Protein 8OQ1 (pdb70)

Solvent-accessible surface area: 27654 Å² total; per-residue (Å²): 194,89,63,32,56,67,75,116,54,125,83,60,33,42,64,75,40,69,70,81,157,46,105,98,119,27,56,7,15,89,68,6,57,103,153,31,61,101,42,21,46,10,103,0,60,0,19,100,146,29,122,77,124,97,78,102,147,33,76,70,10,24,9,54,1,41,11,48,37,167,75,104,121,85,75,50,7,0,25,1,2,79,0,2,29,19,86,36,175,103,22,63,8,37,4,24,41,1,0,3,71,14,75,13,106,50,58,1,0,108,35,1,6,86,0,1,53,5,0,18,139,76,136,42,64,18,60,0,36,0,96,62,63,0,26,0,44,33,41,0,34,78,76,32,73,12,69,22,37,25,137,25,67,10,14,8,1,0,1,4,7,21,54,4,32,2,35,0,46,13,40,0,28,0,0,79,72,0,18,2,30,89,130,41,27,69,0,1,1,0,3,0,9,40,10,76,50,94,124,9,124,52,0,121,67,84,6,90,82,3,54,1,25,11,118,6,29,0,28,0,74,97,1,67,14,71,100,0,33,54,30,47,43,1,2,0,0,10,0,0,0,107,10,1,42,0,55,34,1,38,0,83,5,0,0,1,8,7,0,1,6,2,2,64,65,0,60,86,0,47,1,57,40,2,38,0,11,36,1,0,12,19,114,0,69,0,69,64,6,11,0,2,30,1,2,14,70,28,1,18,0,32,70,2,37,0,33,5,89,25,12,0,0,70,0,30,3,1,0,0,23,0,2,3,4,61,0,65,0,36,96,2,45,0,98,8,1,0,6,0,1,16,0,3,2,14,40,47,84,45,8,7,74,122,108,59,43,0,79,35,0,44,0,21,64,2,42,1,78,0,7,22,1,0,0,0,0,48,1,36,6,94,123,33,2,63,0,95,22,1,27,0,6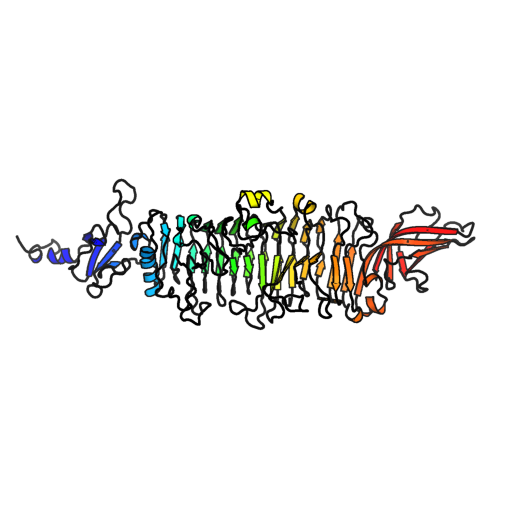6,70,1,73,1,42,0,58,81,20,7,69,102,72,85,34,95,103,24,32,12,95,37,20,136,43,26,110,72,34,5,0,0,0,0,0,0,33,37,67,56,130,108,46,113,105,27,25,42,3,14,59,1,56,67,45,0,39,0,103,32,2,52,1,39,0,33,97,26,2,3,60,99,42,36,0,0,0,2,17,0,36,44,3,0,0,29,10,29,0,42,0,42,32,0,68,3,84,1,0,0,0,7,15,77,105,22,76,10,60,28,90,74,0,34,1,112,15,2,32,0,41,49,5,89,10,42,0,20,69,8,71,68,112,68,34,0,2,106,0,84,0,15,35,0,11,32,0,51,0,39,0,53,0,145,21,176,31,46,133,15,47,93,102,64,14,0,0,17,0,39,9,101,36,105,64,98,0,44,73,0,51,0,32,0,46,1,55,73,18,40,30,29,4,48,15,0,1,4,24,39,0,27,89,4,63,64,93,6,0,46,60,58,78,0,74,1,52,0,3,0,69,3,60,0,20,0,53,13,72,41,127,26,45,113,0,109,0,1,0,76,18,70,22,0,0,58,7,0,74,70,0,46,20,71,69,43,62,55,148,32,64,86,78,17,86,42,24,110,35,4,74,59,16,175,87,84,64,58,47,0,23,16,58,0,94,9,105,53,81,22,176,74,102,84,86,16,92,23,83,0,16,0,33,2,81,16

Structure (mmCIF, N/CA/C/O backbone):
data_8OQ1
#
_entry.id   8OQ1
#
_cell.length_a   77.394
_cell.length_b   77.394
_cell.length_c   228.536
_cell.angle_alpha   90.00
_cell.angle_beta   90.00
_cell.angle_gamma   120.00
#
_symmetry.space_group_name_H-M   'P 63'
#
loop_
_entity.id
_entity.type
_entity.pdbx_description
1 polymer 'Tail spike protein, structural depolymerase'
2 non-polymer DI(HYDROXYETHYL)ETHER
3 non-polymer GLYCEROL
4 non-polymer 'CHLORIDE ION'
5 water water
#
loop_
_atom_site.group_PDB
_atom_site.id
_atom_site.type_symbol
_atom_site.label_atom_id
_atom_site.label_alt_id
_atom_site.label_comp_id
_atom_site.label_asym_id
_atom_site.label_entity_id
_atom_site.label_seq_id
_atom_site.pdbx_PDB_ins_code
_atom_site.Cartn_x
_atom_site.Cartn_y
_atom_site.Cartn_z
_atom_site.occupancy
_atom_site.B_iso_or_equiv
_atom_site.auth_seq_id
_atom_site.auth_comp_id
_atom_site.auth_asym_id
_atom_site.auth_atom_id
_atom_site.pdbx_PDB_model_num
ATOM 1 N N . THR A 1 12 ? 1.697 38.613 -63.130 1.00 78.51 153 THR A N 1
ATOM 2 C CA . THR A 1 12 ? 2.351 38.231 -61.835 1.00 78.23 153 THR A CA 1
ATOM 3 C C . THR A 1 12 ? 3.516 39.187 -61.521 1.00 66.01 153 THR A C 1
ATOM 4 O O . THR A 1 12 ? 4.659 38.767 -61.675 1.00 70.81 153 THR A O 1
ATOM 8 N N . ARG A 1 13 ? 3.227 40.410 -61.062 1.00 68.58 154 ARG A N 1
ATOM 9 C CA . ARG A 1 13 ? 4.226 41.497 -60.829 1.00 64.73 154 ARG A CA 1
ATOM 10 C C . ARG A 1 13 ? 4.783 41.410 -59.394 1.00 67.41 154 ARG A C 1
ATOM 11 O O . ARG A 1 13 ? 4.050 40.971 -58.478 1.00 68.18 154 ARG A O 1
ATOM 13 N N . SER A 1 14 ? 6.068 41.766 -59.254 1.00 69.78 155 SER A N 1
ATOM 14 C CA . SER A 1 14 ? 6.849 42.030 -58.014 1.00 59.49 155 SER A CA 1
ATOM 15 C C . SER A 1 14 ? 6.097 42.991 -57.077 1.00 65.03 155 SER A C 1
ATOM 16 O O . SER A 1 14 ? 5.500 43.985 -57.573 1.00 56.95 155 SER A O 1
ATOM 19 N N . ALA A 1 15 ? 6.155 42.741 -55.758 1.00 67.09 156 ALA A N 1
ATOM 20 C CA . ALA A 1 15 ? 5.609 43.638 -54.707 1.00 56.24 156 ALA A CA 1
ATOM 21 C C . ALA A 1 15 ? 6.387 44.959 -54.704 1.00 47.80 156 ALA A C 1
ATOM 22 O O . ALA A 1 15 ? 5.720 46.014 -54.489 1.00 48.29 156 ALA A O 1
ATOM 24 N N . ASP A 1 16 ? 7.709 44.888 -54.977 1.00 49.63 157 ASP A N 1
ATOM 25 C CA . ASP A 1 16 ? 8.644 45.997 -55.360 1.00 54.19 157 ASP A CA 1
ATOM 26 C C . ASP A 1 16 ? 8.041 46.937 -56.440 1.00 59.58 157 ASP A C 1
ATOM 27 O O . ASP A 1 16 ? 8.355 48.172 -56.396 1.00 50.66 157 ASP A O 1
ATOM 29 N N . LYS A 1 17 ? 7.191 46.425 -57.355 1.00 64.58 158 LYS A N 1
ATOM 30 C CA . LYS A 1 17 ? 6.576 47.177 -58.496 1.00 67.13 158 LYS A CA 1
ATOM 31 C C . LYS A 1 17 ? 5.219 47.808 -58.109 1.00 73.83 158 LYS A C 1
ATOM 32 O O . LYS A 1 17 ? 4.726 48.647 -58.902 1.00 65.90 158 LYS A O 1
ATOM 34 N N . VAL A 1 18 ? 4.619 47.480 -56.953 1.00 69.66 159 VAL A N 1
ATOM 35 C CA . VAL A 1 18 ? 3.321 48.079 -56.503 1.00 61.30 159 VAL A CA 1
ATOM 36 C C . VAL A 1 18 ? 3.647 49.267 -55.593 1.00 61.97 159 VAL A C 1
ATOM 37 O O . VAL A 1 18 ? 4.504 49.061 -54.712 1.00 56.48 159 VAL A O 1
ATOM 41 N N . ILE A 1 19 ? 2.953 50.412 -55.751 1.00 60.84 160 ILE A N 1
ATOM 42 C CA . ILE A 1 19 ? 3.298 51.744 -55.139 1.00 58.12 160 ILE A CA 1
ATOM 43 C C . ILE A 1 19 ? 2.086 52.304 -54.374 1.00 67.89 160 ILE A C 1
ATOM 44 O O . ILE A 1 19 ? 0.960 52.283 -54.923 1.00 62.88 160 ILE A O 1
ATOM 49 N N . ASP A 1 20 ? 2.355 52.868 -53.189 1.00 69.90 161 ASP A N 1
ATOM 50 C CA . ASP A 1 20 ? 1.372 53.330 -52.170 1.00 63.70 161 ASP A CA 1
ATOM 51 C C . ASP A 1 20 ? 1.152 54.841 -52.329 1.00 59.06 161 ASP A C 1
ATOM 52 O O . ASP A 1 20 ? 2.122 55.523 -52.639 1.00 56.12 161 ASP A O 1
ATOM 57 N N . GLU A 1 21 ? -0.049 55.347 -52.000 1.00 68.14 162 GLU A N 1
ATOM 58 C CA . GLU A 1 21 ? -0.413 56.791 -51.852 1.00 65.72 162 GLU A CA 1
ATOM 59 C C . GLU A 1 21 ? 0.597 57.579 -50.983 1.00 77.50 162 GLU A C 1
ATOM 60 O O . GLU A 1 21 ? 0.420 58.817 -50.906 1.00 76.73 162 GLU A O 1
ATOM 62 N N . SER A 1 22 ? 1.568 56.912 -50.319 1.00 78.46 163 SER A N 1
ATOM 63 C CA . SER A 1 22 ? 2.750 57.490 -49.612 1.00 62.89 163 SER A CA 1
ATOM 64 C C . SER A 1 22 ? 3.996 57.553 -50.495 1.00 62.62 163 SER A C 1
ATOM 65 O O . SER A 1 22 ? 4.988 58.079 -50.002 1.00 61.03 163 SER A O 1
ATOM 68 N N . GLY A 1 23 ? 3.963 56.970 -51.695 1.00 63.88 164 GLY A N 1
ATOM 69 C CA . GLY A 1 23 ? 5.142 56.580 -52.493 1.00 66.23 164 GLY A CA 1
ATOM 70 C C . GLY A 1 23 ? 6.087 55.628 -51.766 1.00 63.46 164 GLY A C 1
ATOM 71 O O . GLY A 1 23 ? 7.214 56.050 -51.449 1.00 67.93 164 GLY A O 1
ATOM 72 N N . ALA A 1 24 ? 5.673 54.384 -51.512 1.00 57.19 165 ALA A N 1
ATOM 73 C CA . ALA A 1 24 ? 6.541 53.299 -50.991 1.00 38.51 165 ALA A CA 1
ATOM 74 C C . ALA A 1 24 ? 6.102 52.005 -51.646 1.00 44.79 165 ALA A C 1
ATOM 75 O O . ALA A 1 24 ? 4.892 51.877 -51.924 1.00 49.52 165 ALA A O 1
ATOM 77 N N . THR A 1 25 ? 7.033 51.078 -51.845 1.00 44.86 166 THR A N 1
ATOM 78 C CA . THR A 1 25 ? 6.732 49.782 -52.491 1.00 49.20 166 THR A CA 1
ATOM 79 C C . THR A 1 25 ? 5.813 49.016 -51.541 1.00 41.13 166 THR A C 1
ATOM 80 O O . THR A 1 25 ? 6.022 49.116 -50.336 1.00 39.58 166 THR A O 1
ATOM 84 N N . GLN A 1 26 ? 4.851 48.274 -52.074 1.00 44.13 167 GLN A N 1
ATOM 85 C CA . GLN A 1 26 ? 4.223 47.181 -51.300 1.00 47.59 167 GLN A CA 1
ATOM 86 C C . GLN A 1 26 ? 5.299 46.365 -50.596 1.00 48.92 167 GLN A C 1
ATOM 87 O O . GLN A 1 26 ? 5.056 46.045 -49.434 1.00 49.06 167 GLN A O 1
ATOM 93 N N . GLN A 1 27 ? 6.461 46.121 -51.212 1.00 43.58 168 GLN A N 1
ATOM 94 C CA . GLN A 1 27 ? 7.562 45.364 -50.585 1.00 44.81 168 GLN A CA 1
ATOM 95 C C . GLN A 1 27 ? 8.066 46.110 -49.340 1.00 46.29 168 GLN A C 1
ATOM 96 O O . GLN A 1 27 ? 8.204 45.420 -48.291 1.00 46.21 168 GLN A O 1
ATOM 102 N N . GLU A 1 28 ? 8.292 47.437 -49.416 1.00 46.48 169 GLU A N 1
ATOM 103 C CA . GLU A 1 28 ? 8.790 48.227 -48.255 1.00 41.93 169 GLU A CA 1
ATOM 104 C C . GLU A 1 28 ? 7.727 48.154 -47.145 1.00 44.29 169 GLU A C 1
ATOM 105 O O . GLU A 1 28 ? 8.118 47.962 -45.9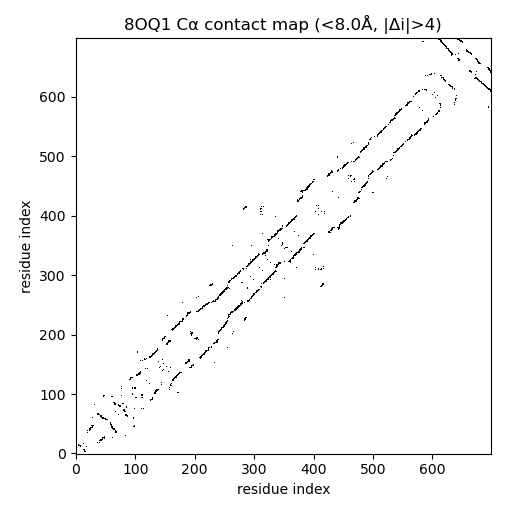97 1.00 44.29 169 GLU A O 1
ATOM 107 N N . LEU A 1 29 ? 6.433 48.290 -47.487 1.00 42.88 170 LEU A N 1
ATOM 108 C CA . LEU A 1 29 ? 5.299 48.192 -46.527 1.00 45.10 170 LEU A CA 1
ATOM 109 C C . LEU A 1 29 ? 5.240 46.801 -45.897 1.00 43.93 170 LEU A C 1
ATOM 110 O O . LEU A 1 29 ? 5.125 46.716 -44.630 1.00 40.62 170 LEU A O 1
ATOM 115 N N . ASN A 1 30 ? 5.338 45.740 -46.703 1.00 42.34 171 ASN A N 1
ATOM 116 C CA . ASN A 1 30 ? 5.278 44.336 -46.203 1.00 41.86 171 ASN A CA 1
ATOM 117 C C . ASN A 1 30 ? 6.399 44.073 -45.199 1.00 43.90 171 ASN A C 1
ATOM 118 O O . ASN A 1 30 ? 6.133 43.405 -44.210 1.00 40.78 171 ASN A O 1
ATOM 123 N N . ASN A 1 31 ? 7.584 44.633 -45.401 1.00 43.23 172 ASN A N 1
ATOM 124 C CA . ASN A 1 31 ? 8.704 44.473 -44.439 1.00 44.85 172 ASN A CA 1
ATOM 125 C C . ASN A 1 31 ? 8.369 45.153 -43.102 1.00 39.65 172 ASN A C 1
ATOM 126 O O . ASN A 1 31 ? 9.040 44.808 -42.100 1.00 48.65 172 ASN A O 1
ATOM 131 N N . HIS A 1 32 ? 7.470 46.141 -43.087 1.00 41.16 173 HIS A N 1
ATOM 132 C CA . HIS A 1 32 ? 7.120 46.940 -41.884 1.00 36.92 173 HIS A CA 1
ATOM 133 C C . HIS A 1 32 ? 5.734 46.580 -41.339 1.00 32.06 173 HIS A C 1
ATOM 134 O O . HIS A 1 32 ? 5.257 47.295 -40.501 1.00 35.39 173 HIS A O 1
ATOM 141 N N . SER A 1 33 ? 5.114 45.494 -41.769 1.00 35.09 174 SER A N 1
ATOM 142 C CA . SER A 1 33 ? 3.755 45.135 -41.322 1.00 30.23 174 SER A CA 1
ATOM 143 C C . SER A 1 33 ? 3.892 44.252 -40.074 1.00 36.76 174 SER A C 1
ATOM 144 O O . SER A 1 33 ? 4.726 43.301 -40.058 1.00 32.41 174 SER A O 1
ATOM 147 N N . VAL A 1 34 ? 3.172 44.606 -39.003 1.00 31.41 175 VAL A N 1
ATOM 148 C CA . VAL A 1 34 ? 2.975 43.586 -37.938 1.00 32.02 175 VAL A CA 1
ATOM 149 C C . VAL A 1 34 ? 2.106 42.441 -38.508 1.00 27.52 175 VAL A C 1
ATOM 150 O O . VAL A 1 34 ? 0.940 42.694 -38.898 1.00 30.53 175 VAL A O 1
ATOM 154 N N . GLN A 1 35 ? 2.672 41.228 -38.581 1.00 29.64 176 GLN A N 1
ATOM 155 C CA . GLN A 1 35 ? 2.015 39.987 -39.068 1.00 32.59 176 GLN A CA 1
ATOM 156 C C . GLN A 1 35 ? 1.697 39.048 -37.892 1.00 30.66 176 GLN A C 1
ATOM 157 O O . GLN A 1 35 ? 2.091 39.326 -36.736 1.00 32.02 176 GLN A O 1
ATOM 163 N N . HIS A 1 36 ? 0.898 38.032 -38.138 1.00 29.98 177 HIS A N 1
ATOM 164 C CA . HIS A 1 36 ? 0.468 37.029 -37.132 1.00 30.58 177 HIS A CA 1
ATOM 165 C C . HIS A 1 36 ? 0.622 35.610 -37.643 1.00 37.16 177 HIS A C 1
ATOM 166 O O . HIS A 1 36 ? 0.636 35.364 -38.852 1.00 35.79 177 HIS A O 1
ATOM 173 N N . VAL A 1 37 ? 0.787 34.723 -36.683 1.00 30.84 178 VAL A N 1
ATOM 174 C CA . VAL A 1 37 ? 0.811 33.269 -36.845 1.00 29.32 178 VAL A CA 1
ATOM 175 C C . VAL A 1 37 ? -0.001 32.732 -35.679 1.00 31.22 178 VAL A C 1
ATOM 176 O O . VAL A 1 37 ? -0.214 33.482 -34.661 1.00 34.01 178 VAL A O 1
ATOM 180 N N . GLU A 1 38 ? -0.364 31.477 -35.776 1.00 32.97 179 GLU A N 1
ATOM 181 C CA . GLU A 1 38 ? -1.301 30.888 -34.794 1.00 33.94 179 GLU A CA 1
ATOM 182 C C . GLU A 1 38 ? -0.536 30.531 -33.508 1.00 31.21 179 GLU A C 1
ATOM 183 O O . GLU A 1 38 ? -1.085 30.807 -32.407 1.00 33.27 179 GLU A O 1
ATOM 189 N N . THR A 1 39 ? 0.615 29.898 -33.623 1.00 29.96 180 THR A N 1
ATOM 190 C CA . THR A 1 39 ? 1.285 29.196 -32.514 1.00 28.34 180 THR A CA 1
ATOM 191 C C . THR A 1 39 ? 2.792 29.318 -32.605 1.00 29.39 180 THR A C 1
ATOM 192 O O . THR A 1 39 ? 3.306 29.659 -33.672 1.00 29.91 180 THR A O 1
ATOM 196 N N . VAL A 1 40 ? 3.499 29.055 -31.523 1.00 25.75 181 VAL A N 1
ATOM 197 C CA . VAL A 1 40 ? 4.979 29.184 -31.578 1.00 26.64 181 VAL A CA 1
ATOM 198 C C . VAL A 1 40 ? 5.531 28.203 -32.617 1.00 27.52 181 VAL A C 1
ATOM 199 O O . VAL A 1 40 ? 6.449 28.570 -33.211 1.00 31.25 181 VAL A O 1
ATOM 203 N N . ALA A 1 41 ? 4.896 27.050 -32.831 1.00 27.99 182 ALA A N 1
ATOM 204 C CA . ALA A 1 41 ? 5.323 26.041 -33.836 1.00 34.32 182 ALA A CA 1
ATOM 205 C C . ALA A 1 41 ? 5.355 26.692 -35.229 1.00 32.12 182 ALA A C 1
ATOM 206 O O . ALA A 1 41 ? 6.113 26.215 -36.112 1.00 36.97 182 ALA A O 1
ATOM 208 N N . ASP A 1 42 ? 4.528 27.698 -35.446 1.00 34.64 183 ASP A N 1
ATOM 209 C CA . ASP A 1 42 ? 4.299 28.355 -36.751 1.00 30.81 183 ASP A CA 1
ATOM 210 C C . ASP A 1 42 ? 5.312 29.462 -36.962 1.00 31.54 183 ASP A C 1
ATOM 211 O O . ASP A 1 42 ? 5.276 30.019 -38.047 1.00 32.15 183 ASP A O 1
ATOM 216 N N . LEU A 1 43 ? 6.196 29.741 -36.003 1.00 32.85 184 LEU A N 1
ATOM 217 C CA . LEU A 1 43 ? 7.250 30.793 -36.142 1.00 34.07 184 LEU A CA 1
ATOM 218 C C . LEU A 1 43 ? 8.074 30.408 -37.377 1.00 34.42 184 LEU A C 1
ATOM 219 O O . LEU A 1 43 ? 8.665 29.353 -37.393 1.00 35.91 184 LEU A O 1
ATOM 224 N N . PRO A 1 44 ? 8.099 31.216 -38.445 1.00 40.58 185 PRO A N 1
ATOM 225 C CA . PRO A 1 44 ? 8.752 30.785 -39.685 1.00 42.82 185 PRO A CA 1
ATOM 226 C C . PRO A 1 44 ? 10.288 30.922 -39.553 1.00 45.74 185 PRO A C 1
ATOM 227 O O . PRO A 1 44 ? 10.764 31.741 -38.737 1.00 33.79 185 PRO A O 1
ATOM 231 N N . THR A 1 45 ? 11.047 30.145 -40.341 1.00 47.49 186 THR A N 1
ATOM 232 C CA . THR A 1 45 ? 12.519 29.949 -40.200 1.00 51.76 186 THR A CA 1
ATOM 233 C C . THR A 1 45 ? 13.335 30.807 -41.190 1.00 54.20 186 THR A C 1
ATOM 234 O O . THR A 1 45 ? 14.578 30.679 -41.176 1.00 62.78 186 THR A O 1
ATOM 238 N N . ASN A 1 46 ? 12.715 31.662 -41.995 1.00 48.27 187 ASN A N 1
ATOM 239 C CA . ASN A 1 46 ? 13.449 32.496 -42.982 1.00 61.25 187 ASN A CA 1
ATOM 240 C C . ASN A 1 46 ? 12.728 33.835 -43.118 1.00 55.79 187 ASN A C 1
ATOM 241 O O . ASN A 1 46 ? 12.323 34.206 -44.249 1.00 56.18 187 ASN A O 1
ATOM 246 N N . ALA A 1 47 ? 12.616 34.557 -42.003 1.00 42.25 188 ALA A N 1
ATOM 247 C CA . ALA A 1 47 ? 12.004 35.905 -41.996 1.00 47.21 188 ALA A CA 1
ATOM 248 C C . ALA A 1 47 ? 13.124 36.945 -42.046 1.00 40.96 188 ALA A C 1
ATOM 249 O O . ALA A 1 47 ? 14.261 36.552 -41.823 1.00 32.92 188 ALA A O 1
ATOM 251 N N . LYS A 1 48 ? 12.796 38.190 -42.426 1.00 42.14 189 LYS A N 1
ATOM 252 C CA . LYS A 1 48 ? 13.756 39.326 -42.482 1.00 40.75 189 LYS A CA 1
ATOM 253 C C . LYS A 1 48 ? 14.241 39.549 -41.049 1.00 45.91 189 LYS A C 1
ATOM 254 O O . LYS A 1 48 ? 13.353 39.503 -40.134 1.00 33.87 189 LYS A O 1
ATOM 256 N N . ASP A 1 49 ? 15.548 39.755 -40.805 1.00 40.70 190 ASP A N 1
ATOM 257 C CA . ASP A 1 49 ? 16.004 40.294 -39.489 1.00 44.74 190 ASP A CA 1
ATOM 258 C C . ASP A 1 49 ? 15.128 41.518 -39.155 1.00 45.39 190 ASP A C 1
ATOM 259 O O . ASP A 1 49 ? 14.761 42.254 -40.099 1.00 42.91 190 ASP A O 1
ATOM 264 N N . GLY A 1 50 ? 14.660 41.641 -37.899 1.00 38.83 191 GLY A N 1
ATOM 265 C CA . GLY A 1 50 ? 13.776 42.746 -37.474 1.00 35.71 191 GLY A CA 1
ATOM 266 C C . GLY A 1 50 ? 12.282 42.495 -37.747 1.00 31.86 191 GLY A C 1
ATOM 267 O O . GLY A 1 50 ? 11.478 43.305 -37.330 1.00 35.40 191 GLY A O 1
ATOM 268 N N . ALA A 1 51 ? 11.857 41.391 -38.330 1.00 29.56 192 ALA A N 1
ATOM 269 C CA . ALA A 1 51 ? 10.416 41.091 -38.547 1.00 32.05 192 ALA A CA 1
ATOM 270 C C . ALA A 1 51 ? 9.674 41.056 -37.199 1.00 34.65 192 ALA A C 1
ATOM 271 O O . ALA A 1 51 ? 10.299 40.637 -36.178 1.00 31.80 192 ALA A O 1
ATOM 273 N N . VAL A 1 52 ? 8.419 41.514 -37.192 1.00 35.80 193 VAL A N 1
ATOM 274 C CA . VAL A 1 52 ? 7.480 41.404 -36.025 1.00 36.55 193 VAL A CA 1
ATOM 275 C C . VAL A 1 52 ? 6.302 40.440 -36.306 1.00 34.72 193 VAL A C 1
ATOM 276 O O . VAL A 1 52 ? 5.638 40.525 -37.410 1.00 35.90 193 VAL A O 1
ATOM 280 N N . LEU A 1 53 ? 6.063 39.496 -35.379 1.00 31.17 194 LEU A N 1
ATOM 281 C CA . LEU A 1 53 ? 4.869 38.599 -35.365 1.00 29.53 194 LEU A CA 1
ATOM 282 C C . LEU A 1 53 ? 4.102 38.737 -34.038 1.00 28.33 194 LEU A C 1
ATOM 283 O O . LEU A 1 53 ? 4.739 38.737 -32.951 1.00 30.44 194 LEU A O 1
ATOM 288 N N . TYR A 1 54 ? 2.788 38.906 -34.127 1.00 27.98 195 TYR A N 1
ATOM 289 C CA . TYR A 1 54 ? 1.841 38.533 -33.043 1.00 28.47 195 TYR A CA 1
ATOM 290 C C . TYR A 1 54 ? 1.613 37.029 -33.137 1.00 28.77 195 TYR A C 1
ATOM 291 O O . TYR A 1 54 ? 1.207 36.596 -34.179 1.00 30.48 195 TYR A O 1
ATOM 300 N N . VAL A 1 55 ? 1.984 36.259 -32.115 1.00 26.72 196 VAL A N 1
ATOM 301 C CA . VAL A 1 55 ? 1.684 34.805 -32.046 1.00 29.24 196 VAL A CA 1
ATOM 302 C C . VAL A 1 55 ? 0.405 34.688 -31.216 1.00 27.74 196 VAL A C 1
ATOM 303 O O . VAL A 1 55 ? 0.432 35.037 -29.998 1.00 28.74 196 VAL A O 1
ATOM 307 N N . LYS A 1 56 ? -0.694 34.205 -31.772 1.00 30.25 197 LYS A N 1
ATOM 308 C CA . LYS A 1 56 ? -2.011 34.256 -31.075 1.00 29.66 197 LYS A CA 1
ATOM 309 C C . LYS A 1 56 ? -2.012 33.423 -29.780 1.00 28.59 197 LYS A C 1
ATOM 310 O O . LYS A 1 56 ? -2.590 33.876 -28.799 1.00 28.83 197 LYS A O 1
ATOM 316 N N . GLY A 1 57 ? -1.405 32.231 -29.809 1.00 30.06 198 GLY A N 1
ATOM 317 C CA . GLY A 1 57 ? -1.354 31.327 -28.638 1.00 29.07 198 GLY A CA 1
ATOM 318 C C . GLY A 1 57 ? -0.086 30.505 -28.627 1.00 27.62 198 GLY A C 1
ATOM 319 O O . GLY A 1 57 ? 0.466 30.320 -29.677 1.00 32.07 198 GLY A O 1
ATOM 320 N N . TYR A 1 58 ? 0.312 29.939 -27.496 1.00 24.31 199 TYR A N 1
ATOM 321 C CA . TYR A 1 58 ? 1.524 29.088 -27.473 1.00 27.08 199 TYR A CA 1
ATOM 322 C C . TYR A 1 58 ? 1.284 27.825 -28.315 1.00 27.41 199 TYR A C 1
ATOM 323 O O . TYR A 1 58 ? 1.988 27.540 -29.300 1.00 29.41 199 TYR A O 1
ATOM 332 N N . TYR A 1 59 ? 0.234 27.114 -27.967 1.00 27.96 200 TYR A N 1
ATOM 333 C CA . TYR A 1 59 ? -0.286 25.937 -28.677 1.00 28.99 200 TYR A CA 1
ATOM 334 C C . TYR A 1 59 ? -1.562 26.331 -29.395 1.00 29.34 200 TYR A C 1
ATOM 335 O O . TYR A 1 59 ? -2.052 27.462 -29.182 1.00 31.96 200 TYR A O 1
ATOM 344 N N . LYS A 1 60 ? -2.064 25.442 -30.256 1.00 33.00 201 LYS A N 1
ATOM 345 C CA . LYS A 1 60 ? -3.406 25.626 -30.885 1.00 33.44 201 LYS A CA 1
ATOM 346 C C . LYS A 1 60 ? -4.424 25.755 -29.769 1.00 32.69 201 LYS A C 1
ATOM 347 O O . LYS A 1 60 ? -4.225 25.185 -28.703 1.00 36.73 201 LYS A O 1
ATOM 353 N N . PRO A 1 61 ? -5.575 26.442 -29.966 1.00 33.37 202 PRO A N 1
ATOM 354 C CA . PRO A 1 61 ? -6.650 26.392 -28.979 1.00 41.35 202 PRO A CA 1
ATOM 355 C C . PRO A 1 61 ? -7.149 24.959 -28.786 1.00 39.23 202 PRO A C 1
ATOM 356 O O . PRO A 1 61 ? -7.232 24.242 -29.750 1.00 37.42 202 PRO A O 1
ATOM 360 N N . THR A 1 62 ? -7.372 24.572 -27.534 1.00 42.66 203 THR A N 1
ATOM 361 C CA . THR A 1 62 ? -7.989 23.271 -27.161 1.00 52.90 203 THR A CA 1
ATOM 362 C C . THR A 1 62 ? -9.482 23.336 -27.501 1.00 49.18 203 THR A C 1
ATOM 363 O O . THR A 1 62 ? -10.022 22.286 -27.822 1.00 58.55 203 THR A O 1
ATOM 367 N N . ASN A 1 63 ? -10.137 24.501 -27.376 1.00 42.64 204 ASN A N 1
ATOM 368 C CA . ASN A 1 63 ? -11.590 24.599 -27.635 1.00 39.74 204 ASN A CA 1
ATOM 369 C C . ASN A 1 63 ? -11.984 26.058 -27.940 1.00 36.04 204 ASN A C 1
ATOM 370 O O . ASN A 1 63 ? -12.116 26.865 -27.002 1.00 34.84 204 ASN A O 1
ATOM 375 N N . LEU A 1 64 ? -12.316 26.338 -29.204 1.00 31.83 205 LEU A N 1
ATOM 376 C CA . LEU A 1 64 ? -12.664 27.707 -29.683 1.00 36.31 205 LEU A CA 1
ATOM 377 C C . LEU A 1 64 ? -14.002 28.196 -29.111 1.00 35.29 205 LEU A C 1
ATOM 378 O O . LEU A 1 64 ? -14.265 29.395 -29.330 1.00 38.94 205 LEU A O 1
ATOM 383 N N . ALA A 1 65 ? -14.840 27.330 -28.524 1.00 34.87 206 ALA A N 1
ATOM 384 C CA . ALA A 1 65 ? -16.134 27.711 -27.898 1.00 42.36 206 ALA A CA 1
ATOM 385 C C . ALA A 1 65 ? -15.910 28.466 -26.580 1.00 43.48 206 ALA A C 1
ATOM 386 O O . ALA A 1 65 ? -16.780 29.265 -26.272 1.00 43.01 206 ALA A O 1
ATOM 388 N N . LEU A 1 66 ? -14.816 28.251 -25.836 1.00 48.84 207 LEU A N 1
ATOM 389 C CA . LEU A 1 66 ? -14.624 28.794 -24.454 1.00 52.85 207 LEU A CA 1
ATOM 390 C C . LEU A 1 66 ? -14.033 30.235 -24.462 1.00 48.40 207 LEU A C 1
ATOM 391 O O . LEU A 1 66 ? -13.581 30.738 -25.511 1.00 37.00 207 LEU A O 1
ATOM 396 N N . ALA A 1 67 ? -14.059 30.923 -23.314 1.00 37.24 208 ALA A N 1
ATOM 397 C CA . ALA A 1 67 ? -13.869 32.388 -23.194 1.00 43.34 208 ALA A CA 1
ATOM 398 C C . ALA A 1 67 ? -12.465 32.881 -23.593 1.00 40.07 208 ALA A C 1
ATOM 399 O O . ALA A 1 67 ? -12.380 34.036 -24.070 1.00 42.79 208 ALA A O 1
ATOM 401 N N . LYS A 1 68 ? -11.422 32.089 -23.319 1.00 30.91 209 LYS A N 1
ATOM 402 C CA . LYS A 1 68 ? -10.009 32.446 -23.556 1.00 31.09 209 LYS A CA 1
ATOM 403 C C . LYS A 1 68 ? -9.398 31.363 -24.417 1.00 34.35 209 LYS A C 1
ATOM 404 O O . LYS A 1 68 ? -8.557 30.597 -23.969 1.00 33.21 209 LYS A O 1
ATOM 410 N N . PRO A 1 69 ? -9.811 31.267 -25.707 1.00 32.06 210 PRO A N 1
ATOM 411 C CA . PRO A 1 69 ? -9.364 30.170 -26.549 1.00 29.34 210 PRO A CA 1
ATOM 412 C C . PRO A 1 69 ? -7.853 30.112 -26.762 1.00 29.63 210 PRO A C 1
ATOM 413 O O . PRO A 1 69 ? -7.314 29.030 -26.844 1.00 34.21 210 PRO A O 1
ATOM 417 N N . TYR A 1 70 ? -7.249 31.286 -26.916 1.00 27.08 211 TYR A N 1
ATOM 418 C CA . TYR A 1 70 ? -5.811 31.514 -27.190 1.00 31.44 211 TYR A CA 1
ATOM 419 C C . TYR A 1 70 ? -5.132 31.827 -25.862 1.00 30.11 211 TYR A C 1
ATOM 420 O O . TYR A 1 70 ? -5.651 32.716 -25.222 1.00 37.41 211 TYR A O 1
ATOM 429 N N . LYS A 1 71 ? -4.123 31.049 -25.471 1.00 30.64 212 LYS A N 1
ATOM 430 C CA . LYS A 1 71 ? -3.339 31.240 -24.217 1.00 30.42 212 LYS A CA 1
ATOM 431 C C . LYS A 1 71 ? -1.842 31.316 -24.580 1.00 30.15 212 LYS A C 1
ATOM 432 O O . LYS A 1 71 ? -1.367 30.565 -25.466 1.00 32.49 212 LYS A O 1
ATOM 438 N N . GLY A 1 72 ? -1.087 32.133 -23.853 1.00 29.63 213 GLY A N 1
ATOM 439 C CA . GLY A 1 72 ? 0.372 32.293 -23.988 1.00 28.90 213 GLY A CA 1
ATOM 440 C C . GLY A 1 72 ? 0.715 32.880 -25.340 1.00 27.29 213 GLY A C 1
ATOM 441 O O . GLY A 1 72 ? 1.801 32.640 -25.792 1.00 27.20 213 GLY A O 1
ATOM 442 N N . GLY A 1 73 ? -0.162 33.749 -25.862 1.00 30.69 214 GLY A N 1
ATOM 443 C CA . GLY A 1 73 ? 0.117 34.613 -27.016 1.00 30.26 214 GLY A CA 1
ATOM 444 C C . GLY A 1 73 ? 1.250 35.527 -26.674 1.00 29.86 214 GLY A C 1
ATOM 445 O O . GLY A 1 73 ? 1.560 35.675 -25.491 1.00 29.52 214 GLY A O 1
ATOM 446 N N . SER A 1 74 ? 1.941 36.039 -27.666 1.00 28.86 215 SER A N 1
ATOM 447 C CA . SER A 1 74 ? 3.167 36.867 -27.504 1.00 24.04 215 SER A CA 1
ATOM 448 C C . SER A 1 74 ? 3.353 37.754 -28.721 1.00 29.27 215 SER A C 1
ATOM 449 O O . SER A 1 74 ? 2.942 37.356 -29.818 1.00 30.40 215 SER A O 1
ATOM 452 N N . THR A 1 75 ? 4.028 38.868 -28.537 1.00 29.65 216 THR A N 1
ATOM 453 C CA . THR A 1 75 ? 4.578 39.663 -29.630 1.00 27.59 216 THR A CA 1
ATOM 454 C C . THR A 1 75 ? 6.077 39.398 -29.623 1.00 23.92 216 THR A C 1
ATOM 455 O O . THR A 1 75 ? 6.678 39.490 -28.568 1.00 25.40 216 THR A O 1
ATOM 459 N N . ARG A 1 76 ? 6.659 39.162 -30.790 1.00 24.44 217 ARG A N 1
ATOM 460 C CA . ARG A 1 76 ? 8.078 38.764 -30.877 1.00 24.33 217 ARG A CA 1
ATOM 461 C C . ARG A 1 76 ? 8.741 39.470 -32.052 1.00 29.94 217 ARG A C 1
ATOM 462 O O . ARG A 1 76 ? 8.085 39.662 -33.095 1.00 28.56 217 ARG A O 1
ATOM 470 N N . VAL A 1 77 ? 10.028 39.793 -31.877 1.00 24.45 218 VAL A N 1
ATOM 471 C CA . VAL A 1 77 ? 10.854 40.382 -32.946 1.00 31.48 218 VAL A CA 1
ATOM 472 C C . VAL A 1 77 ? 11.884 39.318 -33.295 1.00 34.15 218 VAL A C 1
ATOM 473 O O . VAL A 1 77 ? 12.487 38.790 -32.382 1.00 35.38 218 VAL A O 1
ATOM 477 N N . TYR A 1 78 ? 12.136 39.104 -34.601 1.00 35.42 219 TYR A N 1
ATOM 478 C CA . TYR A 1 78 ? 13.136 38.131 -35.058 1.00 33.33 219 TYR A CA 1
ATOM 479 C C . TYR A 1 78 ? 14.502 38.828 -34.931 1.00 35.03 219 TYR A C 1
ATOM 480 O O . TYR A 1 78 ? 14.674 39.978 -35.451 1.00 41.25 219 TYR A O 1
ATOM 489 N N . VAL A 1 79 ? 15.445 38.193 -34.228 1.00 33.66 220 VAL A N 1
ATOM 490 C CA . VAL A 1 79 ? 16.862 38.644 -34.095 1.00 36.34 220 VAL A CA 1
ATOM 491 C C . VAL A 1 79 ? 17.675 37.540 -34.755 1.00 40.07 220 VAL A C 1
ATOM 492 O O . VAL A 1 79 ? 17.966 36.554 -34.083 1.00 35.31 220 VAL A O 1
ATOM 496 N N . ALA A 1 80 ? 17.947 37.673 -36.054 1.00 37.91 221 ALA A N 1
ATOM 497 C CA . ALA A 1 80 ? 18.589 36.644 -36.899 1.00 38.51 221 ALA A CA 1
ATOM 498 C C . ALA A 1 80 ? 19.817 36.044 -36.212 1.00 36.57 221 ALA A C 1
ATOM 499 O O . ALA A 1 80 ? 19.936 34.838 -36.266 1.00 42.66 221 ALA A O 1
ATOM 501 N N . GLN A 1 81 ? 20.646 36.849 -35.542 1.00 37.29 222 GLN A N 1
ATOM 502 C CA . GLN A 1 81 ? 21.879 36.418 -34.840 1.00 46.19 222 GLN A CA 1
ATOM 503 C C . GLN A 1 81 ? 21.555 35.496 -33.644 1.00 42.52 222 GLN A C 1
ATOM 504 O O . GLN A 1 81 ? 22.483 34.904 -33.146 1.00 41.57 222 GLN A O 1
ATOM 510 N N . ARG A 1 82 ? 20.305 35.354 -33.202 1.00 44.00 223 ARG A N 1
ATOM 511 C CA . ARG A 1 82 ? 19.950 34.413 -32.102 1.00 39.75 223 ARG A CA 1
ATOM 512 C C . ARG A 1 82 ? 19.039 33.324 -32.644 1.00 37.06 223 ARG A C 1
ATOM 513 O O . ARG A 1 82 ? 18.394 32.651 -31.841 1.00 33.33 223 ARG A O 1
ATOM 521 N N . LYS A 1 83 ? 19.048 33.066 -33.954 1.00 30.81 224 LYS A N 1
ATOM 522 C CA . LYS A 1 83 ? 18.026 32.192 -34.581 1.00 29.12 224 LYS A CA 1
ATOM 523 C C . LYS A 1 83 ? 18.132 30.738 -34.089 1.00 32.39 224 LYS A C 1
ATOM 524 O O . LYS A 1 83 ? 17.150 29.965 -34.321 1.00 36.45 224 LYS A O 1
ATOM 530 N N . ASP A 1 84 ? 19.251 30.332 -33.496 1.00 30.88 225 ASP A N 1
ATOM 531 C CA . ASP A 1 84 ? 19.436 28.938 -33.042 1.00 35.08 225 ASP A CA 1
ATOM 532 C C . ASP A 1 84 ? 19.115 28.802 -31.553 1.00 34.16 225 ASP A C 1
ATOM 533 O O . ASP A 1 84 ? 19.022 27.664 -31.118 1.00 40.37 225 ASP A O 1
ATOM 538 N N . GLU A 1 85 ? 18.981 29.916 -30.843 1.00 31.51 226 GLU A N 1
ATOM 539 C CA . GLU A 1 85 ? 18.634 29.919 -29.389 1.00 31.09 226 GLU A CA 1
ATOM 540 C C . GLU A 1 85 ? 17.146 29.632 -29.281 1.00 32.00 226 GLU A C 1
ATOM 541 O O . GLU A 1 85 ? 16.398 30.392 -29.895 1.00 32.06 226 GLU A O 1
ATOM 547 N N . ASP A 1 86 ? 16.762 28.585 -28.540 1.00 34.10 227 ASP A N 1
ATOM 548 C CA . ASP A 1 86 ? 15.341 28.218 -28.286 1.00 31.75 227 ASP A CA 1
ATOM 549 C C . ASP A 1 86 ? 15.187 27.798 -26.825 1.00 28.57 227 ASP A C 1
ATOM 550 O O . ASP A 1 86 ? 15.440 26.655 -26.481 1.00 35.95 227 ASP A O 1
ATOM 555 N N . ASP A 1 87 ? 14.776 28.725 -25.998 1.00 29.26 228 ASP A N 1
ATOM 556 C CA . ASP A 1 87 ? 14.534 28.456 -24.556 1.00 31.51 228 ASP A CA 1
ATOM 557 C C . ASP A 1 87 ? 13.031 28.219 -24.339 1.00 29.57 228 ASP A C 1
ATOM 558 O O . ASP A 1 87 ? 12.625 28.168 -23.117 1.00 31.55 228 ASP A O 1
ATOM 563 N N . GLY A 1 88 ? 12.255 28.195 -25.412 1.00 27.93 229 GLY A N 1
ATOM 564 C CA . GLY A 1 88 ? 10.793 28.039 -25.382 1.00 27.26 229 GLY A CA 1
ATOM 565 C C . GLY A 1 88 ? 10.078 29.165 -24.637 1.00 25.76 229 GLY A C 1
ATOM 566 O O . GLY A 1 88 ? 8.864 28.996 -24.416 1.00 26.13 229 GLY A O 1
ATOM 567 N N . PHE A 1 89 ? 10.738 30.311 -24.401 1.00 25.45 230 PHE A N 1
ATOM 568 C CA . PHE A 1 89 ? 10.136 31.439 -23.659 1.00 27.75 230 PHE A CA 1
ATOM 569 C C . PHE A 1 89 ? 10.653 32.774 -24.190 1.00 24.39 230 PHE A C 1
ATOM 570 O O . PHE A 1 89 ? 9.932 33.362 -25.024 1.00 28.74 230 PHE A O 1
ATOM 578 N N . LEU A 1 90 ? 11.815 33.276 -23.732 1.00 26.29 231 LEU A N 1
ATOM 579 C CA . LEU A 1 90 ? 12.270 34.649 -24.092 1.00 28.33 231 LEU A CA 1
ATOM 580 C C . LEU A 1 90 ? 12.733 34.682 -25.563 1.00 28.14 231 LEU A C 1
ATOM 581 O O . LEU A 1 90 ? 12.574 35.719 -26.187 1.00 29.53 231 LEU A O 1
ATOM 586 N N . CYS A 1 91 ? 13.242 33.577 -26.072 1.00 28.37 232 CYS A N 1
ATOM 587 C CA . CYS A 1 91 ? 13.803 33.511 -27.448 1.00 26.38 232 CYS A CA 1
ATOM 588 C C . CYS A 1 91 ? 13.488 32.150 -28.060 1.00 24.63 232 CYS A C 1
ATOM 589 O O . CYS A 1 91 ? 14.001 31.156 -27.548 1.00 29.80 232 CYS A O 1
ATOM 592 N N . ILE A 1 92 ? 12.592 32.093 -29.044 1.00 26.52 233 ILE A N 1
ATOM 593 C CA . ILE A 1 92 ? 12.237 30.846 -29.725 1.00 25.18 233 ILE A CA 1
ATOM 594 C C . ILE A 1 92 ? 12.800 31.001 -31.132 1.00 28.01 233 ILE A C 1
ATOM 595 O O . ILE A 1 92 ? 12.228 31.771 -31.908 1.00 29.81 233 ILE A O 1
ATOM 600 N N . ARG A 1 93 ? 13.900 30.311 -31.384 1.00 31.24 234 ARG A N 1
ATOM 601 C CA . ARG A 1 93 ? 14.524 30.269 -32.738 1.00 32.78 234 ARG A CA 1
ATOM 602 C C . ARG A 1 93 ? 14.680 31.703 -33.257 1.00 33.85 234 ARG A C 1
ATOM 603 O O . ARG A 1 93 ? 14.215 32.001 -34.420 1.00 34.32 234 ARG A O 1
ATOM 611 N N . GLY A 1 94 ? 15.268 32.552 -32.409 1.00 29.64 235 GLY A N 1
ATOM 612 C CA . GLY A 1 94 ? 15.543 33.992 -32.614 1.00 28.52 235 GLY A CA 1
ATOM 613 C C . GLY A 1 94 ? 14.343 34.923 -32.502 1.00 30.35 235 GLY A C 1
ATOM 614 O O . GLY A 1 94 ? 14.554 36.087 -32.618 1.00 27.66 235 GLY A O 1
ATOM 615 N N . TRP A 1 95 ? 13.119 34.465 -32.261 1.00 30.10 236 TRP A N 1
ATOM 616 C CA . TRP A 1 95 ? 11.967 35.355 -32.091 1.00 25.04 236 TRP A CA 1
ATOM 617 C C . TRP A 1 95 ? 11.934 35.762 -30.612 1.00 28.27 236 TRP A C 1
ATOM 618 O O . TRP A 1 95 ? 11.660 34.933 -29.778 1.00 30.41 236 TRP A O 1
ATOM 629 N N . VAL A 1 96 ? 12.186 37.029 -30.347 1.00 33.92 237 VAL A N 1
ATOM 630 C CA . VAL A 1 96 ? 12.480 37.464 -28.957 1.00 31.89 237 VAL A CA 1
ATOM 631 C C . VAL A 1 96 ? 11.198 38.054 -28.398 1.00 29.66 237 VAL A C 1
ATOM 632 O O . VAL A 1 96 ? 10.570 38.925 -29.023 1.00 29.19 237 VAL A O 1
ATOM 636 N N . LEU A 1 97 ? 10.860 37.613 -27.184 1.00 30.87 238 LEU A N 1
ATOM 637 C CA . LEU A 1 97 ? 9.573 37.957 -26.555 1.00 31.81 238 LEU A CA 1
ATOM 638 C C . LEU A 1 97 ? 9.645 39.422 -26.150 1.00 30.47 238 LEU A C 1
ATOM 639 O O . LEU A 1 97 ? 10.673 39.809 -25.570 1.00 37.81 238 LEU A O 1
ATOM 644 N N . GLN A 1 98 ? 8.608 40.197 -26.474 1.00 29.51 239 GLN A N 1
ATOM 645 C CA . GLN A 1 98 ? 8.441 41.631 -26.076 1.00 28.77 239 GLN A CA 1
ATOM 646 C C . GLN A 1 98 ? 7.535 41.715 -24.837 1.00 31.65 239 GLN A C 1
ATOM 647 O O . GLN A 1 98 ? 6.326 41.385 -24.935 1.00 32.06 239 GLN A O 1
ATOM 653 N N . SER A 1 99 ? 8.073 42.163 -23.702 1.00 36.29 240 SER A N 1
ATOM 654 C CA . SER A 1 99 ? 7.318 42.312 -22.430 1.00 38.62 240 SER A CA 1
ATOM 655 C C . SER A 1 99 ? 7.962 43.426 -21.619 1.00 40.18 240 SER A C 1
ATOM 656 O O . SER A 1 99 ? 8.823 43.096 -20.793 1.00 51.04 240 SER A O 1
ATOM 659 N N . GLU A 1 100 ? 7.549 44.676 -21.887 1.00 35.06 241 GLU A N 1
ATOM 660 C CA . GLU A 1 100 ? 8.116 45.900 -21.252 1.00 36.09 241 GLU A CA 1
ATOM 661 C C . GLU A 1 100 ? 8.049 45.827 -19.714 1.00 37.62 241 GLU A C 1
ATOM 662 O O . GLU A 1 100 ? 9.085 46.150 -19.077 1.00 35.19 241 GLU A O 1
ATOM 668 N N . THR A 1 101 ? 6.897 45.484 -19.127 1.00 32.00 242 THR A N 1
ATOM 669 C CA . THR A 1 101 ? 6.731 45.548 -17.643 1.00 33.81 242 THR A CA 1
ATOM 670 C C . THR A 1 101 ? 7.267 44.264 -17.000 1.00 31.92 242 THR A C 1
ATOM 671 O O . THR A 1 101 ? 7.231 44.184 -15.765 1.00 31.57 242 THR A O 1
ATOM 675 N N . SER A 1 102 ? 7.744 43.278 -17.759 1.00 27.82 243 SER A N 1
ATOM 676 C CA . SER A 1 102 ? 8.325 42.016 -17.219 1.00 28.53 243 SER A CA 1
ATOM 677 C C . SER A 1 102 ? 7.270 41.320 -16.365 1.00 28.64 243 SER A C 1
ATOM 678 O O . SER A 1 102 ? 7.572 40.998 -15.214 1.00 29.06 243 SER A O 1
ATOM 681 N N . ILE A 1 103 ? 6.068 41.196 -16.881 1.00 25.18 244 ILE A N 1
ATOM 682 C CA . ILE A 1 103 ? 4.958 40.473 -16.228 1.00 23.72 244 ILE A CA 1
ATOM 683 C C . ILE A 1 103 ? 4.662 39.282 -17.127 1.00 27.45 244 ILE A C 1
ATOM 684 O O . ILE A 1 103 ? 4.411 39.484 -18.351 1.00 25.62 244 ILE A O 1
ATOM 689 N N . TYR A 1 104 ? 4.800 38.064 -16.608 1.00 25.21 245 TYR A N 1
ATOM 690 C CA . TYR A 1 104 ? 4.737 36.830 -17.412 1.00 25.54 245 TYR A CA 1
ATOM 691 C C . TYR A 1 104 ? 3.742 35.855 -16.815 1.00 23.79 245 TYR A C 1
ATOM 692 O O . TYR A 1 104 ? 3.417 35.912 -15.610 1.00 24.00 245 TYR A O 1
ATOM 701 N N . THR A 1 105 ? 3.258 34.967 -17.624 1.00 21.15 246 THR A N 1
ATOM 702 C CA . THR A 1 105 ? 2.417 33.839 -17.187 1.00 20.66 246 THR A CA 1
ATOM 703 C C . THR A 1 105 ? 3.000 32.520 -17.621 1.00 22.30 246 THR A C 1
ATOM 704 O O . THR A 1 105 ? 3.638 32.448 -18.670 1.00 23.77 246 THR A O 1
ATOM 708 N N . PRO A 1 106 ? 2.650 31.419 -16.941 1.00 19.66 247 PRO A N 1
ATOM 709 C CA . PRO A 1 106 ? 3.158 30.103 -17.339 1.00 22.41 247 PRO A CA 1
ATOM 710 C C . PRO A 1 106 ? 2.733 29.662 -18.746 1.00 26.04 247 PRO A C 1
ATOM 711 O O . PRO A 1 106 ? 3.479 28.939 -19.359 1.00 24.07 247 PRO A O 1
ATOM 715 N N . HIS A 1 107 ? 1.564 30.106 -19.221 1.00 24.49 248 HIS A N 1
ATOM 716 C CA . HIS A 1 107 ? 1.201 29.816 -20.626 1.00 24.32 248 HIS A CA 1
ATOM 717 C C . HIS A 1 107 ? 2.296 30.299 -21.555 1.00 24.11 248 HIS A C 1
ATOM 718 O O . HIS A 1 107 ? 2.433 29.710 -22.704 1.00 24.86 248 HIS A O 1
ATOM 725 N N . MET A 1 108 ? 3.018 31.379 -21.213 1.00 25.42 249 MET A N 1
ATOM 726 C CA . MET A 1 108 ? 3.898 32.004 -22.214 1.00 21.28 249 MET A CA 1
ATOM 727 C C . MET A 1 108 ? 5.181 31.156 -22.444 1.00 24.27 249 MET A C 1
ATOM 728 O O . MET A 1 108 ? 5.932 31.447 -23.453 1.00 24.31 249 MET A O 1
ATOM 733 N N . SER A 1 109 ? 5.454 30.141 -21.603 1.00 22.91 250 SER A N 1
ATOM 734 C CA . SER A 1 109 ? 6.586 29.167 -21.719 1.00 21.12 250 SER A CA 1
ATOM 735 C C . SER A 1 109 ? 6.080 27.765 -22.082 1.00 23.08 250 SER A C 1
ATOM 736 O O . SER A 1 109 ? 6.855 26.843 -22.046 1.00 26.87 250 SER A O 1
ATOM 739 N N . GLY A 1 110 ? 4.810 27.653 -22.433 1.00 24.50 251 GLY A N 1
ATOM 740 C CA . GLY A 1 110 ? 4.166 26.407 -22.857 1.00 24.85 251 GLY A CA 1
ATOM 741 C C . GLY A 1 110 ? 3.621 25.561 -21.758 1.00 28.54 251 GLY A C 1
ATOM 742 O O . GLY A 1 110 ? 3.355 24.314 -21.998 1.00 25.26 251 GLY A O 1
ATOM 743 N N . CYS A 1 111 ? 3.409 26.160 -20.584 1.00 27.01 252 CYS A N 1
ATOM 744 C CA . CYS A 1 111 ? 2.627 25.437 -19.552 1.00 26.16 252 CYS A CA 1
ATOM 745 C C . CYS A 1 111 ? 1.202 25.347 -20.069 1.00 27.29 252 CYS A C 1
ATOM 746 O O . CYS A 1 111 ? 0.739 26.329 -20.683 1.00 32.36 252 CYS A O 1
ATOM 749 N N . LEU A 1 112 ? 0.571 24.200 -19.838 1.00 24.54 253 LEU A N 1
ATOM 750 C CA . LEU A 1 112 ? -0.873 24.001 -20.168 1.00 27.31 253 LEU A CA 1
ATOM 751 C C . LEU A 1 112 ? -1.794 24.627 -19.119 1.00 24.13 253 LEU A C 1
ATOM 752 O O . LEU A 1 112 ? -2.836 25.221 -19.476 1.00 27.51 253 LEU A O 1
ATOM 757 N N . CYS A 1 113 ? -1.467 24.492 -17.820 1.00 26.56 254 CYS A N 1
ATOM 758 C CA . CYS A 1 113 ? -2.263 25.073 -16.705 1.00 25.02 254 CYS A CA 1
ATOM 759 C C . CYS A 1 113 ? -3.685 24.551 -16.745 1.00 23.27 254 CYS A C 1
ATOM 760 O O . CYS A 1 113 ? -4.663 25.345 -16.709 1.00 29.55 254 CYS A O 1
ATOM 763 N N . ASP A 1 114 ? -3.792 23.233 -16.927 1.00 26.94 255 ASP A N 1
ATOM 764 C CA . ASP A 1 114 ? -5.086 22.491 -16.974 1.00 32.29 255 ASP A CA 1
ATOM 765 C C . ASP A 1 114 ? -5.306 21.769 -15.642 1.00 33.11 255 ASP A C 1
ATOM 766 O O . ASP A 1 114 ? -6.329 21.136 -15.514 1.00 30.42 255 ASP A O 1
ATOM 771 N N . GLY A 1 115 ? -4.364 21.866 -14.689 1.00 35.46 256 GLY A N 1
ATOM 772 C CA . GLY A 1 115 ? -4.453 21.309 -13.329 1.00 32.96 256 GLY A CA 1
ATOM 773 C C . GLY A 1 115 ? -4.077 19.854 -13.268 1.00 28.02 256 GLY A C 1
ATOM 774 O O . GLY A 1 115 ? -3.975 19.405 -12.128 1.00 33.73 256 GLY A O 1
ATOM 775 N N . THR A 1 116 ? -3.861 19.189 -14.422 1.00 29.77 257 THR A N 1
ATOM 776 C CA . THR A 1 116 ? -3.530 17.736 -14.510 1.00 36.49 257 THR A CA 1
ATOM 777 C C . THR A 1 116 ? -2.292 17.417 -15.374 1.00 33.14 257 THR A C 1
ATOM 778 O O . THR A 1 116 ? -1.667 16.401 -15.109 1.00 29.25 257 THR A O 1
ATOM 782 N N . THR A 1 117 ? -1.913 18.216 -16.379 1.00 30.87 258 THR A N 1
ATOM 783 C CA . THR A 1 117 ? -0.640 18.020 -17.123 1.00 32.77 258 THR A CA 1
ATOM 784 C C . THR A 1 117 ? 0.538 18.483 -16.252 1.00 24.92 258 THR A C 1
ATOM 785 O O . THR A 1 117 ? 0.423 19.582 -15.723 1.00 25.73 258 THR A O 1
ATOM 789 N N . ASP A 1 118 ? 1.585 17.650 -16.136 1.00 25.14 259 ASP A N 1
ATOM 790 C CA . ASP A 1 118 ? 2.848 17.981 -15.426 1.00 25.02 259 ASP A CA 1
ATOM 791 C C . ASP A 1 118 ? 3.525 19.131 -16.140 1.00 23.78 259 ASP A C 1
ATOM 792 O O . ASP A 1 118 ? 3.986 18.959 -17.293 1.00 25.35 259 ASP A O 1
ATOM 797 N N . ASP A 1 119 ? 3.436 20.302 -15.528 1.00 24.42 260 ASP A N 1
ATOM 798 C CA . ASP A 1 119 ? 4.029 21.554 -16.057 1.00 21.46 260 ASP A CA 1
ATOM 799 C C . ASP A 1 119 ? 5.381 21.858 -15.488 1.00 21.03 260 ASP A C 1
ATOM 800 O O . ASP A 1 119 ? 5.899 22.958 -15.838 1.00 23.09 260 ASP A O 1
ATOM 805 N N . THR A 1 120 ? 6.055 20.900 -14.838 1.00 22.42 261 THR A N 1
ATOM 806 C CA . THR A 1 120 ? 7.340 21.232 -14.202 1.00 24.38 261 THR A CA 1
ATOM 807 C C . THR A 1 120 ? 8.355 21.790 -15.223 1.00 26.74 261 THR A C 1
ATOM 808 O O . THR A 1 120 ? 8.994 22.839 -14.990 1.00 19.86 261 THR A O 1
ATOM 812 N N . LEU A 1 121 ? 8.593 21.056 -16.309 1.00 26.34 262 LEU A N 1
ATOM 813 C CA . LEU A 1 121 ? 9.643 21.439 -17.279 1.00 26.36 262 LEU A CA 1
ATOM 814 C C . LEU A 1 121 ? 9.363 22.800 -17.932 1.00 23.54 262 LEU A C 1
ATOM 815 O O . LEU A 1 121 ? 10.270 23.659 -18.010 1.00 25.77 262 LEU A O 1
ATOM 820 N N . ASN A 1 122 ? 8.172 22.978 -18.411 1.00 23.42 263 ASN A N 1
ATOM 821 C CA . ASN A 1 122 ? 7.788 24.182 -19.182 1.00 24.81 263 ASN A CA 1
ATOM 822 C C . ASN A 1 122 ? 7.771 25.359 -18.196 1.00 22.88 263 ASN A C 1
ATOM 823 O O . ASN A 1 122 ? 8.225 26.439 -18.593 1.00 24.35 263 ASN A O 1
ATOM 828 N N . PHE A 1 123 ? 7.469 25.141 -16.907 1.00 20.91 264 PHE A N 1
ATOM 829 C CA . PHE A 1 123 ? 7.459 26.247 -15.931 1.00 21.04 264 PHE A CA 1
ATOM 830 C C . PHE A 1 123 ? 8.911 26.617 -15.661 1.00 18.31 264 PHE A C 1
ATOM 831 O O . PHE A 1 123 ? 9.240 27.787 -15.512 1.00 20.87 264 PHE A O 1
ATOM 839 N N . ASP A 1 124 ? 9.795 25.616 -15.616 1.00 21.17 265 ASP A N 1
ATOM 840 C CA . ASP A 1 124 ? 11.214 25.989 -15.378 1.00 19.76 265 ASP A CA 1
ATOM 841 C C . ASP A 1 124 ? 11.796 26.728 -16.585 1.00 24.67 265 ASP A C 1
ATOM 842 O O . ASP A 1 124 ? 12.816 27.480 -16.399 1.00 24.97 265 ASP A O 1
ATOM 847 N N . LYS A 1 125 ? 11.270 26.557 -17.774 1.00 21.75 266 LYS A N 1
ATOM 848 C CA . LYS A 1 125 ? 11.790 27.354 -18.903 1.00 23.79 266 LYS A CA 1
ATOM 849 C C . LYS A 1 125 ? 11.554 28.852 -18.628 1.00 27.37 266 LYS A C 1
ATOM 850 O O . LYS A 1 125 ? 12.381 29.642 -18.986 1.00 24.30 266 LYS A O 1
ATOM 856 N N . LEU A 1 126 ? 10.473 29.214 -17.919 1.00 22.66 267 LEU A N 1
ATOM 857 C CA . LEU A 1 126 ? 10.196 30.606 -17.557 1.00 23.61 267 LEU A CA 1
ATOM 858 C C . LEU A 1 126 ? 11.171 30.968 -16.448 1.00 22.93 267 LEU A C 1
ATOM 859 O O . LEU A 1 126 ? 11.934 31.939 -16.594 1.00 23.48 267 LEU A O 1
ATOM 864 N N . MET A 1 127 ? 11.188 30.190 -15.364 1.00 22.88 268 MET A N 1
ATOM 865 C CA . MET A 1 127 ? 11.883 30.662 -14.151 1.00 20.25 268 MET A CA 1
ATOM 866 C C . MET A 1 127 ? 13.383 30.717 -14.407 1.00 21.00 268 MET A C 1
ATOM 867 O O . MET A 1 127 ? 14.021 31.714 -14.019 1.00 24.46 268 MET A O 1
ATOM 872 N N . TYR A 1 128 ? 13.936 29.678 -15.076 1.00 23.46 269 TYR A N 1
ATOM 873 C CA . TYR A 1 128 ? 15.383 29.617 -15.358 1.00 25.28 269 TYR A CA 1
ATOM 874 C C . TYR A 1 128 ? 15.785 30.764 -16.276 1.00 22.95 269 TYR A C 1
ATOM 875 O O . TYR A 1 128 ? 16.866 31.311 -16.073 1.00 23.77 269 TYR A O 1
ATOM 884 N N . ALA A 1 129 ? 14.966 31.091 -17.281 1.00 26.96 270 ALA A N 1
ATOM 885 C CA . ALA A 1 129 ? 15.209 32.285 -18.144 1.00 27.76 270 ALA A CA 1
ATOM 886 C C . ALA A 1 129 ? 15.350 33.532 -17.301 1.00 27.64 270 ALA A C 1
ATOM 887 O O . ALA A 1 129 ? 16.248 34.320 -17.540 1.00 28.03 270 ALA A O 1
ATOM 889 N N . LEU A 1 130 ? 14.476 33.745 -16.315 1.00 27.06 271 LEU A N 1
ATOM 890 C CA . LEU A 1 130 ? 14.543 35.021 -15.539 1.00 26.35 271 LEU A CA 1
ATOM 891 C C . LEU A 1 130 ? 15.799 34.942 -14.663 1.00 26.19 271 LEU A C 1
ATOM 892 O O . LEU A 1 130 ? 16.441 35.961 -14.485 1.00 24.98 271 LEU A O 1
ATOM 897 N N . GLU A 1 131 ? 16.099 33.769 -14.096 1.00 23.77 272 GLU A N 1
ATOM 898 C CA . GLU A 1 131 ? 17.332 33.588 -13.278 1.00 24.77 272 GLU A CA 1
ATOM 899 C C . GLU A 1 131 ? 18.582 33.925 -14.100 1.00 23.41 272 GLU A C 1
ATOM 900 O O . GLU A 1 131 ? 19.369 34.839 -13.686 1.00 23.70 272 GLU A O 1
ATOM 906 N N . LYS A 1 132 ? 18.703 33.245 -15.235 1.00 25.66 273 LYS A N 1
ATOM 907 C CA . LYS A 1 132 ? 19.936 33.181 -16.079 1.00 29.98 273 LYS A CA 1
ATOM 908 C C . LYS A 1 132 ? 20.201 34.612 -16.586 1.00 30.54 273 LYS A C 1
ATOM 909 O O . LYS A 1 132 ? 21.413 35.010 -16.685 1.00 26.63 273 LYS A O 1
ATOM 915 N N . ASN A 1 133 ? 19.144 35.394 -16.819 1.00 26.21 274 ASN A N 1
ATOM 916 C CA . ASN A 1 133 ? 19.288 36.739 -17.418 1.00 28.41 274 ASN A CA 1
ATOM 917 C C . ASN A 1 133 ? 19.154 37.845 -16.383 1.00 28.08 274 ASN A C 1
ATOM 918 O O . ASN A 1 133 ? 19.096 39.007 -16.806 1.00 30.80 274 ASN A O 1
ATOM 923 N N . ASN A 1 134 ? 19.070 37.542 -15.078 1.00 24.40 275 ASN A N 1
ATOM 924 C CA . ASN A 1 134 ? 18.925 38.549 -14.006 1.00 31.38 275 ASN A CA 1
ATOM 925 C C . ASN A 1 134 ? 17.777 39.484 -14.341 1.00 29.19 275 ASN A C 1
ATOM 926 O O . ASN A 1 134 ? 17.952 40.728 -14.336 1.00 31.15 275 ASN A O 1
ATOM 931 N N . ILE A 1 135 ? 16.634 38.908 -14.665 1.00 24.79 276 ILE A N 1
ATOM 932 C CA . ILE A 1 135 ? 15.448 39.730 -14.948 1.00 25.37 276 ILE A CA 1
ATOM 933 C C . ILE A 1 135 ? 14.610 39.872 -13.665 1.00 28.37 276 ILE A C 1
ATOM 934 O O . ILE A 1 135 ? 14.186 38.873 -13.113 1.00 26.25 276 ILE A O 1
ATOM 939 N N . ALA A 1 136 ? 14.331 41.106 -13.257 1.00 26.38 277 ALA A N 1
ATOM 940 C CA . ALA A 1 136 ? 13.358 41.417 -12.202 1.00 26.05 277 ALA A CA 1
ATOM 941 C C . ALA A 1 136 ? 11.988 41.439 -12.871 1.00 29.39 277 ALA A C 1
ATOM 942 O O . ALA A 1 136 ? 11.839 42.027 -13.963 1.00 27.87 277 ALA A O 1
ATOM 944 N N . GLY A 1 137 ? 10.995 40.814 -12.276 1.00 24.48 278 GLY A N 1
ATOM 945 C CA . GLY A 1 137 ? 9.624 40.941 -12.775 1.00 28.58 278 GLY A CA 1
ATOM 946 C C . GLY A 1 137 ? 8.650 40.167 -11.943 1.00 25.61 278 GLY A C 1
ATOM 947 O O . GLY A 1 137 ? 8.904 39.969 -10.764 1.00 27.55 278 GLY A O 1
ATOM 948 N N . LYS A 1 138 ? 7.576 39.745 -12.555 1.00 25.36 279 LYS A N 1
ATOM 949 C CA . LYS A 1 138 ? 6.412 39.109 -11.904 1.00 22.64 279 LYS A CA 1
ATOM 950 C C . LYS A 1 138 ? 5.973 37.975 -12.795 1.00 21.74 279 LYS A C 1
ATOM 951 O O . LYS A 1 138 ? 5.885 38.087 -14.056 1.00 23.39 279 LYS A O 1
ATOM 957 N N . VAL A 1 139 ? 5.686 36.856 -12.162 1.00 20.64 280 VAL A N 1
ATOM 958 C CA . VAL A 1 139 ? 5.002 35.684 -12.747 1.00 21.65 280 VAL A CA 1
ATOM 959 C C . VAL A 1 139 ? 3.636 35.502 -12.097 1.00 18.83 280 VAL A C 1
ATOM 960 O O . VAL A 1 139 ? 3.540 35.370 -10.805 1.00 18.64 280 VAL A O 1
ATOM 964 N N . ILE A 1 140 ? 2.606 35.669 -12.885 1.00 22.74 281 ILE A N 1
ATOM 965 C CA . ILE A 1 140 ? 1.219 35.559 -12.397 1.00 22.33 281 ILE A CA 1
ATOM 966 C C . ILE A 1 140 ? 0.658 34.195 -12.780 1.00 21.56 281 ILE A C 1
ATOM 967 O O . ILE A 1 140 ? 0.591 33.872 -13.999 1.00 21.60 281 ILE A O 1
ATOM 972 N N . ILE A 1 141 ? 0.190 33.479 -11.791 1.00 21.52 282 ILE A N 1
ATOM 973 C CA . ILE A 1 141 ? -0.550 32.191 -12.007 1.00 20.06 282 ILE A CA 1
ATOM 974 C C . ILE A 1 141 ? -2.056 32.330 -11.704 1.00 20.96 282 ILE A C 1
ATOM 975 O O . ILE A 1 141 ? -2.455 32.316 -10.532 1.00 20.12 282 ILE A O 1
ATOM 980 N N . ASN A 1 142 ? -2.827 32.316 -12.785 1.00 19.86 283 ASN A N 1
ATOM 981 C CA . ASN A 1 142 ? -4.330 32.467 -12.723 1.00 21.74 283 ASN A CA 1
ATOM 982 C C . ASN A 1 142 ? -5.076 31.200 -13.048 1.00 23.11 283 ASN A C 1
ATOM 983 O O . ASN A 1 142 ? -6.295 31.213 -12.948 1.00 24.47 283 ASN A O 1
ATOM 988 N N . ASP A 1 143 ? -4.379 30.129 -13.368 1.00 22.66 284 ASP A N 1
ATOM 989 C CA . ASP A 1 143 ? -5.022 28.866 -13.754 1.00 22.42 284 ASP A CA 1
ATOM 990 C C . ASP A 1 143 ? -4.297 27.779 -12.998 1.00 19.77 284 ASP A C 1
ATOM 991 O O . ASP A 1 143 ? -3.062 27.843 -12.792 1.00 24.93 284 ASP A O 1
ATOM 996 N N . ASP A 1 144 ? -5.030 26.737 -12.685 1.00 22.30 285 ASP A N 1
ATOM 997 C CA . ASP A 1 144 ? -4.518 25.603 -11.893 1.00 24.17 285 ASP A CA 1
ATOM 998 C C . ASP A 1 144 ? -3.386 24.912 -12.622 1.00 23.66 285 ASP A C 1
ATOM 999 O O . ASP A 1 144 ? -3.448 24.779 -13.871 1.00 25.40 285 ASP A O 1
ATOM 1004 N N . MET A 1 145 ? -2.397 24.473 -11.857 1.00 24.70 286 MET A N 1
ATOM 1005 C CA . MET A 1 145 ? -1.248 23.697 -12.411 1.00 24.80 286 MET A CA 1
ATOM 1006 C C . MET A 1 145 ? -1.012 22.428 -11.612 1.00 23.27 286 MET A C 1
ATOM 1007 O O . MET A 1 145 ? -1.358 22.354 -10.384 1.00 22.53 286 MET A O 1
ATOM 1012 N N . PHE A 1 146 ? -0.313 21.507 -12.280 1.00 23.83 287 PHE A N 1
ATOM 1013 C CA . PHE A 1 146 ? 0.219 20.244 -11.702 1.00 20.03 287 PHE A CA 1
ATOM 1014 C C . PHE A 1 146 ? 1.715 20.151 -11.876 1.00 20.98 287 PHE A C 1
ATOM 1015 O O . PHE A 1 146 ? 2.215 20.380 -12.991 1.00 22.06 287 PHE A O 1
ATOM 1023 N N . PHE A 1 147 ? 2.380 19.751 -10.808 1.00 20.07 288 PHE A N 1
ATOM 1024 C CA . PHE A 1 147 ? 3.818 19.480 -10.804 1.00 21.55 288 PHE A CA 1
ATOM 1025 C C . PHE A 1 147 ? 4.032 18.061 -10.327 1.00 21.20 288 PHE A C 1
ATOM 1026 O O . PHE A 1 147 ? 3.740 17.768 -9.161 1.00 21.16 288 PHE A O 1
ATOM 1034 N N . ASN A 1 148 ? 4.841 17.323 -11.061 1.00 23.53 289 ASN A N 1
ATOM 1035 C CA . ASN A 1 148 ? 5.050 15.893 -10.754 1.00 20.75 289 ASN A CA 1
ATOM 1036 C C . ASN A 1 148 ? 6.373 15.329 -11.261 1.00 23.15 289 ASN A C 1
ATOM 1037 O O . ASN A 1 148 ? 6.472 14.137 -11.592 1.00 23.62 289 ASN A O 1
ATOM 1042 N N . SER A 1 149 ? 7.398 16.174 -11.321 1.00 23.26 290 SER A N 1
ATOM 1043 C CA . SER A 1 149 ? 8.726 15.716 -11.739 1.00 22.93 290 SER A CA 1
ATOM 1044 C C . SER A 1 149 ? 9.756 16.706 -11.268 1.00 24.24 290 SER A C 1
ATOM 1045 O O . SER A 1 149 ? 9.357 17.802 -10.779 1.00 23.66 290 SER A O 1
ATOM 1048 N N . GLN A 1 150 ? 11.029 16.321 -11.364 1.00 23.25 291 GLN A N 1
ATOM 1049 C CA . GLN A 1 150 ? 12.136 17.138 -10.819 1.00 23.82 291 GLN A CA 1
ATOM 1050 C C . GLN A 1 150 ? 12.372 18.359 -11.678 1.00 23.80 291 GLN A C 1
ATOM 1051 O O . GLN A 1 150 ? 12.609 18.242 -12.898 1.00 24.66 291 GLN A O 1
ATOM 1057 N N . CYS A 1 151 ? 12.439 19.516 -11.048 1.00 23.19 292 CYS A N 1
ATOM 1058 C CA . CYS A 1 151 ? 12.772 20.788 -11.719 1.00 25.39 292 CYS A CA 1
ATOM 1059 C C . CYS A 1 151 ? 14.233 20.713 -12.139 1.00 23.39 292 CYS A C 1
ATOM 1060 O O . CYS A 1 151 ? 15.052 20.254 -11.358 1.00 26.28 292 CYS A O 1
ATOM 1063 N N . PRO A 1 152 ? 14.603 20.987 -13.414 1.00 22.14 293 PRO A N 1
ATOM 1064 C CA . PRO A 1 152 ? 15.993 20.780 -13.841 1.00 26.47 293 PRO A CA 1
ATOM 1065 C C . PRO A 1 152 ? 17.056 21.310 -12.901 1.00 26.38 293 PRO A C 1
ATOM 1066 O O . PRO A 1 152 ? 16.964 22.489 -12.576 1.00 27.74 293 PRO A O 1
ATOM 1070 N N . ARG A 1 153 ? 18.096 20.507 -12.633 1.00 23.60 294 ARG A N 1
ATOM 1071 C CA . ARG A 1 153 ? 19.143 20.906 -11.679 1.00 24.38 294 ARG A CA 1
ATOM 1072 C C . ARG A 1 153 ? 20.235 21.675 -12.422 1.00 27.57 294 ARG A C 1
ATOM 1073 O O . ARG A 1 153 ? 21.414 21.193 -12.454 1.00 33.40 294 ARG A O 1
ATOM 1081 N N . ILE A 1 154 ? 19.896 22.851 -12.899 1.00 26.64 295 ILE A N 1
ATOM 1082 C CA . ILE A 1 154 ? 20.840 23.757 -13.616 1.00 27.61 295 ILE A CA 1
ATOM 1083 C C . ILE A 1 154 ? 20.778 25.138 -12.988 1.00 29.98 295 ILE A C 1
ATOM 1084 O O . ILE A 1 154 ? 19.785 25.457 -12.314 1.00 26.45 295 ILE A O 1
ATOM 1089 N N . GLY A 1 155 ? 21.817 25.928 -13.219 1.00 26.66 296 GLY A N 1
ATOM 1090 C CA . GLY A 1 155 ? 21.892 27.274 -12.639 1.00 28.10 296 GLY A CA 1
ATOM 1091 C C . GLY A 1 155 ? 21.963 27.171 -11.126 1.00 27.33 296 GLY A C 1
ATOM 1092 O O . GLY A 1 155 ? 22.727 26.339 -10.646 1.00 25.10 296 GLY A O 1
ATOM 1093 N N . LYS A 1 156 ? 21.082 27.888 -10.424 1.00 22.04 297 LYS A N 1
ATOM 1094 C CA . LYS A 1 156 ? 21.091 27.909 -8.919 1.00 22.00 297 LYS A CA 1
ATOM 1095 C C . LYS A 1 156 ? 20.378 26.656 -8.346 1.00 24.18 297 LYS A C 1
ATOM 1096 O O . LYS A 1 156 ? 20.273 26.551 -7.102 1.00 24.10 297 LYS A O 1
ATOM 1102 N N . LEU A 1 157 ? 19.918 25.740 -9.174 1.00 23.36 298 LEU A N 1
ATOM 1103 C CA . LEU A 1 157 ? 19.346 24.438 -8.711 1.00 22.07 298 LEU A CA 1
ATOM 1104 C C . LEU A 1 157 ? 20.306 23.267 -8.913 1.00 21.87 298 LEU A C 1
ATOM 1105 O O . LEU A 1 157 ? 19.873 22.139 -8.612 1.00 22.37 298 LEU A O 1
ATOM 1110 N N . ILE A 1 158 ? 21.559 23.529 -9.229 1.00 23.37 299 ILE A N 1
ATOM 1111 C CA . ILE A 1 158 ? 22.620 22.482 -9.197 1.00 21.32 299 ILE A CA 1
ATOM 1112 C C . ILE A 1 158 ? 22.686 21.926 -7.768 1.00 23.56 299 ILE A C 1
ATOM 1113 O O . ILE A 1 158 ? 22.439 22.722 -6.834 1.00 24.05 299 ILE A O 1
ATOM 1118 N N . ASP A 1 159 ? 22.995 20.612 -7.622 1.00 22.10 300 ASP A N 1
ATOM 1119 C CA . ASP A 1 159 ? 23.062 19.970 -6.299 1.00 20.85 300 ASP A CA 1
ATOM 1120 C C . ASP A 1 159 ? 24.429 19.428 -5.960 1.00 23.55 300 ASP A C 1
ATOM 1121 O O . ASP A 1 159 ? 24.606 18.217 -5.812 1.00 21.81 300 ASP A O 1
ATOM 1126 N N . PRO A 1 160 ? 25.461 20.292 -5.858 1.00 25.84 301 PRO A N 1
ATOM 1127 C CA . PRO A 1 160 ? 26.817 19.810 -5.693 1.00 22.85 301 PRO A CA 1
ATOM 1128 C C . PRO A 1 160 ? 27.062 19.149 -4.348 1.00 29.52 301 PRO A C 1
ATOM 1129 O O . PRO A 1 160 ? 27.987 18.376 -4.247 1.00 25.42 301 PRO A O 1
ATOM 1133 N N . VAL A 1 161 ? 26.247 19.445 -3.339 1.00 23.69 302 VAL A N 1
ATOM 1134 C CA . VAL A 1 161 ? 26.364 18.779 -2.007 1.00 25.89 302 VAL A CA 1
ATOM 1135 C C . VAL A 1 161 ? 25.755 17.382 -2.097 1.00 26.09 302 VAL A C 1
ATOM 1136 O O . VAL A 1 161 ? 26.079 16.541 -1.271 1.00 28.57 302 VAL A O 1
ATOM 1140 N N . GLN A 1 162 ? 24.846 17.168 -3.054 1.00 28.64 303 GLN A N 1
ATOM 1141 C CA . GLN A 1 162 ? 24.190 15.872 -3.349 1.00 24.93 303 GLN A CA 1
ATOM 1142 C C . GLN A 1 162 ? 23.209 15.508 -2.239 1.00 25.99 303 GLN A C 1
ATOM 1143 O O . GLN A 1 162 ? 23.102 14.319 -1.847 1.00 26.21 303 GLN A O 1
ATOM 1149 N N . PHE A 1 163 ? 22.459 16.480 -1.746 1.00 29.36 304 PHE A N 1
ATOM 1150 C CA . PHE A 1 163 ? 21.328 16.274 -0.797 1.00 26.20 304 PHE A CA 1
ATOM 1151 C C . PHE A 1 163 ? 20.151 15.572 -1.492 1.00 21.01 304 PHE A C 1
ATOM 1152 O O . PHE A 1 163 ? 19.393 14.906 -0.852 1.00 23.50 304 PHE A O 1
ATOM 1160 N N . ASN A 1 164 ? 20.018 15.702 -2.799 1.00 22.61 305 ASN A N 1
ATOM 1161 C CA . ASN A 1 164 ? 19.006 14.981 -3.546 1.00 23.17 305 ASN A CA 1
ATOM 1162 C C . ASN A 1 164 ? 17.611 15.370 -3.036 1.00 21.33 305 ASN A C 1
ATOM 1163 O O . ASN A 1 164 ? 16.676 14.568 -3.070 1.00 21.54 305 ASN A O 1
ATOM 1168 N N . GLU A 1 165 ? 17.423 16.659 -2.743 1.00 20.73 306 GLU A N 1
ATOM 1169 C CA . GLU A 1 165 ? 16.068 17.206 -2.401 1.00 19.93 306 GLU A CA 1
ATOM 1170 C C . GLU A 1 165 ? 15.244 17.258 -3.673 1.00 19.55 306 GLU A C 1
ATOM 1171 O O . GLU A 1 165 ? 15.709 17.842 -4.652 1.00 23.90 306 GLU A O 1
ATOM 1177 N N . LYS A 1 166 ? 14.004 16.733 -3.656 1.00 20.63 307 LYS A N 1
ATOM 1178 C CA . LYS A 1 166 ? 13.096 16.858 -4.793 1.00 17.46 307 LYS A CA 1
ATOM 1179 C C . LYS A 1 166 ? 12.573 18.294 -4.840 1.00 19.30 307 LYS A C 1
ATOM 1180 O O . LYS A 1 166 ? 12.201 18.792 -3.823 1.00 21.10 307 LYS A O 1
ATOM 1186 N N . ASN A 1 167 ? 12.598 18.918 -6.015 1.00 17.93 308 ASN A N 1
ATOM 1187 C CA . ASN A 1 167 ? 12.200 20.328 -6.205 1.00 19.31 308 ASN A CA 1
ATOM 1188 C C . ASN A 1 167 ? 11.160 20.358 -7.295 1.00 21.24 308 ASN A C 1
ATOM 1189 O O . ASN A 1 167 ? 11.434 19.690 -8.332 1.00 23.98 308 ASN A O 1
ATOM 1194 N N . ALA A 1 168 ? 10.097 21.160 -7.170 1.00 20.46 309 ALA A N 1
ATOM 1195 C CA . ALA A 1 168 ? 9.152 21.415 -8.282 1.00 19.08 309 ALA A CA 1
ATOM 1196 C C . ALA A 1 168 ? 9.388 22.776 -8.977 1.00 20.60 309 ALA A C 1
ATOM 1197 O O . ALA A 1 168 ? 9.236 22.878 -10.233 1.00 22.25 309 ALA A O 1
ATOM 1199 N N . ILE A 1 169 ? 9.755 23.796 -8.232 1.00 18.88 310 ILE A N 1
ATOM 1200 C CA . ILE A 1 169 ? 9.730 25.216 -8.658 1.00 19.16 310 ILE A CA 1
ATOM 1201 C C . ILE A 1 169 ? 11.064 25.894 -8.265 1.00 15.95 310 ILE A C 1
ATOM 1202 O O . ILE A 1 169 ? 11.456 25.864 -7.083 1.00 18.19 310 ILE A O 1
ATOM 1207 N N . ARG A 1 170 ? 11.598 26.558 -9.222 1.00 18.47 311 ARG A N 1
ATOM 1208 C CA . ARG A 1 170 ? 12.781 27.461 -9.042 1.00 18.06 311 ARG A CA 1
ATOM 1209 C C . ARG A 1 170 ? 12.301 28.848 -8.624 1.00 19.93 311 ARG A C 1
ATOM 1210 O O . ARG A 1 170 ? 11.678 29.551 -9.411 1.00 20.86 311 ARG A O 1
ATOM 1218 N N . LEU A 1 171 ? 12.490 29.217 -7.365 1.00 20.56 312 LEU A N 1
ATOM 1219 C CA . LEU A 1 171 ? 12.315 30.640 -6.983 1.00 19.53 312 LEU A CA 1
ATOM 1220 C C . LEU A 1 171 ? 13.513 31.456 -7.490 1.00 19.26 312 LEU A C 1
ATOM 1221 O O . LEU A 1 171 ? 14.698 30.941 -7.492 1.00 23.41 312 LEU A O 1
ATOM 1226 N N . VAL A 1 172 ? 13.251 32.712 -7.804 1.00 22.77 313 VAL A N 1
ATOM 1227 C CA . VAL A 1 172 ? 14.240 33.622 -8.430 1.00 23.49 313 VAL A CA 1
ATOM 1228 C C . VAL A 1 172 ? 14.290 34.968 -7.708 1.00 20.31 313 VAL A C 1
ATOM 1229 O O . VAL A 1 172 ? 13.284 35.569 -7.430 1.00 23.15 313 VAL A O 1
ATOM 1233 N N . SER A 1 173 ? 15.517 35.417 -7.468 1.00 21.35 314 SER A N 1
ATOM 1234 C CA . SER A 1 173 ? 15.770 36.757 -6.885 1.00 22.86 314 SER A CA 1
ATOM 1235 C C . SER A 1 173 ? 15.060 37.810 -7.729 1.00 24.50 314 SER A C 1
ATOM 1236 O O . SER A 1 173 ? 15.091 37.695 -8.996 1.00 24.03 314 SER A O 1
ATOM 1239 N N . ASN A 1 174 ? 14.324 38.738 -7.096 1.00 22.82 315 ASN A N 1
ATOM 1240 C CA . ASN A 1 174 ? 13.742 39.964 -7.698 1.00 25.29 315 ASN A CA 1
ATOM 1241 C C . ASN A 1 174 ? 12.559 39.553 -8.578 1.00 23.93 315 ASN A C 1
ATOM 1242 O O . ASN A 1 174 ? 12.149 40.336 -9.378 1.00 24.79 315 ASN A O 1
ATOM 1247 N N . VAL A 1 175 ? 12.003 38.353 -8.391 1.00 23.39 316 VAL A N 1
ATOM 1248 C CA . VAL A 1 175 ? 10.769 37.904 -9.079 1.00 27.34 316 VAL A CA 1
ATOM 1249 C C . VAL A 1 175 ? 9.683 37.697 -8.024 1.00 27.78 316 VAL A C 1
ATOM 1250 O O . VAL A 1 175 ? 9.939 37.110 -6.957 1.00 30.08 316 VAL A O 1
ATOM 1254 N N . ASP A 1 176 ? 8.534 38.277 -8.323 1.00 25.60 317 ASP A N 1
ATOM 1255 C CA . ASP A 1 176 ? 7.271 38.096 -7.579 1.00 29.62 317 ASP A CA 1
ATOM 1256 C C . ASP A 1 176 ? 6.624 36.877 -8.206 1.00 26.25 317 ASP A C 1
ATOM 1257 O O . ASP A 1 176 ? 6.384 36.860 -9.422 1.00 28.90 317 ASP A O 1
ATOM 1262 N N . LEU A 1 177 ? 6.377 35.871 -7.429 1.00 23.92 318 LEU A N 1
ATOM 1263 C CA . LEU A 1 177 ? 5.555 34.757 -7.850 1.00 20.73 318 LEU A CA 1
ATOM 1264 C C . LEU A 1 177 ? 4.132 34.952 -7.270 1.00 20.24 318 LEU A C 1
ATOM 1265 O O . LEU A 1 177 ? 3.937 34.862 -6.029 1.00 18.86 318 LEU A O 1
ATOM 1270 N N . GLU A 1 178 ? 3.218 35.298 -8.140 1.00 18.95 319 GLU A N 1
ATOM 1271 C CA .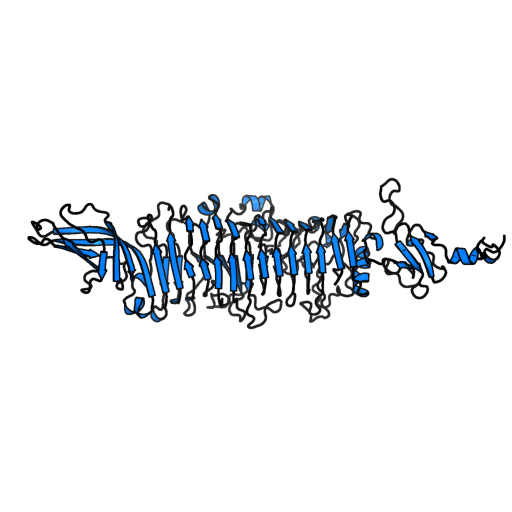 GLU A 1 178 ? 1.817 35.627 -7.769 1.00 20.38 319 GLU A CA 1
ATOM 1272 C C . GLU A 1 178 ? 0.931 34.411 -8.073 1.00 21.95 319 GLU A C 1
ATOM 1273 O O . GLU A 1 178 ? 0.675 34.083 -9.264 1.00 19.46 319 GLU A O 1
ATOM 1279 N N . ILE A 1 179 ? 0.552 33.701 -7.024 1.00 19.15 320 ILE A N 1
ATOM 1280 C CA . ILE A 1 179 ? -0.152 32.402 -7.209 1.00 21.10 320 ILE A CA 1
ATOM 1281 C C . ILE A 1 179 ? -1.601 32.692 -6.862 1.00 20.91 320 ILE A C 1
ATOM 1282 O O . ILE A 1 179 ? -1.925 32.716 -5.642 1.00 20.28 320 ILE A O 1
ATOM 1287 N N . ASN A 1 180 ? -2.467 32.734 -7.877 1.00 21.99 321 ASN A N 1
ATOM 1288 C CA . ASN A 1 180 ? -3.925 33.006 -7.690 1.00 22.73 321 ASN A CA 1
ATOM 1289 C C . ASN A 1 180 ? -4.795 31.828 -8.110 1.00 24.24 321 ASN A C 1
ATOM 1290 O O . ASN A 1 180 ? -5.927 32.033 -8.404 1.00 31.62 321 ASN A O 1
ATOM 1295 N N . ALA A 1 181 ? -4.248 30.621 -8.157 1.00 21.08 322 ALA A N 1
ATOM 1296 C CA . ALA A 1 181 ? -4.967 29.402 -8.541 1.00 22.57 322 ALA A CA 1
ATOM 1297 C C . ALA A 1 181 ? -4.393 28.300 -7.675 1.00 22.84 322 ALA A C 1
ATOM 1298 O O . ALA A 1 181 ? -3.695 28.640 -6.684 1.00 22.38 322 ALA A O 1
ATOM 1300 N N . THR A 1 182 ? -4.860 27.077 -7.881 1.00 20.32 323 THR A N 1
ATOM 1301 C CA . THR A 1 182 ? -4.368 25.926 -7.083 1.00 20.74 323 THR A CA 1
ATOM 1302 C C . THR A 1 182 ? -3.156 25.280 -7.786 1.00 23.94 323 THR A C 1
ATOM 1303 O O . THR A 1 182 ? -3.232 24.924 -9.004 1.00 23.28 323 THR A O 1
ATOM 1307 N N . LEU A 1 183 ? -2.030 25.179 -7.102 1.00 20.30 324 LEU A N 1
ATOM 1308 C CA . LEU A 1 183 ? -0.863 24.384 -7.526 1.00 19.60 324 LEU A CA 1
ATOM 1309 C C . LEU A 1 183 ? -1.033 23.033 -6.850 1.00 22.36 324 LEU A C 1
ATOM 1310 O O . LEU A 1 183 ? -1.093 22.948 -5.574 1.00 21.61 324 LEU A O 1
ATOM 1315 N N . ASN A 1 184 ? -1.173 21.998 -7.659 1.00 20.83 325 ASN A N 1
ATOM 1316 C CA . ASN A 1 184 ? -1.224 20.596 -7.183 1.00 21.13 325 ASN A CA 1
ATOM 1317 C C . ASN A 1 184 ? 0.108 19.905 -7.341 1.00 21.03 325 ASN A C 1
ATOM 1318 O O . ASN A 1 184 ? 0.556 19.892 -8.497 1.00 21.71 325 ASN A O 1
ATOM 1323 N N . PHE A 1 185 ? 0.615 19.371 -6.256 1.00 19.88 326 PHE A N 1
ATOM 1324 C CA . PHE A 1 185 ? 1.896 18.606 -6.282 1.00 22.76 326 PHE A CA 1
ATOM 1325 C C . PHE A 1 185 ? 1.598 17.120 -6.244 1.00 25.79 326 PHE A C 1
ATOM 1326 O O . PHE A 1 185 ? 0.804 16.669 -5.424 1.00 25.13 326 PHE A O 1
ATOM 1334 N N . GLY A 1 186 ? 2.178 16.373 -7.180 1.00 21.93 327 GLY A N 1
ATOM 1335 C CA . GLY A 1 186 ? 1.828 14.949 -7.315 1.00 21.58 327 GLY A CA 1
ATOM 1336 C C . GLY A 1 186 ? 2.756 13.954 -6.622 1.00 25.50 327 GLY A C 1
ATOM 1337 O O . GLY A 1 186 ? 3.678 14.260 -5.834 1.00 22.66 327 GLY A O 1
ATOM 1338 N N . PRO A 1 187 ? 2.385 12.659 -6.830 1.00 24.86 328 PRO A N 1
ATOM 1339 C CA . PRO A 1 187 ? 3.018 11.577 -6.113 1.00 23.22 328 PRO A CA 1
ATOM 1340 C C . PRO A 1 187 ? 4.522 11.424 -6.297 1.00 23.92 328 PRO A C 1
ATOM 1341 O O . PRO A 1 187 ? 5.062 10.880 -5.380 1.00 23.07 328 PRO A O 1
ATOM 1345 N N . PHE A 1 188 ? 5.108 11.998 -7.358 1.00 22.15 329 PHE A N 1
ATOM 1346 C CA . PHE A 1 188 ? 6.593 12.133 -7.488 1.00 22.17 329 PHE A CA 1
ATOM 1347 C C . PHE A 1 188 ? 7.236 12.626 -6.175 1.00 20.19 329 PHE A C 1
ATOM 1348 O O . PHE A 1 188 ? 8.385 12.246 -5.811 1.00 21.42 329 PHE A O 1
ATOM 1356 N N . PHE A 1 189 ? 6.594 13.564 -5.499 1.00 20.51 330 PHE A N 1
ATOM 1357 C CA . PHE A 1 189 ? 7.155 14.322 -4.368 1.00 21.69 330 PHE A CA 1
ATOM 1358 C C . PHE A 1 189 ? 6.914 13.601 -3.062 1.00 21.97 330 PHE A C 1
ATOM 1359 O O . PHE A 1 189 ? 7.430 14.071 -2.015 1.00 25.04 330 PHE A O 1
ATOM 1367 N N . ALA A 1 190 ? 6.294 12.438 -3.092 1.00 23.01 331 ALA A N 1
ATOM 1368 C CA . ALA A 1 190 ? 6.146 11.639 -1.875 1.00 22.66 331 ALA A CA 1
ATOM 1369 C C . ALA A 1 190 ? 7.534 11.228 -1.378 1.00 18.98 331 ALA A C 1
ATOM 1370 O O . ALA A 1 190 ? 8.435 10.999 -2.156 1.00 22.29 331 ALA A O 1
ATOM 1372 N N . GLY A 1 191 ? 7.743 11.262 -0.075 1.00 19.34 332 GLY A N 1
ATOM 1373 C CA . GLY A 1 191 ? 8.972 10.791 0.562 1.00 19.47 332 GLY A CA 1
ATOM 1374 C C . GLY A 1 191 ? 9.126 9.310 0.374 1.00 20.67 332 GLY A C 1
ATOM 1375 O O . GLY A 1 191 ? 8.083 8.630 0.233 1.00 23.54 332 GLY A O 1
ATOM 1376 N N . SER A 1 192 ? 10.368 8.844 0.403 1.00 26.51 333 SER A N 1
ATOM 1377 C CA . SER A 1 192 ? 10.714 7.381 0.401 1.00 26.12 333 SER A CA 1
ATOM 1378 C C . SER A 1 192 ? 11.971 7.177 1.236 1.00 30.07 333 SER A C 1
ATOM 1379 O O . SER A 1 192 ? 12.658 8.171 1.472 1.00 26.54 333 SER A O 1
ATOM 1382 N N . SER A 1 193 ? 12.299 5.931 1.621 1.00 28.19 334 SER A N 1
ATOM 1383 C CA . SER A 1 193 ? 13.549 5.628 2.350 1.00 32.30 334 SER A CA 1
ATOM 1384 C C . SER A 1 193 ? 14.762 5.979 1.484 1.00 26.72 334 SER A C 1
ATOM 1385 O O . SER A 1 193 ? 15.748 6.486 2.034 1.00 32.19 334 SER A O 1
ATOM 1388 N N . THR A 1 194 ? 14.658 5.764 0.185 1.00 30.21 335 THR A N 1
ATOM 1389 C CA . THR A 1 194 ? 15.727 5.955 -0.825 1.00 28.29 335 THR A CA 1
ATOM 1390 C C . THR A 1 194 ? 15.961 7.439 -1.154 1.00 29.59 335 THR A C 1
ATOM 1391 O O . THR A 1 194 ? 17.032 7.791 -1.578 1.00 27.33 335 THR A O 1
ATOM 1395 N N . GLN A 1 195 ? 14.925 8.261 -1.163 1.00 29.51 336 GLN A N 1
ATOM 1396 C CA . GLN A 1 195 ? 15.038 9.702 -1.481 1.00 27.02 336 GLN A CA 1
ATOM 1397 C C . GLN A 1 195 ? 14.121 10.433 -0.508 1.00 24.12 336 GLN A C 1
ATOM 1398 O O . GLN A 1 195 ? 12.962 10.636 -0.804 1.00 22.77 336 GLN A O 1
ATOM 1404 N N . PRO A 1 196 ? 14.546 10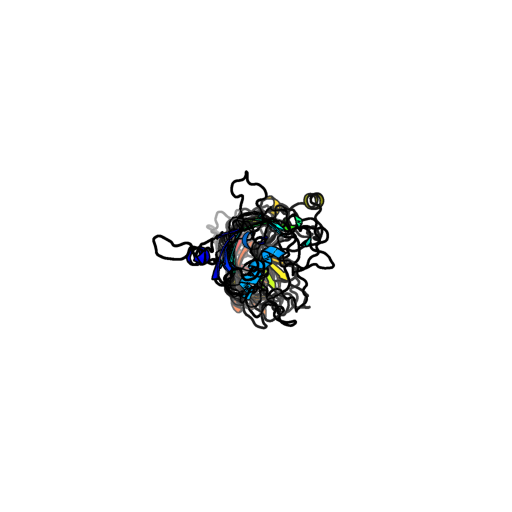.626 0.751 1.00 24.83 337 PRO A N 1
ATOM 1405 C CA . PRO A 1 196 ? 13.618 11.079 1.771 1.00 24.76 337 PRO A CA 1
ATOM 1406 C C . PRO A 1 196 ? 13.377 12.593 1.698 1.00 26.31 337 PRO A C 1
ATOM 1407 O O . PRO A 1 196 ? 12.350 13.002 2.277 1.00 28.80 337 PRO A O 1
ATOM 1411 N N . ARG A 1 197 ? 14.209 13.343 0.960 1.00 24.59 338 ARG A N 1
ATOM 1412 C CA . ARG A 1 197 ? 14.304 14.833 1.130 1.00 21.55 338 ARG A CA 1
ATOM 1413 C C . ARG A 1 197 ? 13.545 15.603 0.046 1.00 24.49 338 ARG A C 1
ATOM 1414 O O . ARG A 1 197 ? 13.494 15.177 -1.119 1.00 23.35 338 ARG A O 1
ATOM 1422 N N . CYS A 1 198 ? 13.054 16.825 0.383 1.00 22.29 339 CYS A N 1
ATOM 1423 C CA . CYS A 1 198 ? 12.320 17.641 -0.591 1.00 19.95 339 CYS A CA 1
ATOM 1424 C C . CYS A 1 198 ? 12.450 19.114 -0.205 1.00 16.90 339 CYS A C 1
ATOM 1425 O O . CYS A 1 198 ? 12.635 19.432 0.973 1.00 16.92 339 CYS A O 1
ATOM 1428 N N . ASN A 1 199 ? 12.362 19.931 -1.199 1.00 18.48 340 ASN A N 1
ATOM 1429 C CA . ASN A 1 199 ? 12.336 21.432 -1.058 1.00 18.39 340 ASN A CA 1
ATOM 1430 C C . ASN A 1 199 ? 11.498 21.926 -2.220 1.00 18.46 340 ASN A C 1
ATOM 1431 O O . ASN A 1 199 ? 12.063 22.143 -3.349 1.00 19.21 340 ASN A O 1
ATOM 1436 N N . ILE A 1 200 ? 10.178 21.983 -2.071 1.00 22.04 341 ILE A N 1
ATOM 1437 C CA . ILE A 1 200 ? 9.293 22.024 -3.248 1.00 21.92 341 ILE A CA 1
ATOM 1438 C C . ILE A 1 200 ? 9.527 23.290 -4.067 1.00 17.03 341 ILE A C 1
ATOM 1439 O O . ILE A 1 200 ? 9.639 23.212 -5.344 1.00 17.20 341 ILE A O 1
ATOM 1444 N N . LEU A 1 201 ? 9.498 24.448 -3.433 1.00 20.28 342 LEU A N 1
ATOM 1445 C CA . LEU A 1 201 ? 9.765 25.741 -4.112 1.00 20.69 342 LEU A CA 1
ATOM 1446 C C . LEU A 1 201 ? 11.092 26.208 -3.526 1.00 19.21 342 LEU A C 1
ATOM 1447 O O . LEU A 1 201 ? 11.175 26.660 -2.339 1.00 19.91 342 LEU A O 1
ATOM 1452 N N . SER A 1 202 ? 12.149 26.038 -4.260 1.00 21.48 343 SER A N 1
ATOM 1453 C CA . SER A 1 202 ? 13.535 26.155 -3.726 1.00 21.11 343 SER A CA 1
ATOM 1454 C C . SER A 1 202 ? 14.057 27.602 -3.872 1.00 19.36 343 SER A C 1
ATOM 1455 O O . SER A 1 202 ? 14.070 28.118 -4.991 1.00 20.21 343 SER A O 1
ATOM 1458 N N . ALA A 1 203 ? 14.483 28.178 -2.783 1.00 17.47 344 ALA A N 1
ATOM 1459 C CA . ALA A 1 203 ? 15.327 29.414 -2.808 1.00 20.29 344 ALA A CA 1
ATOM 1460 C C . ALA A 1 203 ? 16.625 29.125 -2.120 1.00 21.76 344 ALA A C 1
ATOM 1461 O O . ALA A 1 203 ? 17.117 29.945 -1.351 1.00 25.11 344 ALA A O 1
ATOM 1463 N N . MET A 1 204 ? 17.211 27.993 -2.471 1.00 21.24 345 MET A N 1
ATOM 1464 C CA . MET A 1 204 ? 18.447 27.450 -1.836 1.00 24.51 345 MET A CA 1
ATOM 1465 C C . MET A 1 204 ? 19.531 27.208 -2.899 1.00 24.79 345 MET A C 1
ATOM 1466 O O . MET A 1 204 ? 19.619 26.126 -3.441 1.00 22.05 345 MET A O 1
ATOM 1471 N N . TYR A 1 205 ? 20.423 28.181 -3.066 1.00 22.29 346 TYR A N 1
ATOM 1472 C CA . TYR A 1 205 ? 21.589 28.047 -3.991 1.00 20.52 346 TYR A CA 1
ATOM 1473 C C . TYR A 1 205 ? 22.825 27.585 -3.207 1.00 21.21 346 TYR A C 1
ATOM 1474 O O . TYR A 1 205 ? 23.331 28.298 -2.307 1.00 24.45 346 TYR A O 1
ATOM 1483 N N . ARG A 1 206 ? 23.354 26.432 -3.578 1.00 19.48 347 ARG A N 1
ATOM 1484 C CA . ARG A 1 206 ? 24.572 25.806 -3.035 1.00 22.65 347 ARG A CA 1
ATOM 1485 C C . ARG A 1 206 ? 25.554 25.703 -4.198 1.00 23.16 347 ARG A C 1
ATOM 1486 O O . ARG A 1 206 ? 25.253 25.100 -5.225 1.00 23.04 347 ARG A O 1
ATOM 1494 N N . GLU A 1 207 ? 26.611 26.504 -4.118 1.00 25.42 348 GLU A N 1
ATOM 1495 C CA . GLU A 1 207 ? 27.574 26.729 -5.243 1.00 24.91 348 GLU A CA 1
ATOM 1496 C C . GLU A 1 207 ? 28.590 25.576 -5.374 1.00 25.21 348 GLU A C 1
ATOM 1497 O O . GLU A 1 207 ? 29.031 25.287 -6.541 1.00 23.77 348 GLU A O 1
ATOM 1503 N N . ASP A 1 208 ? 28.991 24.988 -4.289 1.00 18.88 349 ASP A N 1
ATOM 1504 C CA . ASP A 1 208 ? 29.900 23.824 -4.354 1.00 25.31 349 ASP A CA 1
ATOM 1505 C C . ASP A 1 208 ? 29.610 22.805 -3.258 1.00 32.96 349 ASP A C 1
ATOM 1506 O O . ASP A 1 208 ? 28.754 23.038 -2.309 1.00 27.98 349 ASP A O 1
ATOM 1511 N N . VAL A 1 209 ? 30.377 21.710 -3.317 1.00 27.78 350 VAL A N 1
ATOM 1512 C CA . VAL A 1 209 ? 30.201 20.572 -2.395 1.00 26.61 350 VAL A CA 1
ATOM 1513 C C . VAL A 1 209 ? 30.266 21.040 -0.921 1.00 24.14 350 VAL A C 1
ATOM 1514 O O . VAL A 1 209 ? 29.722 20.331 -0.085 1.00 28.57 350 VAL A O 1
ATOM 1518 N N . ASN A 1 210 ? 30.974 22.123 -0.565 1.00 28.40 351 ASN A N 1
ATOM 1519 C CA . ASN A 1 210 ? 31.187 22.590 0.841 1.00 27.27 351 ASN A CA 1
ATOM 1520 C C . ASN A 1 210 ? 30.082 23.567 1.285 1.00 26.10 351 ASN A C 1
ATOM 1521 O O . ASN A 1 210 ? 29.992 23.844 2.488 1.00 29.18 351 ASN A O 1
ATOM 1526 N N . ASP A 1 211 ? 29.257 24.027 0.367 1.00 23.64 352 ASP A N 1
ATOM 1527 C CA . ASP A 1 211 ? 28.356 25.202 0.585 1.00 25.27 352 ASP A CA 1
ATOM 1528 C C . ASP A 1 211 ? 27.004 24.642 1.061 1.00 21.95 352 ASP A C 1
ATOM 1529 O O . ASP A 1 211 ? 25.964 24.877 0.406 1.00 28.77 352 ASP A O 1
ATOM 1534 N N . TRP A 1 212 ? 26.984 24.125 2.280 1.00 22.95 353 TRP A N 1
ATOM 1535 C CA . TRP A 1 212 ? 25.800 23.362 2.760 1.00 25.27 353 TRP A CA 1
ATOM 1536 C C . TRP A 1 212 ? 24.645 24.341 3.038 1.00 26.69 353 TRP A C 1
ATOM 1537 O O . TRP A 1 212 ? 23.488 23.886 3.016 1.00 23.19 353 TRP A O 1
ATOM 1548 N N . TYR A 1 213 ? 24.940 25.604 3.365 1.00 23.83 354 TYR A N 1
ATOM 1549 C CA . TYR A 1 213 ? 23.905 26.525 3.915 1.00 24.50 354 TYR A CA 1
ATOM 1550 C C . TYR A 1 213 ? 23.671 27.743 3.020 1.00 26.61 354 TYR A C 1
ATOM 1551 O O . TYR A 1 213 ? 22.903 28.679 3.413 1.00 24.99 354 TYR A O 1
ATOM 1560 N N . GLY A 1 214 ? 24.089 27.682 1.759 1.00 26.59 355 GLY A N 1
ATOM 1561 C CA . GLY A 1 214 ? 23.672 28.697 0.782 1.00 23.83 355 GLY A CA 1
ATOM 1562 C C . GLY A 1 214 ? 24.371 30.040 1.024 1.00 28.81 355 GLY A C 1
ATOM 1563 O O . GLY A 1 214 ? 23.698 31.042 1.237 1.00 24.83 355 GLY A O 1
ATOM 1564 N N . LYS A 1 215 ? 25.712 30.102 0.937 1.00 26.22 356 LYS A N 1
ATOM 1565 C CA . LYS A 1 215 ? 26.423 31.365 1.277 1.00 26.86 356 LYS A CA 1
ATOM 1566 C C . LYS A 1 215 ? 26.035 32.531 0.362 1.00 26.21 356 LYS A C 1
ATOM 1567 O O . LYS A 1 215 ? 25.949 33.678 0.874 1.00 23.84 356 LYS A O 1
ATOM 1573 N N . ASN A 1 216 ? 25.688 32.266 -0.894 1.00 26.01 357 ASN A N 1
ATOM 1574 C CA . ASN A 1 216 ? 25.265 33.253 -1.895 1.00 23.62 357 ASN A CA 1
ATOM 1575 C C . ASN A 1 216 ? 23.755 33.399 -1.778 1.00 23.76 357 ASN A C 1
ATOM 1576 O O . ASN A 1 216 ? 23.030 32.444 -2.310 1.00 23.52 357 ASN A O 1
ATOM 1581 N N . ARG A 1 217 ? 23.359 34.283 -0.868 1.00 22.29 358 ARG A N 1
ATOM 1582 C CA . ARG A 1 217 ? 21.918 34.451 -0.562 1.00 20.70 358 ARG A CA 1
ATOM 1583 C C . ARG A 1 217 ? 21.154 34.932 -1.795 1.00 22.31 358 ARG A C 1
ATOM 1584 O O . ARG A 1 217 ? 21.602 35.836 -2.464 1.00 24.55 358 ARG A O 1
ATOM 1592 N N . HIS A 1 218 ? 19.913 34.459 -1.983 1.00 18.61 359 HIS A N 1
ATOM 1593 C CA . HIS A 1 218 ? 18.960 35.060 -2.919 1.00 19.91 359 HIS A CA 1
ATOM 1594 C C . HIS A 1 218 ? 18.587 36.420 -2.338 1.00 21.85 359 HIS A C 1
ATOM 1595 O O . HIS A 1 218 ? 18.773 36.631 -1.115 1.00 21.14 359 HIS A O 1
ATOM 1602 N N . GLU A 1 219 ? 17.940 37.238 -3.100 1.00 20.88 360 GLU A N 1
ATOM 1603 C CA . GLU A 1 219 ? 17.535 38.595 -2.665 1.00 21.66 360 GLU A CA 1
ATOM 1604 C C . GLU A 1 219 ? 16.125 38.802 -3.177 1.00 18.39 360 GLU A C 1
ATOM 1605 O O . GLU A 1 219 ? 15.877 38.573 -4.383 1.00 19.00 360 GLU A O 1
ATOM 1611 N N . ASN A 1 220 ? 15.264 39.359 -2.362 1.00 24.55 361 ASN A N 1
ATOM 1612 C CA . ASN A 1 220 ? 13.932 39.905 -2.753 1.00 23.82 361 ASN A CA 1
ATOM 1613 C C . ASN A 1 220 ? 13.112 38.815 -3.424 1.00 22.74 361 ASN A C 1
ATOM 1614 O O . ASN A 1 220 ? 12.714 38.992 -4.622 1.00 25.23 361 ASN A O 1
ATOM 1619 N N . ILE A 1 221 ? 12.898 37.729 -2.706 1.00 24.27 362 ILE A N 1
ATOM 1620 C CA . ILE A 1 221 ? 11.974 36.589 -3.019 1.00 22.38 362 ILE A CA 1
ATOM 1621 C C . ILE A 1 221 ? 10.587 37.032 -2.520 1.00 22.60 362 ILE A C 1
ATOM 1622 O O . ILE A 1 221 ? 10.407 37.327 -1.300 1.00 20.12 362 ILE A O 1
ATOM 1627 N N . LYS A 1 222 ? 9.620 37.035 -3.383 1.00 23.44 363 LYS A N 1
ATOM 1628 C CA . LYS A 1 222 ? 8.206 37.240 -3.000 1.00 22.89 363 LYS A CA 1
ATOM 1629 C C . LYS A 1 222 ? 7.345 36.077 -3.535 1.00 20.76 363 LYS A C 1
ATOM 1630 O O . LYS A 1 222 ? 7.319 35.823 -4.749 1.00 20.64 363 LYS A O 1
ATOM 1636 N N . VAL A 1 223 ? 6.670 35.376 -2.651 1.00 19.53 364 VAL A N 1
ATOM 1637 C CA . VAL A 1 223 ? 5.708 34.317 -2.966 1.00 19.77 364 VAL A CA 1
ATOM 1638 C C . VAL A 1 223 ? 4.367 34.706 -2.343 1.00 23.94 364 VAL A C 1
ATOM 1639 O O . VAL A 1 223 ? 4.219 34.742 -1.139 1.00 21.95 364 VAL A O 1
ATOM 1643 N N . TYR A 1 224 ? 3.368 34.986 -3.134 1.00 21.28 365 TYR A N 1
ATOM 1644 C CA . TYR A 1 224 ? 2.125 35.496 -2.548 1.00 21.04 365 TYR A CA 1
ATOM 1645 C C . TYR A 1 224 ? 0.947 35.192 -3.440 1.00 19.94 365 TYR A C 1
ATOM 1646 O O . TYR A 1 224 ? 1.084 34.841 -4.638 1.00 20.53 365 TYR A O 1
ATOM 1655 N N . GLY A 1 225 ? -0.214 35.501 -2.946 1.00 20.38 366 GLY A N 1
ATOM 1656 C CA . GLY A 1 225 ? -1.447 35.527 -3.746 1.00 24.62 366 GLY A CA 1
ATOM 1657 C C . GLY A 1 225 ? -2.610 34.957 -3.026 1.00 22.28 366 GLY A C 1
ATOM 1658 O O . GLY A 1 225 ? -2.534 34.829 -1.776 1.00 23.56 366 GLY A O 1
ATOM 1659 N N . THR A 1 226 ? -3.700 34.742 -3.721 1.00 23.42 367 THR A N 1
ATOM 1660 C CA . THR A 1 226 ? -4.971 34.262 -3.122 1.00 28.35 367 THR A CA 1
ATOM 1661 C C . THR A 1 226 ? -5.125 32.764 -3.327 1.00 23.96 367 THR A C 1
ATOM 1662 O O . THR A 1 226 ? -6.112 32.245 -2.906 1.00 28.82 367 THR A O 1
ATOM 1666 N N . GLY A 1 227 ? -4.119 32.085 -3.873 1.00 23.40 368 GLY A N 1
ATOM 1667 C CA . GLY A 1 227 ? -4.286 30.686 -4.224 1.00 23.02 368 GLY A CA 1
ATOM 1668 C C . GLY A 1 227 ? -3.898 29.728 -3.151 1.00 22.31 368 GLY A C 1
ATOM 1669 O O . GLY A 1 227 ? -3.771 30.079 -1.904 1.00 22.11 368 GLY A O 1
ATOM 1670 N N . THR A 1 228 ? -3.726 28.505 -3.588 1.00 23.22 369 THR A N 1
ATOM 1671 C CA . THR A 1 228 ? -3.578 27.334 -2.725 1.00 22.39 369 THR A CA 1
ATOM 1672 C C . THR A 1 228 ? -2.445 26.477 -3.273 1.00 20.84 369 THR A C 1
ATOM 1673 O O . THR A 1 228 ? -2.357 26.300 -4.523 1.00 23.34 369 THR A O 1
ATOM 1677 N N . LEU A 1 229 ? -1.616 26.007 -2.392 1.00 19.66 370 LEU A N 1
ATOM 1678 C CA . LEU A 1 229 ? -0.598 24.953 -2.713 1.00 16.40 370 LEU A CA 1
ATOM 1679 C C . LEU A 1 229 ? -1.055 23.671 -2.019 1.00 18.97 370 LEU A C 1
ATOM 1680 O O . LEU A 1 229 ? -1.169 23.603 -0.770 1.00 20.95 370 LEU A O 1
ATOM 1685 N N . ASP A 1 230 ? -1.466 22.725 -2.806 1.00 20.32 371 ASP A N 1
ATOM 1686 C CA . ASP A 1 230 ? -2.090 21.443 -2.374 1.00 21.04 371 ASP A CA 1
ATOM 1687 C C . ASP A 1 230 ? -1.107 20.305 -2.524 1.00 16.77 371 ASP A C 1
ATOM 1688 O O . ASP A 1 230 ? -0.722 19.995 -3.661 1.00 19.91 371 ASP A O 1
ATOM 1693 N N . PHE A 1 231 ? -0.697 19.766 -1.405 1.00 20.53 372 PHE A N 1
ATOM 1694 C CA . PHE A 1 231 ? 0.304 18.655 -1.328 1.00 20.64 372 PHE A CA 1
ATOM 1695 C C . PHE A 1 231 ? -0.391 17.366 -0.951 1.00 19.61 372 PHE A C 1
ATOM 1696 O O . PHE A 1 231 ? 0.327 16.355 -0.682 1.00 22.19 372 PHE A O 1
ATOM 1704 N N . THR A 1 232 ? -1.717 17.281 -1.021 1.00 21.81 373 THR A N 1
ATOM 1705 C CA . THR A 1 232 ? -2.429 16.014 -0.678 1.00 23.70 373 THR A CA 1
ATOM 1706 C C . THR A 1 232 ? -1.862 14.809 -1.418 1.00 23.36 373 THR A C 1
ATOM 1707 O O . THR A 1 232 ? -1.727 13.773 -0.791 1.00 24.60 373 THR A O 1
ATOM 1711 N N . GLN A 1 233 ? -1.646 14.937 -2.736 1.00 19.93 374 GLN A N 1
ATOM 1712 C CA . GLN A 1 233 ? -1.240 13.844 -3.610 1.00 19.41 374 GLN A CA 1
ATOM 1713 C C . GLN A 1 233 ? 0.230 13.437 -3.341 1.00 22.05 374 GLN A C 1
ATOM 1714 O O . GLN A 1 233 ? 0.599 12.352 -3.791 1.00 23.40 374 GLN A O 1
ATOM 1720 N N . THR A 1 234 ? 0.989 14.201 -2.532 1.00 23.31 375 THR A N 1
ATOM 1721 C CA . THR A 1 234 ? 2.374 13.842 -2.118 1.00 19.17 375 THR A CA 1
ATOM 1722 C C . THR A 1 234 ? 2.378 12.998 -0.854 1.00 21.68 375 THR A C 1
ATOM 1723 O O . THR A 1 234 ? 3.418 12.458 -0.570 1.00 24.71 375 THR A O 1
ATOM 1727 N N . GLU A 1 235 ? 1.252 12.738 -0.193 1.00 22.23 376 GLU A N 1
ATOM 1728 C CA . GLU A 1 235 ? 1.186 12.081 1.109 1.00 20.11 376 GLU A CA 1
ATOM 1729 C C . GLU A 1 235 ? 1.415 10.571 0.851 1.00 23.89 376 GLU A C 1
ATOM 1730 O O . GLU A 1 235 ? 1.029 10.110 -0.227 1.00 23.55 376 GLU A O 1
ATOM 1736 N N . SER A 1 236 ? 2.256 9.986 1.668 1.00 23.09 377 SER A N 1
ATOM 1737 C CA . SER A 1 236 ? 2.642 8.565 1.446 1.00 25.19 377 SER A CA 1
ATOM 1738 C C . SER A 1 236 ? 2.940 7.870 2.742 1.00 24.56 377 SER A C 1
ATOM 1739 O O . SER A 1 236 ? 3.603 8.426 3.594 1.00 19.77 377 SER A O 1
ATOM 1742 N N . PRO A 1 237 ? 2.489 6.578 2.929 1.00 23.19 378 PRO A N 1
ATOM 1743 C CA . PRO A 1 237 ? 2.967 5.809 4.055 1.00 21.32 378 PRO A CA 1
ATOM 1744 C C . PRO A 1 237 ? 4.480 5.620 3.935 1.00 18.55 378 PRO A C 1
ATOM 1745 O O . PRO A 1 237 ? 5.078 5.349 4.939 1.00 21.81 378 PRO A O 1
ATOM 1749 N N . ASN A 1 238 ? 5.049 5.757 2.760 1.00 18.41 379 ASN A N 1
ATOM 1750 C CA . ASN A 1 238 ? 6.511 5.524 2.578 1.00 19.34 379 ASN A CA 1
ATOM 1751 C C . ASN A 1 238 ? 7.381 6.662 3.079 1.00 21.43 379 ASN A C 1
ATOM 1752 O O . ASN A 1 238 ? 8.620 6.455 3.182 1.00 23.41 379 ASN A O 1
ATOM 1757 N N . ALA A 1 239 ? 6.806 7.841 3.360 1.00 22.08 380 ALA A N 1
ATOM 1758 C CA . ALA A 1 239 ? 7.626 8.988 3.685 1.00 19.29 380 ALA A CA 1
ATOM 1759 C C . ALA A 1 239 ? 8.156 8.822 5.099 1.00 20.74 380 ALA A C 1
ATOM 1760 O O . ALA A 1 239 ? 7.466 8.557 6.039 1.00 19.33 380 ALA A O 1
ATOM 1762 N N . VAL A 1 240 ? 9.454 9.004 5.264 1.00 20.35 381 VAL A N 1
ATOM 1763 C CA . VAL A 1 240 ? 10.158 8.838 6.564 1.00 19.40 381 VAL A CA 1
ATOM 1764 C C . VAL A 1 240 ? 10.522 10.218 7.127 1.00 19.47 381 VAL A C 1
ATOM 1765 O O . VAL A 1 240 ? 10.701 11.166 6.334 1.00 23.15 381 VAL A O 1
ATOM 1769 N N . GLN A 1 241 ? 10.699 10.292 8.443 1.00 21.34 382 GLN A N 1
ATOM 1770 C CA . GLN A 1 241 ? 11.223 11.532 9.027 1.00 19.86 382 GLN A CA 1
ATOM 1771 C C . GLN A 1 241 ? 12.584 11.871 8.454 1.00 24.83 382 GLN A C 1
ATOM 1772 O O . GLN A 1 241 ? 13.594 11.044 8.503 1.00 24.82 382 GLN A O 1
ATOM 1778 N N . ASP A 1 242 ? 12.689 13.108 8.013 1.00 23.43 383 ASP A N 1
ATOM 1779 C CA . ASP A 1 242 ? 13.994 13.720 7.635 1.00 23.29 383 ASP A CA 1
ATOM 1780 C C . ASP A 1 242 ? 13.798 15.207 7.942 1.00 24.49 383 ASP A C 1
ATOM 1781 O O . ASP A 1 242 ? 12.781 15.730 7.535 1.00 25.84 383 ASP A O 1
ATOM 1786 N N . GLY A 1 243 ? 14.821 15.889 8.457 1.00 27.85 384 GLY A N 1
ATOM 1787 C CA . GLY A 1 243 ? 14.741 17.334 8.681 1.00 24.90 384 GLY A CA 1
ATOM 1788 C C . GLY A 1 243 ? 14.619 18.036 7.343 1.00 23.87 384 GLY A C 1
ATOM 1789 O O . GLY A 1 243 ? 14.121 19.135 7.335 1.00 26.31 384 GLY A O 1
ATOM 1790 N N . TYR A 1 244 ? 15.128 17.456 6.260 1.00 20.85 385 TYR A N 1
ATOM 1791 C CA . TYR A 1 244 ? 15.213 18.064 4.911 1.00 23.93 385 TYR A CA 1
ATOM 1792 C C . TYR A 1 244 ? 13.920 17.782 4.165 1.00 23.47 385 TYR A C 1
ATOM 1793 O O . TYR A 1 244 ? 14.006 17.309 3.029 1.00 20.87 385 TYR A O 1
ATOM 1802 N N . ARG A 1 245 ? 12.753 18.240 4.669 1.00 23.47 386 ARG A N 1
ATOM 1803 C CA . ARG A 1 245 ? 11.449 18.126 3.992 1.00 21.11 386 ARG A CA 1
ATOM 1804 C C . ARG A 1 245 ? 10.680 19.437 4.147 1.00 18.40 386 ARG A C 1
ATOM 1805 O O . ARG A 1 245 ? 10.200 19.704 5.229 1.00 20.63 386 ARG A O 1
ATOM 1813 N N . TRP A 1 246 ? 10.678 20.188 3.079 1.00 18.46 387 TRP A N 1
ATOM 1814 C CA . TRP A 1 246 ? 10.233 21.595 3.151 1.00 16.55 387 TRP A CA 1
ATOM 1815 C C . TRP A 1 246 ? 9.357 21.920 1.991 1.00 15.63 387 TRP A C 1
ATOM 1816 O O . TRP A 1 246 ? 9.603 21.548 0.853 1.00 18.41 387 TRP A O 1
ATOM 1827 N N . ILE A 1 247 ? 8.429 22.837 2.187 1.00 18.45 388 ILE A N 1
ATOM 1828 C CA . ILE A 1 247 ? 7.733 23.515 1.088 1.00 18.20 388 ILE A CA 1
ATOM 1829 C C . ILE A 1 247 ? 8.665 24.604 0.535 1.00 20.37 388 ILE A C 1
ATOM 1830 O O . ILE A 1 247 ? 8.880 24.661 -0.704 1.00 18.57 388 ILE A O 1
ATOM 1835 N N . ILE A 1 248 ? 9.260 25.363 1.399 1.00 19.10 389 ILE A N 1
ATOM 1836 C CA . ILE A 1 248 ? 10.265 26.403 0.982 1.00 17.86 389 ILE A CA 1
ATOM 1837 C C . ILE A 1 248 ? 11.442 26.326 1.891 1.00 20.97 389 ILE A C 1
ATOM 1838 O O . ILE A 1 248 ? 11.240 26.608 3.071 1.00 19.04 389 ILE A O 1
ATOM 1843 N N . LYS A 1 249 ? 12.633 26.016 1.364 1.00 19.54 390 LYS A N 1
ATOM 1844 C CA . LYS A 1 249 ? 13.920 26.127 2.065 1.00 19.47 390 LYS A CA 1
ATOM 1845 C C . LYS A 1 249 ? 14.635 27.292 1.356 1.00 22.08 390 LYS A C 1
ATOM 1846 O O . LYS A 1 249 ? 14.834 27.190 0.101 1.00 22.04 390 LYS A O 1
ATOM 1852 N N . ALA A 1 250 ? 14.895 28.370 2.074 1.00 19.78 391 ALA A N 1
ATOM 1853 C CA . ALA A 1 250 ? 15.507 29.583 1.498 1.00 19.82 391 ALA A CA 1
ATOM 1854 C C . ALA A 1 250 ? 16.823 29.869 2.195 1.00 18.81 391 ALA A C 1
ATOM 1855 O O . ALA A 1 250 ? 16.910 29.799 3.432 1.00 21.01 391 ALA A O 1
ATOM 1857 N N . SER A 1 251 ? 17.767 30.368 1.413 1.00 20.84 392 SER A N 1
ATOM 1858 C CA . SER A 1 251 ? 18.937 31.177 1.855 1.00 18.48 392 SER A CA 1
ATOM 1859 C C . SER A 1 251 ? 18.791 32.531 1.214 1.00 18.61 392 SER A C 1
ATOM 1860 O O . SER A 1 251 ? 18.882 32.637 -0.040 1.00 20.11 392 SER A O 1
ATOM 1863 N N . VAL A 1 252 ? 18.426 33.508 1.994 1.00 18.09 393 VAL A N 1
ATOM 1864 C CA . VAL A 1 252 ? 17.812 34.727 1.396 1.00 20.68 393 VAL A CA 1
ATOM 1865 C C . VAL A 1 252 ? 18.071 35.954 2.261 1.00 18.69 393 VAL A C 1
ATOM 1866 O O . VAL A 1 252 ? 18.056 35.878 3.516 1.00 17.97 393 VAL A O 1
ATOM 1870 N N . LYS A 1 253 ? 18.108 37.094 1.586 1.00 20.86 394 LYS A N 1
ATOM 1871 C CA . LYS A 1 253 ? 18.040 38.445 2.174 1.00 20.73 394 LYS A CA 1
ATOM 1872 C C . LYS A 1 253 ? 16.783 39.044 1.607 1.00 18.73 394 LYS A C 1
ATOM 1873 O O . LYS A 1 253 ? 16.722 39.351 0.364 1.00 20.15 394 LYS A O 1
ATOM 1879 N N . GLY A 1 254 ? 15.770 39.164 2.401 1.00 19.81 395 GLY A N 1
ATOM 1880 C CA . GLY A 1 254 ? 14.575 39.857 1.898 1.00 22.24 395 GLY A CA 1
ATOM 1881 C C . GLY A 1 254 ? 13.637 38.864 1.240 1.00 22.50 395 GLY A C 1
ATOM 1882 O O . GLY A 1 254 ? 13.758 38.571 0.040 1.00 20.20 395 GLY A O 1
ATOM 1883 N N . MET A 1 255 ? 12.786 38.258 2.027 1.00 20.66 396 MET A N 1
ATOM 1884 C CA . MET A 1 255 ? 11.762 37.329 1.499 1.00 19.17 396 MET A CA 1
ATOM 1885 C C . MET A 1 255 ? 10.429 37.625 2.113 1.00 20.49 396 MET A C 1
ATOM 1886 O O . MET A 1 255 ? 10.338 37.798 3.362 1.00 21.62 396 MET A O 1
ATOM 1891 N N . GLU A 1 256 ? 9.408 37.511 1.306 1.00 20.53 397 GLU A N 1
ATOM 1892 C CA . GLU A 1 256 ? 8.029 37.673 1.801 1.00 19.83 397 GLU A CA 1
ATOM 1893 C C . GLU A 1 256 ? 7.187 36.530 1.282 1.00 19.39 397 GLU A C 1
ATOM 1894 O O . GLU A 1 256 ? 7.197 36.257 0.039 1.00 18.43 397 GLU A O 1
ATOM 1900 N N . VAL A 1 257 ? 6.478 35.870 2.142 1.00 18.75 398 VAL A N 1
ATOM 1901 C CA . VAL A 1 257 ? 5.524 34.797 1.761 1.00 18.99 398 VAL A CA 1
ATOM 1902 C C . VAL A 1 257 ? 4.171 35.183 2.384 1.00 18.07 398 VAL A C 1
ATOM 1903 O O . VAL A 1 257 ? 4.111 35.292 3.667 1.00 18.75 398 VAL A O 1
ATOM 1907 N N . TYR A 1 258 ? 3.171 35.478 1.590 1.00 20.06 399 TYR A N 1
ATOM 1908 C CA . TYR A 1 258 ? 1.905 36.041 2.109 1.00 21.40 399 TYR A CA 1
ATOM 1909 C C . TYR A 1 258 ? 0.667 35.667 1.303 1.00 17.87 399 TYR A C 1
ATOM 1910 O O . TYR A 1 258 ? 0.605 35.478 0.048 1.00 17.97 399 TYR A O 1
ATOM 1919 N N . GLY A 1 259 ? -0.371 35.513 2.068 1.00 18.41 400 GLY A N 1
ATOM 1920 C CA . GLY A 1 259 ? -1.723 35.356 1.500 1.00 16.99 400 GLY A CA 1
ATOM 1921 C C . GLY A 1 259 ? -2.203 33.968 1.186 1.00 18.23 400 GLY A C 1
ATOM 1922 O O . GLY A 1 259 ? -3.373 33.769 0.881 1.00 20.70 400 GLY A O 1
ATOM 1923 N N . LEU A 1 260 ? -1.309 33.009 1.187 1.00 17.08 401 LEU A N 1
ATOM 1924 C CA . LEU A 1 260 ? -1.481 31.708 0.508 1.00 20.08 401 LEU A CA 1
ATOM 1925 C C . LEU A 1 260 ? -2.000 30.647 1.460 1.00 19.04 401 LEU A C 1
ATOM 1926 O O . LEU A 1 260 ? -1.800 30.718 2.722 1.00 20.00 401 LEU A O 1
ATOM 1931 N N . THR A 1 261 ? -2.711 29.684 0.922 1.00 22.31 402 THR A N 1
ATOM 1932 C CA . THR A 1 261 ? -3.059 28.466 1.653 1.00 19.43 402 THR A CA 1
ATOM 1933 C C . THR A 1 261 ? -2.100 27.309 1.293 1.00 20.29 402 THR A C 1
ATOM 1934 O O . THR A 1 261 ? -1.890 27.006 0.099 1.00 21.07 402 THR A O 1
ATOM 1938 N N . PHE A 1 262 ? -1.569 26.667 2.302 1.00 19.52 403 PHE A N 1
ATOM 1939 C CA . PHE A 1 262 ? -0.675 25.483 2.134 1.00 20.94 403 PHE A CA 1
ATOM 1940 C C . PHE A 1 262 ? -1.426 24.325 2.778 1.00 19.99 403 PHE A C 1
ATOM 1941 O O . PHE A 1 262 ? -1.724 24.454 4.002 1.00 19.38 403 PHE A O 1
ATOM 1949 N N . LYS A 1 263 ? -1.600 23.191 2.091 1.00 21.26 404 LYS A N 1
ATOM 1950 C CA . LYS A 1 263 ? -2.368 22.094 2.723 1.00 21.48 404 LYS A CA 1
ATOM 1951 C C . LYS A 1 263 ? -1.876 20.728 2.318 1.00 20.78 404 LYS A C 1
ATOM 1952 O O . LYS A 1 263 ? -1.585 20.513 1.150 1.00 20.50 404 LYS A O 1
ATOM 1958 N N . GLY A 1 264 ? -1.865 19.861 3.292 1.00 20.39 405 GLY A N 1
ATOM 1959 C CA . GLY A 1 264 ? -1.526 18.424 3.062 1.00 20.60 405 GLY A CA 1
ATOM 1960 C C . GLY A 1 264 ? -0.036 18.242 2.997 1.00 20.21 405 GLY A C 1
ATOM 1961 O O . GLY A 1 264 ? 0.735 19.227 3.162 1.00 19.89 405 GLY A O 1
ATOM 1962 N N . GLY A 1 265 ? 0.350 16.998 2.725 1.00 20.72 406 GLY A N 1
ATOM 1963 C CA . GLY A 1 265 ? 1.749 16.573 2.536 1.00 21.18 406 GLY A CA 1
ATOM 1964 C C . GLY A 1 265 ? 2.410 16.085 3.787 1.00 17.70 406 GLY A C 1
ATOM 1965 O O . GLY A 1 265 ? 1.748 15.904 4.837 1.00 20.10 406 GLY A O 1
ATOM 1966 N N . ASP A 1 266 ? 3.708 15.792 3.678 1.00 19.02 407 ASP A N 1
ATOM 1967 C CA . ASP A 1 266 ? 4.544 15.264 4.759 1.00 18.53 407 ASP A CA 1
ATOM 1968 C C . ASP A 1 266 ? 5.770 16.172 4.846 1.00 20.37 407 ASP A C 1
ATOM 1969 O O . ASP A 1 266 ? 6.777 15.832 4.237 1.00 19.96 407 ASP A O 1
ATOM 1974 N N . PHE A 1 267 ? 5.672 17.295 5.579 1.00 18.08 408 PHE A N 1
ATOM 1975 C CA . PHE A 1 267 ? 6.856 18.219 5.711 1.00 17.02 408 PHE A CA 1
ATOM 1976 C C . PHE A 1 267 ? 7.363 18.243 7.158 1.00 17.46 408 PHE A C 1
ATOM 1977 O O . PHE A 1 267 ? 6.616 18.205 8.111 1.00 19.62 408 PHE A O 1
ATOM 1985 N N . ALA A 1 268 ? 8.669 18.348 7.327 1.00 18.18 409 ALA A N 1
ATOM 1986 C CA . ALA A 1 268 ? 9.275 18.657 8.637 1.00 19.41 409 ALA A CA 1
ATOM 1987 C C . ALA A 1 268 ? 9.011 20.122 8.985 1.00 16.98 409 ALA A C 1
ATOM 1988 O O . ALA A 1 268 ? 8.662 20.392 10.140 1.00 19.59 409 ALA A O 1
ATOM 1990 N N . ASN A 1 269 ? 9.085 21.005 8.012 1.00 19.94 410 ASN A N 1
ATOM 1991 C CA . ASN A 1 269 ? 8.665 22.437 8.108 1.00 19.22 410 ASN A CA 1
ATOM 1992 C C . ASN A 1 269 ? 7.993 22.870 6.827 1.00 17.86 410 ASN A C 1
ATOM 1993 O O . ASN A 1 269 ? 8.390 22.522 5.716 1.00 20.98 410 ASN A O 1
ATOM 1998 N N . ALA A 1 270 ? 7.021 23.771 6.932 1.00 17.88 411 ALA A N 1
ATOM 1999 C CA . ALA A 1 270 ? 6.576 24.438 5.708 1.00 19.57 411 ALA A CA 1
ATOM 2000 C C . ALA A 1 270 ? 7.742 25.321 5.201 1.00 18.35 411 ALA A C 1
ATOM 2001 O O . ALA A 1 270 ? 8.075 25.232 4.022 1.00 19.92 411 ALA A O 1
ATOM 2003 N N . ILE A 1 271 ? 8.285 26.212 6.018 1.00 18.87 412 ILE A N 1
ATOM 2004 C CA . ILE A 1 271 ? 9.292 27.218 5.583 1.00 17.97 412 ILE A CA 1
ATOM 2005 C C . ILE A 1 271 ? 10.463 27.175 6.511 1.00 15.66 412 ILE A C 1
ATOM 2006 O O . ILE A 1 271 ? 10.295 27.301 7.732 1.00 16.26 412 ILE A O 1
ATOM 2011 N N . GLN A 1 272 ? 11.686 26.983 6.008 1.00 19.12 413 GLN A N 1
ATOM 2012 C CA . GLN A 1 272 ? 12.871 27.106 6.829 1.00 19.11 413 GLN A CA 1
ATOM 2013 C C . GLN A 1 272 ? 13.832 28.073 6.116 1.00 18.78 413 GLN A C 1
ATOM 2014 O O . GLN A 1 272 ? 14.030 27.970 4.929 1.00 19.33 413 GLN A O 1
ATOM 2020 N N . THR A 1 273 ? 14.513 28.898 6.832 1.00 21.28 414 THR A N 1
ATOM 2021 C CA . THR A 1 273 ? 15.506 29.862 6.301 1.00 19.82 414 THR A CA 1
ATOM 2022 C C . THR A 1 273 ? 16.865 29.264 6.581 1.00 20.14 414 THR A C 1
ATOM 2023 O O . THR A 1 273 ? 16.902 28.049 6.860 1.00 20.18 414 THR A O 1
ATOM 2027 N N . SER A 1 274 ? 17.960 30.014 6.403 1.00 18.97 415 SER A N 1
ATOM 2028 C CA . SER A 1 274 ? 19.344 29.472 6.542 1.00 21.60 415 SER A CA 1
ATOM 2029 C C . SER A 1 274 ? 20.176 30.374 7.413 1.00 21.50 415 SER A C 1
ATOM 2030 O O . SER A 1 274 ? 19.803 31.530 7.702 1.00 18.50 415 SER A O 1
ATOM 2033 N N . LYS A 1 275 ? 21.365 29.873 7.739 1.00 21.70 416 LYS A N 1
ATOM 2034 C CA . LYS A 1 275 ? 22.267 30.458 8.749 1.00 25.38 416 LYS A CA 1
ATOM 2035 C C . LYS A 1 275 ? 22.343 31.983 8.611 1.00 19.74 416 LYS A C 1
ATOM 2036 O O . LYS A 1 275 ? 22.269 32.623 9.654 1.00 23.92 416 LYS A O 1
ATOM 2042 N N . THR A 1 276 ? 22.551 32.485 7.398 1.00 21.26 417 THR A N 1
ATOM 2043 C CA . THR A 1 276 ? 22.917 33.911 7.200 1.00 22.05 417 THR A CA 1
ATOM 2044 C C . THR A 1 276 ? 21.722 34.711 6.688 1.00 21.58 417 THR A C 1
ATOM 2045 O O . THR A 1 276 ? 21.890 35.846 6.302 1.00 21.08 417 THR A O 1
ATOM 2049 N N . SER A 1 277 ? 20.527 34.116 6.685 1.00 18.38 418 SER A N 1
ATOM 2050 C CA . SER A 1 277 ? 19.325 34.733 6.132 1.00 19.85 418 SER A CA 1
ATOM 2051 C C . SER A 1 277 ? 18.884 35.940 6.945 1.00 16.86 418 SER A C 1
ATOM 2052 O O . SER A 1 277 ? 19.055 36.000 8.204 1.00 17.08 418 SER A O 1
ATOM 2055 N N . GLU A 1 278 ? 18.292 36.879 6.267 1.00 20.97 419 GLU A N 1
ATOM 2056 C CA . GLU A 1 278 ? 17.796 38.094 6.955 1.00 19.91 419 GLU A CA 1
ATOM 2057 C C . GLU A 1 278 ? 16.519 38.632 6.273 1.00 18.72 419 GLU A C 1
ATOM 2058 O O . GLU A 1 278 ? 16.341 38.606 5.028 1.00 17.99 419 GLU A O 1
ATOM 2069 N N . HIS A 1 279 ? 15.775 39.295 7.069 1.00 17.51 420 HIS A N 1
ATOM 2070 C CA . HIS A 1 279 ? 14.614 40.121 6.630 1.00 17.87 420 HIS A CA 1
ATOM 2071 C C . HIS A 1 279 ? 13.607 39.225 5.928 1.00 18.45 420 HIS A C 1
ATOM 2072 O O . HIS A 1 279 ? 13.386 39.295 4.682 1.00 19.67 420 HIS A O 1
ATOM 2079 N N . ILE A 1 280 ? 13.005 38.376 6.687 1.00 19.76 421 ILE A N 1
ATOM 2080 C CA . ILE A 1 280 ? 11.923 37.475 6.195 1.00 19.18 421 ILE A CA 1
ATOM 2081 C C . ILE A 1 280 ? 10.602 37.859 6.850 1.00 16.92 421 ILE A C 1
ATOM 2082 O O . ILE A 1 280 ? 10.517 38.065 8.041 1.00 17.76 421 ILE A O 1
ATOM 2087 N N . ARG A 1 281 ? 9.610 37.895 6.028 1.00 18.27 422 ARG A N 1
ATOM 2088 C CA . ARG A 1 281 ? 8.242 38.202 6.472 1.00 19.67 422 ARG A CA 1
ATOM 2089 C C . ARG A 1 281 ? 7.230 37.150 6.022 1.00 15.75 422 ARG A C 1
ATOM 2090 O O . ARG A 1 281 ? 7.053 36.931 4.824 1.00 16.97 422 ARG A O 1
ATOM 2098 N N . ILE A 1 282 ? 6.602 36.543 6.972 1.00 15.06 423 ILE A N 1
ATOM 2099 C CA . ILE A 1 282 ? 5.690 35.389 6.664 1.00 16.21 423 ILE A CA 1
ATOM 2100 C C . ILE A 1 282 ? 4.300 35.705 7.268 1.00 15.38 423 ILE A C 1
ATOM 2101 O O . ILE A 1 282 ? 4.176 35.701 8.562 1.00 16.07 423 ILE A O 1
ATOM 2106 N N . TYR A 1 283 ? 3.350 36.070 6.459 1.00 18.58 424 TYR A N 1
ATOM 2107 C CA . TYR A 1 283 ? 2.080 36.645 6.987 1.00 19.49 424 TYR A CA 1
ATOM 2108 C C . TYR A 1 283 ? 0.846 36.370 6.120 1.00 17.86 424 TYR A C 1
ATOM 2109 O O . TYR A 1 283 ? 0.954 36.204 4.870 1.00 17.70 424 TYR A O 1
ATOM 2118 N N . GLY A 1 284 ? -0.330 36.329 6.725 1.00 20.57 425 GLY A N 1
ATOM 2119 C CA . GLY A 1 284 ? -1.624 36.165 6.038 1.00 18.62 425 GLY A CA 1
ATOM 2120 C C . GLY A 1 284 ? -1.818 34.808 5.411 1.00 21.82 425 GLY A C 1
ATOM 2121 O O . GLY A 1 284 ? -2.649 34.653 4.492 1.00 21.18 425 GLY A O 1
ATOM 2122 N N . ASN A 1 285 ? -1.043 33.818 5.810 1.00 17.24 426 ASN A N 1
ATOM 2123 C CA . ASN A 1 285 ? -1.148 32.458 5.202 1.00 20.56 426 ASN A CA 1
ATOM 2124 C C . ASN A 1 285 ? -1.976 31.557 6.067 1.00 19.72 426 ASN A C 1
ATOM 2125 O O . ASN A 1 285 ? -2.141 31.844 7.297 1.00 19.76 426 ASN A O 1
ATOM 2130 N N . THR A 1 286 ? -2.401 30.453 5.445 1.00 18.95 427 THR A N 1
ATOM 2131 C CA . THR A 1 286 ? -3.050 29.326 6.124 1.00 18.48 427 THR A CA 1
ATOM 2132 C C . THR A 1 286 ? -2.173 28.100 5.964 1.00 20.41 427 THR A C 1
ATOM 2133 O O . THR A 1 286 ? -1.827 27.796 4.845 1.00 20.99 427 THR A O 1
ATOM 2137 N N . PHE A 1 287 ? -1.810 27.481 7.062 1.00 15.68 428 PHE A N 1
ATOM 2138 C CA . PHE A 1 287 ? -0.976 26.253 7.073 1.00 18.18 428 PHE A CA 1
ATOM 2139 C C . PHE A 1 287 ? -1.873 25.165 7.625 1.00 17.01 428 PHE A C 1
ATOM 2140 O O . PHE A 1 287 ? -2.062 25.143 8.880 1.00 18.51 428 PHE A O 1
ATOM 2148 N N . SER A 1 288 ? -2.243 24.216 6.794 1.00 19.52 429 SER A N 1
ATOM 2149 C CA . SER A 1 288 ? -3.279 23.194 7.183 1.00 21.40 429 SER A CA 1
ATOM 2150 C C . SER A 1 288 ? -2.758 21.796 6.988 1.00 18.72 429 SER A C 1
ATOM 2151 O O . SER A 1 288 ? -2.511 21.476 5.855 1.00 19.11 429 SER A O 1
ATOM 2154 N N . ASN A 1 289 ? -2.579 21.004 8.044 1.00 18.83 430 ASN A N 1
ATOM 2155 C CA . ASN A 1 289 ? -2.339 19.543 7.938 1.00 19.74 430 ASN A CA 1
ATOM 2156 C C . ASN A 1 289 ? -1.098 19.223 7.100 1.00 20.93 430 ASN A C 1
ATOM 2157 O O . ASN A 1 289 ? -1.224 18.564 6.048 1.00 20.81 430 ASN A O 1
ATOM 2162 N N . LEU A 1 290 ? 0.038 19.869 7.440 1.00 18.72 431 LEU A N 1
ATOM 2163 C CA . LEU A 1 290 ? 1.275 19.782 6.674 1.00 16.46 431 LEU A CA 1
ATOM 2164 C C . LEU A 1 290 ? 2.097 18.531 6.993 1.00 17.79 431 LEU A C 1
ATOM 2165 O O . LEU A 1 290 ? 3.272 18.490 6.582 1.00 18.74 431 LEU A O 1
ATOM 2170 N N . MET A 1 291 ? 1.536 17.597 7.759 1.00 17.69 432 MET A N 1
ATOM 2171 C CA . MET A 1 291 ? 2.185 16.297 8.105 1.00 17.33 432 MET A CA 1
ATOM 2172 C C . MET A 1 291 ? 1.035 15.308 8.210 1.00 19.06 432 MET A C 1
ATOM 2173 O O . MET A 1 291 ? 0.133 15.544 9.082 1.00 22.95 432 MET A O 1
ATOM 2178 N N . SER A 1 292 ? 1.073 14.229 7.428 1.00 19.02 433 SER A N 1
ATOM 2179 C CA . SER A 1 292 ? -0.083 13.304 7.352 1.00 18.44 433 SER A CA 1
ATOM 2180 C C . SER A 1 292 ? -0.037 12.347 8.526 1.00 19.79 433 SER A C 1
ATOM 2181 O O . SER A 1 292 ? 1.039 12.013 9.036 1.00 21.10 433 SER A O 1
ATOM 2184 N N . ASP A 1 293 ? -1.200 11.770 8.798 1.00 20.36 434 ASP A N 1
ATOM 2185 C CA . ASP A 1 293 ? -1.403 10.692 9.796 1.00 19.27 434 ASP A CA 1
ATOM 2186 C C . ASP A 1 293 ? -0.602 9.429 9.430 1.00 20.34 434 ASP A C 1
ATOM 2187 O O . ASP A 1 293 ? -0.029 8.912 10.370 1.00 18.34 434 ASP A O 1
ATOM 2192 N N . LYS A 1 294 ? -0.564 9.057 8.157 1.00 19.51 435 LYS A N 1
ATOM 2193 C CA . LYS A 1 294 ? -0.260 7.681 7.772 1.00 21.02 435 LYS A CA 1
ATOM 2194 C C . LYS A 1 294 ? 1.197 7.576 7.350 1.00 22.21 435 LYS A C 1
ATOM 2195 O O . LYS A 1 294 ? 1.619 6.446 7.187 1.00 21.52 435 LYS A O 1
ATOM 2201 N N . SER A 1 295 ? 1.930 8.672 7.245 1.00 18.61 436 SER A N 1
ATOM 2202 C CA . SER A 1 295 ? 3.391 8.587 6.954 1.00 18.46 436 SER A CA 1
ATOM 2203 C C . SER A 1 295 ? 4.129 8.129 8.185 1.00 14.68 436 SER A C 1
ATOM 2204 O O . SER A 1 295 ? 3.616 8.100 9.371 1.00 17.47 436 SER A O 1
ATOM 2207 N N . LEU A 1 296 ? 5.477 7.905 8.035 1.00 17.75 437 LEU A N 1
ATOM 2208 C CA . LEU A 1 296 ? 6.329 7.612 9.227 1.00 18.08 437 LEU A CA 1
ATOM 2209 C C . LEU A 1 296 ? 6.960 8.930 9.769 1.00 20.98 437 LEU A C 1
ATOM 2210 O O . LEU A 1 296 ? 7.776 8.847 10.670 1.00 20.72 437 LEU A O 1
ATOM 2215 N N . LEU A 1 297 ? 6.539 10.125 9.302 1.00 20.46 438 LEU A N 1
ATOM 2216 C CA . LEU A 1 297 ? 7.040 11.379 9.980 1.00 21.37 438 LEU A CA 1
ATOM 2217 C C . LEU A 1 297 ? 6.483 11.434 11.419 1.00 21.58 438 LEU A C 1
ATOM 2218 O O . LEU A 1 297 ? 5.377 10.846 11.701 1.00 21.38 438 LEU A O 1
ATOM 2223 N N . HIS A 1 298 ? 7.203 12.016 12.348 1.00 16.97 439 HIS A N 1
ATOM 2224 C CA . HIS A 1 298 ? 6.777 12.104 13.747 1.00 18.59 439 HIS A CA 1
ATOM 2225 C C . HIS A 1 298 ? 7.014 13.459 14.397 1.00 22.41 439 HIS A C 1
ATOM 2226 O O . HIS A 1 298 ? 6.781 13.580 15.605 1.00 27.24 439 HIS A O 1
ATOM 2233 N N . ASP A 1 299 ? 7.384 14.438 13.622 1.00 20.67 440 ASP A N 1
ATOM 2234 C CA . ASP A 1 299 ? 7.780 15.771 14.124 1.00 23.81 440 ASP A CA 1
ATOM 2235 C C . ASP A 1 299 ? 7.528 16.757 13.029 1.00 21.10 440 ASP A C 1
ATOM 2236 O O . ASP A 1 299 ? 7.908 16.527 11.845 1.00 23.37 440 ASP A O 1
ATOM 2241 N N . HIS A 1 300 ? 6.906 17.895 13.407 1.00 20.69 441 HIS A N 1
ATOM 2242 C CA . HIS A 1 300 ? 6.674 18.957 12.433 1.00 20.90 441 HIS A CA 1
ATOM 2243 C C . HIS A 1 300 ? 6.727 20.309 13.156 1.00 20.43 441 HIS A C 1
ATOM 2244 O O . HIS A 1 300 ? 6.155 20.432 14.241 1.00 20.70 441 HIS A O 1
ATOM 2251 N N . SER A 1 301 ? 7.469 21.243 12.638 1.00 20.69 442 SER A N 1
ATOM 2252 C CA . SER A 1 301 ? 7.419 22.677 13.112 1.00 18.01 442 SER A CA 1
ATOM 2253 C C . SER A 1 301 ? 7.107 23.537 11.906 1.00 15.50 442 SER A C 1
ATOM 2254 O O . SER A 1 301 ? 7.825 23.446 10.901 1.00 17.53 442 SER A O 1
ATOM 2257 N N . THR A 1 302 ? 6.020 24.289 11.883 1.00 19.42 443 THR A N 1
ATOM 2258 C CA . THR A 1 302 ? 5.550 24.859 10.611 1.00 16.07 443 THR A CA 1
ATOM 2259 C C . THR A 1 302 ? 6.638 25.822 10.083 1.00 15.62 443 THR A C 1
ATOM 2260 O O . THR A 1 302 ? 6.946 25.857 8.857 1.00 16.43 443 THR A O 1
ATOM 2264 N N . ILE A 1 303 ? 7.074 26.708 10.907 1.00 18.11 444 ILE A N 1
ATOM 2265 C CA . ILE A 1 303 ? 8.072 27.736 10.499 1.00 18.05 444 ILE A CA 1
ATOM 2266 C C . ILE A 1 303 ? 9.311 27.503 11.309 1.00 16.54 444 ILE A C 1
ATOM 2267 O O . ILE A 1 303 ? 9.237 27.405 12.552 1.00 17.01 444 ILE A O 1
ATOM 2272 N N . TYR A 1 304 ? 10.449 27.496 10.689 1.00 17.18 445 TYR A N 1
ATOM 2273 C CA . TYR A 1 304 ? 11.734 27.237 11.347 1.00 19.79 445 TYR A CA 1
ATOM 2274 C C . TYR A 1 304 ? 12.673 28.395 11.049 1.00 18.16 445 TYR A C 1
ATOM 2275 O O . TYR A 1 304 ? 13.181 28.446 9.898 1.00 17.85 445 TYR A O 1
ATOM 2284 N N . CYS A 1 305 ? 12.761 29.350 11.968 1.00 20.22 446 CYS A N 1
ATOM 2285 C CA . CYS A 1 305 ? 13.348 30.684 11.711 1.00 19.19 446 CYS A CA 1
ATOM 2286 C C . CYS A 1 305 ? 14.854 30.658 11.965 1.00 16.70 446 CYS A C 1
ATOM 2287 O O . CYS A 1 305 ? 15.225 30.683 13.155 1.00 16.60 446 CYS A O 1
ATOM 2290 N N . ILE A 1 306 ? 15.619 30.625 10.918 1.00 18.44 447 ILE A N 1
ATOM 2291 C CA . ILE A 1 306 ? 17.107 30.746 11.022 1.00 17.89 447 ILE A CA 1
ATOM 2292 C C . ILE A 1 306 ? 17.507 32.117 10.465 1.00 17.96 447 ILE A C 1
ATOM 2293 O O . ILE A 1 306 ? 17.152 32.402 9.311 1.00 19.54 447 ILE A O 1
ATOM 2298 N N . GLY A 1 307 ? 18.392 32.786 11.197 1.00 18.99 448 GLY A N 1
ATOM 2299 C CA . GLY A 1 307 ? 19.088 34.030 10.835 1.00 24.15 448 GLY A CA 1
ATOM 2300 C C . GLY A 1 307 ? 18.489 35.202 11.608 1.00 21.01 448 GLY A C 1
ATOM 2301 O O . GLY A 1 307 ? 18.266 35.103 12.817 1.00 23.44 448 GLY A O 1
ATOM 2302 N N . LYS A 1 308 ? 18.357 36.311 10.997 1.00 20.47 449 LYS A N 1
ATOM 2303 C CA . LYS A 1 308 ? 17.969 37.550 11.738 1.00 20.34 449 LYS A CA 1
ATOM 2304 C C . LYS A 1 308 ? 16.817 38.269 11.050 1.00 17.47 449 LYS A C 1
ATOM 2305 O O . LYS A 1 308 ? 16.746 38.323 9.796 1.00 21.30 449 LYS A O 1
ATOM 2311 N N . ASP A 1 309 ? 16.025 38.972 11.837 1.00 17.75 450 ASP A N 1
ATOM 2312 C CA . ASP A 1 309 ? 14.935 39.888 11.418 1.00 18.41 450 ASP A CA 1
ATOM 2313 C C . ASP A 1 309 ? 13.903 39.089 10.631 1.00 20.57 450 ASP A C 1
ATOM 2314 O O . ASP A 1 309 ? 13.791 39.174 9.408 1.00 19.84 450 ASP A O 1
ATOM 2319 N N . ILE A 1 310 ? 13.193 38.296 11.354 1.00 19.37 451 ILE A N 1
ATOM 2320 C CA . ILE A 1 310 ? 12.145 37.371 10.840 1.00 17.54 451 ILE A CA 1
ATOM 2321 C C . ILE A 1 310 ? 10.884 37.625 11.610 1.00 16.24 451 ILE A C 1
ATOM 2322 O O . ILE A 1 310 ? 10.810 37.543 12.886 1.00 19.71 451 ILE A O 1
ATOM 2327 N N . LYS A 1 311 ? 9.867 37.887 10.872 1.00 16.79 452 LYS A N 1
ATOM 2328 C CA . LYS A 1 311 ? 8.548 38.210 11.441 1.00 16.74 452 LYS A CA 1
ATOM 2329 C C . LYS A 1 311 ? 7.478 37.283 10.862 1.00 15.65 452 LYS A C 1
ATOM 2330 O O . LYS A 1 311 ? 7.274 37.166 9.623 1.00 16.39 452 LYS A O 1
ATOM 2336 N N . VAL A 1 312 ? 6.843 36.634 11.744 1.00 16.91 453 VAL A N 1
ATOM 2337 C CA . VAL A 1 312 ? 5.825 35.595 11.443 1.00 16.28 453 VAL A CA 1
ATOM 2338 C C . VAL A 1 312 ? 4.488 36.026 12.052 1.00 16.15 453 VAL A C 1
ATOM 2339 O O . VAL A 1 312 ? 4.344 36.016 13.288 1.00 17.53 453 VAL A O 1
ATOM 2343 N N . HIS A 1 313 ? 3.580 36.508 11.270 1.00 18.67 454 HIS A N 1
ATOM 2344 C CA . HIS A 1 313 ? 2.380 37.162 11.829 1.00 19.74 454 HIS A CA 1
ATOM 2345 C C . HIS A 1 313 ? 1.098 36.890 11.049 1.00 20.59 454 HIS A C 1
ATOM 2346 O O . HIS A 1 313 ? 1.114 36.730 9.805 1.00 18.14 454 HIS A O 1
ATOM 2353 N N . ASP A 1 314 ? -0.035 37.036 11.705 1.00 18.41 455 ASP A N 1
ATOM 2354 C CA . ASP A 1 314 ? -1.377 37.048 11.037 1.00 23.20 455 ASP A CA 1
ATOM 2355 C C . ASP A 1 314 ? -1.527 35.796 10.164 1.00 20.14 455 ASP A C 1
ATOM 2356 O O . ASP A 1 314 ? -2.043 35.882 9.075 1.00 22.03 455 ASP A O 1
ATOM 2365 N N . ASN A 1 315 ? -0.989 34.680 10.612 1.00 20.47 456 ASN A N 1
ATOM 2366 C CA . ASN A 1 315 ? -1.159 33.368 9.957 1.00 17.76 456 ASN A CA 1
ATOM 2367 C C . ASN A 1 315 ? -2.112 32.500 10.733 1.00 17.64 456 ASN A C 1
ATOM 2368 O O . ASN A 1 315 ? -2.286 32.694 11.970 1.00 18.57 456 ASN A O 1
ATOM 2373 N N . VAL A 1 316 ? -2.679 31.528 10.050 1.00 17.94 457 VAL A N 1
ATOM 2374 C CA . VAL A 1 316 ? -3.575 30.514 10.626 1.00 17.55 457 VAL A CA 1
ATOM 2375 C C . VAL A 1 316 ? -2.737 29.274 10.560 1.00 15.63 457 VAL A C 1
ATOM 2376 O O . VAL A 1 316 ? -2.400 28.883 9.455 1.00 16.76 457 VAL A O 1
ATOM 2380 N N . PHE A 1 317 ? -2.531 28.648 11.673 1.00 17.11 458 PHE A N 1
ATOM 2381 C CA . PHE A 1 317 ? -1.890 27.313 11.736 1.00 16.53 458 PHE A CA 1
ATOM 2382 C C . PHE A 1 317 ? -2.973 26.312 12.191 1.00 19.33 458 PHE A C 1
ATOM 2383 O O . PHE A 1 317 ? -3.553 26.492 13.269 1.00 22.37 458 PHE A O 1
ATOM 2391 N N . GLU A 1 318 ? -3.101 25.180 11.535 1.00 20.03 459 GLU A N 1
ATOM 2392 C CA . GLU A 1 318 ? -4.124 24.217 11.949 1.00 17.29 459 GLU A CA 1
ATOM 2393 C C . GLU A 1 318 ? -3.712 22.789 11.643 1.00 19.15 459 GLU A C 1
ATOM 2394 O O . GLU A 1 318 ? -3.210 22.515 10.569 1.00 19.47 459 GLU A O 1
ATOM 2400 N N . PHE A 1 319 ? -3.898 21.953 12.643 1.00 20.00 460 PHE A N 1
ATOM 2401 C CA . PHE A 1 319 ? -4.010 20.508 12.408 1.00 18.79 460 PHE A CA 1
ATOM 2402 C C . PHE A 1 319 ? -5.437 20.075 12.767 1.00 17.94 460 PHE A C 1
ATOM 2403 O O . PHE A 1 319 ? -5.808 20.305 13.958 1.00 19.80 460 PHE A O 1
ATOM 2411 N N . THR A 1 320 ? -6.111 19.470 11.808 1.00 18.69 461 THR A N 1
ATOM 2412 C CA . THR A 1 320 ? -7.431 18.800 12.073 1.00 19.60 461 THR A CA 1
ATOM 2413 C C . THR A 1 320 ? -7.245 17.286 12.009 1.00 19.08 461 THR A C 1
ATOM 2414 O O . THR A 1 320 ? -8.173 16.598 12.364 1.00 20.97 461 THR A O 1
ATOM 2418 N N . ASN A 1 321 ? -6.100 16.821 11.527 1.00 21.19 462 ASN A N 1
ATOM 2419 C CA . ASN A 1 321 ? -5.785 15.375 11.603 1.00 21.20 462 ASN A CA 1
ATOM 2420 C C . ASN A 1 321 ? -5.398 14.985 13.039 1.00 22.16 462 ASN A C 1
ATOM 2421 O O . ASN A 1 321 ? -5.423 15.774 13.962 1.00 22.70 462 ASN A O 1
ATOM 2426 N N . VAL A 1 322 ? -5.040 13.702 13.292 1.00 18.53 463 VAL A N 1
ATOM 2427 C CA . VAL A 1 322 ? -4.698 13.312 14.679 1.00 18.24 463 VAL A CA 1
ATOM 2428 C C . VAL A 1 322 ? -3.186 13.632 14.898 1.00 19.12 463 VAL A C 1
ATOM 2429 O O . VAL A 1 322 ? -2.851 14.058 16.003 1.00 19.43 463 VAL A O 1
ATOM 2433 N N . LYS A 1 323 ? -2.301 13.182 14.018 1.00 20.77 464 LYS A N 1
ATOM 2434 C CA . LYS A 1 323 ? -0.864 13.133 14.326 1.00 20.75 464 LYS A CA 1
ATOM 2435 C C . LYS A 1 323 ? -0.379 14.557 14.652 1.00 18.63 464 LYS A C 1
ATOM 2436 O O . LYS A 1 323 ? 0.238 14.674 15.710 1.00 18.98 464 LYS A O 1
ATOM 2442 N N . GLY A 1 324 ? -0.753 15.562 13.868 1.00 19.18 465 GLY A N 1
ATOM 2443 C CA . GLY A 1 324 ? -0.344 16.957 14.177 1.00 18.79 465 GLY A CA 1
ATOM 2444 C C . GLY A 1 324 ? -0.952 17.477 15.463 1.00 19.92 465 GLY A C 1
ATOM 2445 O O . GLY A 1 324 ? -0.486 18.532 15.891 1.00 19.61 465 GLY A O 1
ATOM 2446 N N . ARG A 1 325 ? -2.126 16.918 15.887 1.00 16.88 466 ARG A N 1
ATOM 2447 C CA . ARG A 1 325 ? -2.636 17.170 17.252 1.00 16.22 466 ARG A CA 1
ATOM 2448 C C . ARG A 1 325 ? -1.970 16.415 18.366 1.00 17.16 466 ARG A C 1
ATOM 2449 O O . ARG A 1 325 ? -2.331 16.630 19.612 1.00 18.66 466 ARG A O 1
ATOM 2457 N N . LEU A 1 326 ? -0.939 15.594 18.030 1.00 19.36 467 LEU A N 1
ATOM 2458 C CA . LEU A 1 326 ? -0.144 14.883 19.035 1.00 18.73 467 LEU A CA 1
ATOM 2459 C C . LEU A 1 326 ? 1.345 15.227 19.045 1.00 17.07 467 LEU A C 1
ATOM 2460 O O . LEU A 1 326 ? 1.875 15.111 20.136 1.00 18.85 467 LEU A O 1
ATOM 2465 N N . ASN A 1 327 ? 1.917 15.732 17.977 1.00 16.57 468 ASN A N 1
ATOM 2466 C CA . ASN A 1 327 ? 3.286 16.263 18.046 1.00 16.74 468 ASN A CA 1
ATOM 2467 C C . ASN A 1 327 ? 3.503 17.227 16.925 1.00 20.84 468 ASN A C 1
ATOM 2468 O O . ASN A 1 327 ? 3.520 16.803 15.732 1.00 23.10 468 ASN A O 1
ATOM 2473 N N . ALA A 1 328 ? 3.482 18.533 17.238 1.00 19.67 469 ALA A N 1
ATOM 2474 C CA . ALA A 1 328 ? 3.785 19.561 16.240 1.00 21.35 469 ALA A CA 1
ATOM 2475 C C . ALA A 1 328 ? 3.884 20.872 16.989 1.00 20.34 469 ALA A C 1
ATOM 2476 O O . ALA A 1 328 ? 3.328 20.974 18.135 1.00 21.10 469 ALA A O 1
ATOM 2478 N N . CYS A 1 329 ? 4.674 21.775 16.420 1.00 17.79 470 CYS A N 1
ATOM 2479 C CA . CYS A 1 329 ? 4.910 23.159 16.903 1.00 19.71 470 CYS A CA 1
ATOM 2480 C C . CYS A 1 329 ? 4.647 24.121 15.770 1.00 17.31 470 CYS A C 1
ATOM 2481 O O . CYS A 1 329 ? 4.966 23.810 14.571 1.00 17.56 470 CYS A O 1
ATOM 2484 N N . ALA A 1 330 ? 4.040 25.293 16.055 1.00 19.98 471 ALA A N 1
ATOM 2485 C CA . ALA A 1 330 ? 3.790 26.234 14.989 1.00 16.77 471 ALA A CA 1
ATOM 2486 C C . ALA A 1 330 ? 5.085 26.939 14.537 1.00 16.28 471 ALA A C 1
ATOM 2487 O O . ALA A 1 330 ? 5.235 27.157 13.291 1.00 17.63 471 ALA A O 1
ATOM 2489 N N . CYS A 1 331 ? 5.915 27.321 15.402 1.00 18.07 472 CYS A N 1
ATOM 2490 C CA . CYS A 1 331 ? 7.088 28.164 15.058 1.00 19.63 472 CYS A CA 1
ATOM 2491 C C . CYS A 1 331 ? 8.299 27.921 15.970 1.00 18.17 472 CYS A C 1
ATOM 2492 O O . CYS A 1 331 ? 8.130 27.914 17.209 1.00 19.16 472 CYS A O 1
ATOM 2495 N N . GLU A 1 332 ? 9.475 27.710 15.385 1.00 17.03 473 GLU A N 1
ATOM 2496 C CA . GLU A 1 332 ? 10.726 27.649 16.159 1.00 18.46 473 GLU A CA 1
ATOM 2497 C C . GLU A 1 332 ? 11.547 28.902 15.872 1.00 16.80 473 GLU A C 1
ATOM 2498 O O . GLU A 1 332 ? 11.812 29.214 14.653 1.00 18.41 473 GLU A O 1
ATOM 2504 N N . LEU A 1 333 ? 11.968 29.552 16.938 1.00 18.72 474 LEU A N 1
ATOM 2505 C CA . LEU A 1 333 ? 12.800 30.791 16.869 1.00 18.04 474 LEU A CA 1
ATOM 2506 C C . LEU A 1 333 ? 14.260 30.390 17.136 1.00 15.11 474 LEU A C 1
ATOM 2507 O O . LEU A 1 333 ? 14.554 30.145 18.289 1.00 16.78 474 LEU A O 1
ATOM 2512 N N . HIS A 1 334 ? 15.062 30.378 16.099 1.00 18.28 475 HIS A N 1
ATOM 2513 C CA . HIS A 1 334 ? 16.494 29.912 16.204 1.00 16.99 475 HIS A CA 1
ATOM 2514 C C . HIS A 1 334 ? 17.507 31.020 16.213 1.00 17.94 475 HIS A C 1
ATOM 2515 O O . HIS A 1 334 ? 18.730 30.680 16.364 1.00 23.13 475 HIS A O 1
ATOM 2522 N N . GLY A 1 335 ? 17.114 32.259 16.155 1.00 17.25 476 GLY A N 1
ATOM 2523 C CA . GLY A 1 335 ? 18.093 33.351 16.073 1.00 17.79 476 GLY A CA 1
ATOM 2524 C C . GLY A 1 335 ? 17.455 34.652 16.523 1.00 22.28 476 GLY A C 1
ATOM 2525 O O . GLY A 1 335 ? 16.386 34.667 17.167 1.00 17.75 476 GLY A O 1
ATOM 2526 N N . SER A 1 336 ? 18.162 35.721 16.204 1.00 21.31 477 SER A N 1
ATOM 2527 C CA . SER A 1 336 ? 17.867 37.022 16.789 1.00 21.85 477 SER A CA 1
ATOM 2528 C C . SER A 1 336 ? 16.874 37.866 15.997 1.00 17.55 477 SER A C 1
ATOM 2529 O O . SER A 1 336 ? 16.752 37.780 14.788 1.00 20.12 477 SER A O 1
ATOM 2532 N N . GLU A 1 337 ? 16.193 38.788 16.654 1.00 19.47 478 GLU A N 1
ATOM 2533 C CA . GLU A 1 337 ? 15.218 39.687 15.983 1.00 17.84 478 GLU A CA 1
ATOM 2534 C C . GLU A 1 337 ? 14.116 38.865 15.280 1.00 16.45 478 GLU A C 1
ATOM 2535 O O . GLU A 1 337 ? 13.907 38.929 14.043 1.00 17.40 478 GLU A O 1
ATOM 2541 N N . GLN A 1 338 ? 13.542 37.993 16.032 1.00 16.18 479 GLN A N 1
ATOM 2542 C CA . GLN A 1 338 ? 12.524 37.020 15.512 1.00 18.24 479 GLN A CA 1
ATOM 2543 C C . GLN A 1 338 ? 11.246 37.155 16.271 1.00 16.11 479 GLN A C 1
ATOM 2544 O O . GLN A 1 338 ? 11.290 37.055 17.511 1.00 15.80 479 GLN A O 1
ATOM 2550 N N . TRP A 1 339 ? 10.206 37.575 15.605 1.00 18.53 480 TRP A N 1
ATOM 2551 C CA . TRP A 1 339 ? 8.908 37.847 16.253 1.00 17.51 480 TRP A CA 1
ATOM 2552 C C . TRP A 1 339 ? 7.798 36.948 15.674 1.00 13.27 480 TRP A C 1
ATOM 2553 O O . TRP A 1 339 ? 7.639 36.806 14.441 1.00 15.79 480 TRP A O 1
ATOM 2564 N N . PHE A 1 340 ? 7.013 36.494 16.556 1.00 15.88 481 PHE A N 1
ATOM 2565 C CA . PHE A 1 340 ? 5.856 35.587 16.236 1.00 15.25 481 PHE A CA 1
ATOM 2566 C C . PHE A 1 340 ? 4.622 36.161 16.836 1.00 16.97 481 PHE A C 1
ATOM 2567 O O . PHE A 1 340 ? 4.499 36.110 18.072 1.00 17.27 481 PHE A O 1
ATOM 2575 N N . TYR A 1 341 ? 3.757 36.758 16.067 1.00 18.15 482 TYR A N 1
ATOM 2576 C CA . TYR A 1 341 ? 2.718 37.646 16.660 1.00 16.29 482 TYR A CA 1
ATOM 2577 C C . TYR A 1 341 ? 1.430 37.688 15.852 1.00 20.00 482 TYR A C 1
ATOM 2578 O O . TYR A 1 341 ? 1.396 37.526 14.591 1.00 20.58 482 TYR A O 1
ATOM 2587 N N . LYS A 1 342 ? 0.328 37.769 16.560 1.00 18.15 483 LYS A N 1
ATOM 2588 C CA . LYS A 1 342 ? -1.023 37.925 15.941 1.00 19.47 483 LYS A CA 1
ATOM 2589 C C . LYS A 1 342 ? -1.414 36.705 15.089 1.00 19.05 483 LYS A C 1
ATOM 2590 O O . LYS A 1 342 ? -2.133 36.842 14.080 1.00 18.32 483 LYS A O 1
ATOM 2596 N N . ASN A 1 343 ? -0.876 35.539 15.418 1.00 17.89 484 ASN A N 1
ATOM 2597 C CA . ASN A 1 343 ? -1.257 34.276 14.757 1.00 17.40 484 ASN A CA 1
ATOM 2598 C C . ASN A 1 343 ? -2.396 33.622 15.519 1.00 19.55 484 ASN A C 1
ATOM 2599 O O . ASN A 1 343 ? -2.549 33.845 16.746 1.00 19.22 484 ASN A O 1
ATOM 2604 N N . VAL A 1 344 ? -3.017 32.682 14.860 1.00 16.87 485 VAL A N 1
ATOM 2605 C CA . VAL A 1 344 ? -3.911 31.674 15.498 1.00 16.73 485 VAL A CA 1
ATOM 2606 C C . VAL A 1 344 ? -3.338 30.327 15.252 1.00 15.40 485 VAL A C 1
ATOM 2607 O O . VAL A 1 344 ? -3.119 30.024 14.056 1.00 16.65 485 VAL A O 1
ATOM 2614 N N . VAL A 1 345 ? -3.326 29.521 16.294 1.00 17.97 486 VAL A N 1
ATOM 2615 C CA . VAL A 1 345 ? -2.786 28.146 16.301 1.00 16.48 486 VAL A CA 1
ATOM 2616 C C . VAL A 1 345 ? -3.890 27.212 16.812 1.00 15.30 486 VAL A C 1
ATOM 2617 O O . VAL A 1 345 ? -4.244 27.301 17.993 1.00 17.52 486 VAL A O 1
ATOM 2621 N N . ARG A 1 346 ? -4.388 26.344 15.967 1.00 17.76 487 ARG A N 1
ATOM 2622 C CA . ARG A 1 346 ? -5.541 25.458 16.226 1.00 16.70 487 ARG A CA 1
ATOM 2623 C C . ARG A 1 346 ? -5.005 24.035 16.387 1.00 16.86 487 ARG A C 1
ATOM 2624 O O . ARG A 1 346 ? -4.676 23.454 15.353 1.00 19.19 487 ARG A O 1
ATOM 2639 N N . GLY A 1 347 ? -4.943 23.487 17.578 1.00 17.22 488 GLY A N 1
ATOM 2640 C CA . GLY A 1 347 ? -4.820 21.994 17.713 1.00 20.19 488 GLY A CA 1
ATOM 2641 C C . GLY A 1 347 ? -3.409 21.511 17.861 1.00 20.08 488 GLY A C 1
ATOM 2642 O O . GLY A 1 347 ? -3.169 20.376 18.266 1.00 21.25 488 GLY A O 1
ATOM 2643 N N . TYR A 1 348 ? -2.440 22.384 17.628 1.00 18.01 489 TYR A N 1
ATOM 2644 C CA . TYR A 1 348 ? -1.016 21.984 17.800 1.00 16.39 489 TYR A CA 1
ATOM 2645 C C . TYR A 1 348 ? -0.753 21.651 19.255 1.00 19.57 489 TYR A C 1
ATOM 2646 O O . TYR A 1 348 ? -1.283 22.278 20.150 1.00 20.21 489 TYR A O 1
ATOM 2655 N N . PRO A 1 349 ? 0.136 20.669 19.598 1.00 17.66 490 PRO A N 1
ATOM 2656 C CA . PRO A 1 349 ? 0.538 20.569 20.985 1.00 17.68 490 PRO A CA 1
ATOM 2657 C C . PRO A 1 349 ? 1.303 21.810 21.474 1.00 17.49 490 PRO A C 1
ATOM 2658 O O . PRO A 1 349 ? 1.121 22.181 22.623 1.00 17.58 490 PRO A O 1
ATOM 2662 N N . ASN A 1 350 ? 2.151 22.301 20.618 1.00 18.13 491 ASN A N 1
ATOM 2663 C CA . ASN A 1 350 ? 3.105 23.375 20.925 1.00 17.65 491 ASN A CA 1
ATOM 2664 C C . ASN A 1 350 ? 2.901 24.615 20.120 1.00 18.12 491 ASN A C 1
ATOM 2665 O O . ASN A 1 350 ? 2.815 24.524 18.889 1.00 18.35 491 ASN A O 1
ATOM 2670 N N . LEU A 1 351 ? 2.840 25.728 20.801 1.00 19.86 492 LEU A N 1
ATOM 2671 C CA . LEU A 1 351 ? 2.760 27.055 20.176 1.00 17.07 492 LEU A CA 1
ATOM 2672 C C . LEU A 1 351 ? 4.110 27.513 19.605 1.00 18.22 492 LEU A C 1
ATOM 2673 O O . LEU A 1 351 ? 4.285 27.629 18.365 1.00 19.51 492 LEU A O 1
ATOM 2678 N N . VAL A 1 352 ? 5.012 27.869 20.427 1.00 17.41 493 VAL A N 1
ATOM 2679 C CA . VAL A 1 352 ? 6.315 28.428 19.953 1.00 18.31 493 VAL A CA 1
ATOM 2680 C C . VAL A 1 352 ? 7.479 27.789 20.745 1.00 22.20 493 VAL A C 1
ATOM 2681 O O . VAL A 1 352 ? 7.396 27.532 21.971 1.00 21.98 493 VAL A O 1
ATOM 2685 N N . PHE A 1 353 ? 8.556 27.567 20.054 1.00 18.56 494 PHE A N 1
ATOM 2686 C CA . PHE A 1 353 ? 9.842 27.151 20.622 1.00 18.31 494 PHE A CA 1
ATOM 2687 C C . PHE A 1 353 ? 10.876 28.270 20.473 1.00 18.74 494 PHE A C 1
ATOM 2688 O O . PHE A 1 353 ? 11.011 28.837 19.398 1.00 22.23 494 PHE A O 1
ATOM 2696 N N . SER A 1 354 ? 11.581 28.523 21.544 1.00 16.98 495 SER A N 1
ATOM 2697 C CA . SER A 1 354 ? 12.862 29.263 21.496 1.00 16.81 495 SER A CA 1
ATOM 2698 C C . SER A 1 354 ? 13.975 28.182 21.471 1.00 19.17 495 SER A C 1
ATOM 2699 O O . SER A 1 354 ? 14.083 27.476 22.424 1.00 19.74 495 SER A O 1
ATOM 2702 N N . ALA A 1 355 ? 14.594 27.966 20.338 1.00 18.58 496 ALA A N 1
ATOM 2703 C CA . ALA A 1 355 ? 15.595 26.863 20.190 1.00 19.63 496 ALA A CA 1
ATOM 2704 C C . ALA A 1 355 ? 16.962 27.490 19.954 1.00 23.15 496 ALA A C 1
ATOM 2705 O O . ALA A 1 355 ? 17.201 27.955 18.827 1.00 23.19 496 ALA A O 1
ATOM 2707 N N . ILE A 1 356 ? 17.850 27.397 20.944 1.00 20.56 497 ILE A N 1
ATOM 2708 C CA . ILE A 1 356 ? 19.215 28.018 20.909 1.00 21.21 497 ILE A CA 1
ATOM 2709 C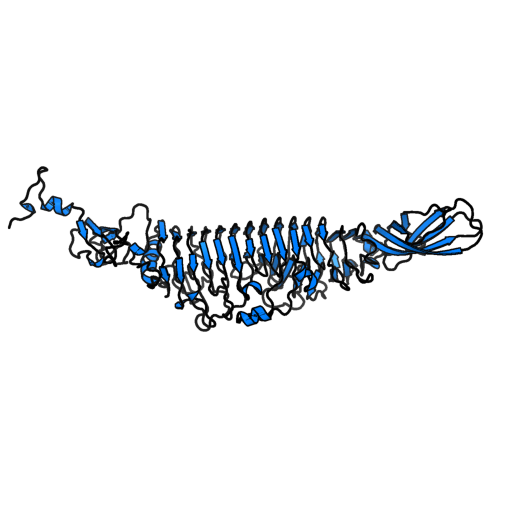 C . ILE A 1 356 ? 20.218 26.872 20.671 1.00 19.53 497 ILE A C 1
ATOM 2710 O O . ILE A 1 356 ? 20.673 26.261 21.605 1.00 20.98 497 ILE A O 1
ATOM 2715 N N . LEU A 1 357 ? 20.412 26.568 19.387 1.00 19.20 498 LEU A N 1
ATOM 2716 C CA . LEU A 1 357 ? 21.237 25.411 18.986 1.00 24.65 498 LEU A CA 1
ATOM 2717 C C . LEU A 1 357 ? 22.574 25.940 18.450 1.00 22.45 498 LEU A C 1
ATOM 2718 O O . LEU A 1 357 ? 22.646 26.601 17.388 1.00 23.09 498 LEU A O 1
ATOM 2723 N N . ARG A 1 358 ? 23.629 25.566 19.161 1.00 26.50 499 ARG A N 1
ATOM 2724 C CA . ARG A 1 358 ? 25.006 25.942 18.779 1.00 22.48 499 ARG A CA 1
ATOM 2725 C C . ARG A 1 358 ? 25.465 24.849 17.805 1.00 30.17 499 ARG A C 1
ATOM 2726 O O . ARG A 1 358 ? 26.055 23.854 18.224 1.00 27.54 499 ARG A O 1
ATOM 2734 N N . THR A 1 359 ? 25.209 25.052 16.530 1.00 30.67 500 THR A N 1
ATOM 2735 C CA . THR A 1 359 ? 25.311 23.997 15.487 1.00 27.31 500 THR A CA 1
ATOM 2736 C C . THR A 1 359 ? 25.610 24.709 14.182 1.00 26.10 500 THR A C 1
ATOM 2737 O O . THR A 1 359 ? 25.220 25.918 14.077 1.00 26.02 500 THR A O 1
ATOM 2741 N N . ASP A 1 360 ? 26.273 24.071 13.206 1.00 28.10 501 ASP A N 1
ATOM 2742 C CA . ASP A 1 360 ? 26.803 24.828 12.039 1.00 33.25 501 ASP A CA 1
ATOM 2743 C C . ASP A 1 360 ? 25.657 25.373 11.181 1.00 31.09 501 ASP A C 1
ATOM 2744 O O . ASP A 1 360 ? 25.889 26.416 10.554 1.00 30.45 501 ASP A O 1
ATOM 2749 N N . GLN A 1 361 ? 24.476 24.752 11.194 1.00 28.08 502 GLN A N 1
ATOM 2750 C CA . GLN A 1 361 ? 23.364 25.289 10.366 1.00 26.72 502 GLN A CA 1
ATOM 2751 C C . GLN A 1 361 ? 22.825 26.591 10.972 1.00 25.32 502 GLN A C 1
ATOM 2752 O O . GLN A 1 361 ? 21.983 27.212 10.293 1.00 24.91 502 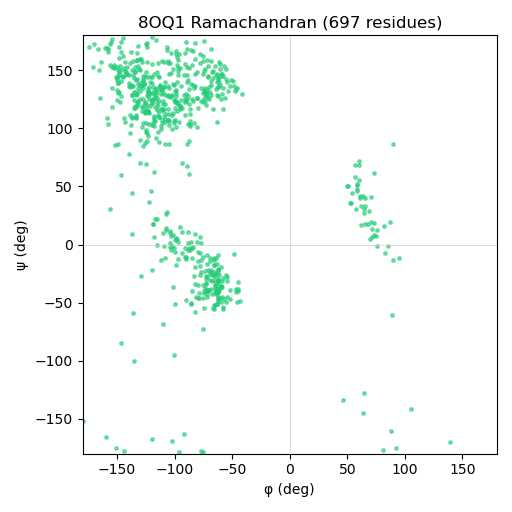GLN A O 1
ATOM 2758 N N . SER A 1 362 ? 23.128 26.890 12.243 1.00 24.98 503 SER A N 1
ATOM 2759 C CA . SER A 1 362 ? 22.616 28.138 12.879 1.00 31.44 503 SER A CA 1
ATOM 2760 C C . SER A 1 362 ? 23.725 28.861 13.684 1.00 27.57 503 SER A C 1
ATOM 2761 O O . SER A 1 362 ? 24.543 29.540 13.076 1.00 27.16 503 SER A O 1
ATOM 2764 N N . LEU A 1 363 ? 23.759 28.718 15.019 1.00 25.02 504 LEU A N 1
ATOM 2765 C CA . LEU A 1 363 ? 24.462 29.651 15.882 1.00 23.04 504 LEU A CA 1
ATOM 2766 C C . LEU A 1 363 ? 25.922 29.244 15.988 1.00 24.68 504 LEU A C 1
ATOM 2767 O O . LEU A 1 363 ? 26.157 28.048 16.169 1.00 23.88 504 LEU A O 1
ATOM 2772 N N . ASP A 1 364 ? 26.776 30.250 15.941 1.00 29.49 505 ASP A N 1
ATOM 2773 C CA . ASP A 1 364 ? 28.227 30.106 16.063 1.00 25.03 505 ASP A CA 1
ATOM 2774 C C . ASP A 1 364 ? 28.529 29.859 17.533 1.00 25.98 505 ASP A C 1
ATOM 2775 O O . ASP A 1 364 ? 27.733 30.162 18.453 1.00 23.35 505 ASP A O 1
ATOM 2780 N N . GLU A 1 365 ? 29.733 29.347 17.770 1.00 26.71 506 GLU A N 1
ATOM 2781 C CA . GLU A 1 365 ? 30.329 29.371 19.119 1.00 27.43 506 GLU A CA 1
ATOM 2782 C C . GLU A 1 365 ? 30.192 30.777 19.738 1.00 26.23 506 GLU A C 1
ATOM 2783 O O . GLU A 1 365 ? 30.449 31.796 19.065 1.00 26.99 506 GLU A O 1
ATOM 2789 N N . ASN A 1 366 ? 29.725 30.829 20.975 1.00 27.29 507 ASN A N 1
ATOM 2790 C CA . ASN A 1 366 ? 29.640 32.049 21.821 1.00 26.85 507 ASN A CA 1
ATOM 2791 C C . ASN A 1 366 ? 28.554 32.992 21.344 1.00 26.54 507 ASN A C 1
ATOM 2792 O O . ASN A 1 366 ? 28.476 34.057 21.904 1.00 29.78 507 ASN A O 1
ATOM 2797 N N . GLU A 1 367 ? 27.729 32.608 20.363 1.00 26.27 508 GLU A N 1
ATOM 2798 C CA . GLU A 1 367 ? 26.737 33.551 19.801 1.00 26.19 508 GLU A CA 1
ATOM 2799 C C . GLU A 1 367 ? 25.651 33.798 20.860 1.00 27.02 508 GLU A C 1
ATOM 2800 O O . GLU A 1 367 ? 25.220 32.851 21.489 1.00 25.14 508 GLU A O 1
ATOM 2806 N N . VAL A 1 368 ? 25.247 35.068 21.053 1.00 21.72 509 VAL A N 1
ATOM 2807 C CA . VAL A 1 368 ? 24.167 35.422 22.014 1.00 22.45 509 VAL A CA 1
ATOM 2808 C C . VAL A 1 368 ? 22.939 35.872 21.217 1.00 22.23 509 VAL A C 1
ATOM 2809 O O . VAL A 1 368 ? 23.043 36.765 20.360 1.00 23.30 509 VAL A O 1
ATOM 2813 N N . VAL A 1 369 ? 21.833 35.178 21.420 1.00 19.60 510 VAL A N 1
ATOM 2814 C CA . VAL A 1 369 ? 20.552 35.461 20.717 1.00 21.32 510 VAL A CA 1
ATOM 2815 C C . VAL A 1 369 ? 19.747 36.514 21.476 1.00 16.77 510 VAL A C 1
ATOM 2816 O O . VAL A 1 369 ? 19.636 36.463 22.735 1.00 18.22 510 VAL A O 1
ATOM 2820 N N . TYR A 1 370 ? 19.247 37.475 20.743 1.00 17.72 511 TYR A N 1
ATOM 2821 C CA . TYR A 1 370 ? 18.522 38.632 21.333 1.00 20.51 511 TYR A CA 1
ATOM 2822 C C . TYR A 1 370 ? 17.218 38.854 20.552 1.00 18.95 511 TYR A C 1
ATOM 2823 O O . TYR A 1 370 ? 17.079 38.533 19.336 1.00 19.42 511 TYR A O 1
ATOM 2832 N N . ASP A 1 371 ? 16.288 39.515 21.187 1.00 21.00 512 ASP A N 1
ATOM 2833 C CA . ASP A 1 371 ? 15.057 40.081 20.608 1.00 17.72 512 ASP A CA 1
ATOM 2834 C C . ASP A 1 371 ? 14.212 38.944 19.982 1.00 17.59 512 ASP A C 1
ATOM 2835 O O . ASP A 1 371 ? 13.950 38.940 18.785 1.00 19.60 512 ASP A O 1
ATOM 2840 N N . GLN A 1 372 ? 13.893 37.959 20.755 1.00 15.93 513 GLN A N 1
ATOM 2841 C CA . GLN A 1 372 ? 12.835 36.996 20.369 1.00 16.83 513 GLN A CA 1
ATOM 2842 C C . GLN A 1 372 ? 11.567 37.403 21.064 1.00 16.32 513 GLN A C 1
ATOM 2843 O O . GLN A 1 372 ? 11.540 37.516 22.321 1.00 16.58 513 GLN A O 1
ATOM 2849 N N . LYS A 1 373 ? 10.539 37.640 20.327 1.00 16.06 514 LYS A N 1
ATOM 2850 C CA . LYS A 1 373 ? 9.246 38.155 20.893 1.00 17.32 514 LYS A CA 1
ATOM 2851 C C . LYS A 1 373 ? 8.112 37.314 20.387 1.00 17.41 514 LYS A C 1
ATOM 2852 O O . LYS A 1 373 ? 8.061 37.076 19.154 1.00 18.62 514 LYS A O 1
ATOM 2858 N N . ALA A 1 374 ? 7.157 36.986 21.226 1.00 18.06 515 ALA A N 1
ATOM 2859 C CA . ALA A 1 374 ? 5.915 36.291 20.834 1.00 15.94 515 ALA A CA 1
ATOM 2860 C C . ALA A 1 374 ? 4.688 36.891 21.518 1.00 15.29 515 ALA A C 1
ATOM 2861 O O . ALA A 1 374 ? 4.631 36.974 22.777 1.00 15.28 515 ALA A O 1
ATOM 2863 N N . PHE A 1 375 ? 3.840 37.578 20.775 1.00 17.17 516 PHE A N 1
ATOM 2864 C CA . PHE A 1 375 ? 2.784 38.421 21.367 1.00 18.23 516 PHE A CA 1
ATOM 2865 C C . PHE A 1 375 ? 1.507 38.504 20.522 1.00 17.33 516 PHE A C 1
ATOM 2866 O O . PHE A 1 375 ? 1.490 38.325 19.318 1.00 18.49 516 PHE A O 1
ATOM 2874 N N . ASP A 1 376 ? 0.405 38.608 21.200 1.00 18.19 517 ASP A N 1
ATOM 2875 C CA . ASP A 1 376 ? -0.954 38.834 20.657 1.00 20.68 517 ASP A CA 1
ATOM 2876 C C . ASP A 1 376 ? -1.414 37.557 19.921 1.00 20.15 517 ASP A C 1
ATOM 2877 O O . ASP A 1 376 ? -2.308 37.693 19.038 1.00 21.36 517 ASP A O 1
ATOM 2882 N N . ASN A 1 377 ? -0.816 36.380 20.167 1.00 17.00 518 ASN A N 1
ATOM 2883 C CA . ASN A 1 377 ? -1.259 35.129 19.527 1.00 16.36 518 ASN A CA 1
ATOM 2884 C C . ASN A 1 377 ? -2.484 34.575 20.261 1.00 17.66 518 ASN A C 1
ATOM 2885 O O . ASN A 1 377 ? -2.702 34.798 21.480 1.00 18.19 518 ASN A O 1
ATOM 2890 N N . THR A 1 378 ? -3.341 33.915 19.543 1.00 16.74 519 THR A N 1
ATOM 2891 C CA . THR A 1 378 ? -4.304 32.908 20.056 1.00 14.98 519 THR A CA 1
ATOM 2892 C C . THR A 1 378 ? -3.800 31.482 19.855 1.00 14.68 519 THR A C 1
ATOM 2893 O O . THR A 1 378 ? -3.516 31.108 18.715 1.00 15.49 519 THR A O 1
ATOM 2897 N N . ALA A 1 379 ? -3.883 30.694 20.875 1.00 16.97 520 ALA A N 1
ATOM 2898 C CA . ALA A 1 379 ? -3.529 29.272 20.758 1.00 17.76 520 ALA A CA 1
ATOM 2899 C C . ALA A 1 379 ? -4.550 28.387 21.434 1.00 18.96 520 ALA A C 1
ATOM 2900 O O . ALA A 1 379 ? -4.905 28.623 22.650 1.00 20.18 520 ALA A O 1
ATOM 2902 N N . PHE A 1 380 ? -4.987 27.351 20.722 1.00 19.85 521 PHE A N 1
ATOM 2903 C CA . PHE A 1 380 ? -5.787 26.232 21.306 1.00 19.06 521 PHE A CA 1
ATOM 2904 C C . PHE A 1 380 ? -4.880 25.005 21.190 1.00 20.17 521 PHE A C 1
ATOM 2905 O O . PHE A 1 380 ? -4.743 24.472 20.085 1.00 18.33 521 PHE A O 1
ATOM 2913 N N . ILE A 1 381 ? -4.191 24.688 22.261 1.00 20.06 522 ILE A N 1
ATOM 2914 C CA . ILE A 1 381 ? -3.008 23.780 22.228 1.00 17.67 522 ILE A CA 1
ATOM 2915 C C . ILE A 1 381 ? -3.120 22.819 23.384 1.00 22.16 522 ILE A C 1
ATOM 2916 O O . ILE A 1 381 ? -3.745 23.177 24.380 1.00 22.10 522 ILE A O 1
ATOM 2921 N N . SER A 1 382 ? -2.461 21.668 23.313 1.00 21.93 523 SER A N 1
ATOM 2922 C CA . SER A 1 382 ? -2.597 20.60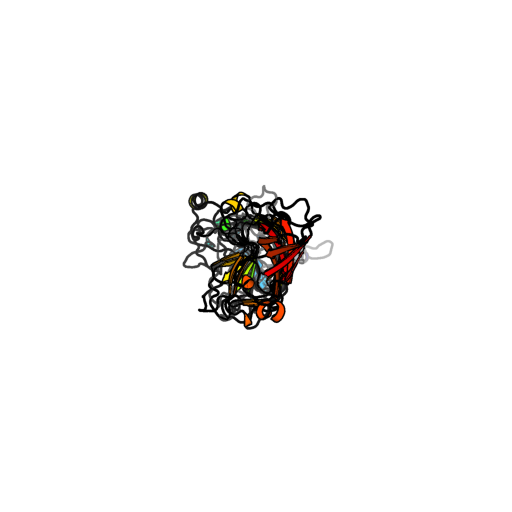7 24.316 1.00 21.74 523 SER A CA 1
ATOM 2923 C C . SER A 1 382 ? -1.317 20.326 25.097 1.00 24.65 523 SER A C 1
ATOM 2924 O O . SER A 1 382 ? -1.385 19.509 26.031 1.00 22.08 523 SER A O 1
ATOM 2927 N N . ARG A 1 383 ? -0.199 21.011 24.839 1.00 17.50 524 ARG A N 1
ATOM 2928 C CA . ARG A 1 383 ? 1.040 20.603 25.487 1.00 18.13 524 ARG A CA 1
ATOM 2929 C C . ARG A 1 383 ? 1.860 21.787 26.028 1.00 18.45 524 ARG A C 1
ATOM 2930 O O . ARG A 1 383 ? 2.205 21.716 27.217 1.00 19.72 524 ARG A O 1
ATOM 2938 N N . SER A 1 384 ? 2.273 22.739 25.245 1.00 20.57 525 SER A N 1
ATOM 2939 C CA . SER A 1 384 ? 3.215 23.771 25.702 1.00 17.51 525 SER A CA 1
ATOM 2940 C C . SER A 1 384 ? 2.951 25.107 25.043 1.00 17.32 525 SER A C 1
ATOM 2941 O O . SER A 1 384 ? 2.957 25.152 23.775 1.00 17.76 525 SER A O 1
ATOM 2944 N N . ALA A 1 385 ? 2.805 26.192 25.758 1.00 19.80 526 ALA A N 1
ATOM 2945 C CA . ALA A 1 385 ? 2.732 27.549 25.150 1.00 19.50 526 ALA A CA 1
ATOM 2946 C C . ALA A 1 385 ? 4.127 28.026 24.705 1.00 18.16 526 ALA A C 1
ATOM 2947 O O . ALA A 1 385 ? 4.283 28.416 23.505 1.00 19.26 526 ALA A O 1
ATOM 2949 N N . LEU A 1 386 ? 5.128 27.863 25.534 1.00 19.32 527 LEU A N 1
ATOM 2950 C CA . LEU A 1 386 ? 6.525 28.312 25.261 1.00 19.46 527 LEU A CA 1
ATOM 2951 C C . LEU A 1 386 ? 7.515 27.190 25.632 1.00 20.14 527 LEU A C 1
ATOM 2952 O O . LEU A 1 386 ? 7.582 26.818 26.823 1.00 19.49 527 LEU A O 1
ATOM 2957 N N . GLY A 1 387 ? 8.252 26.735 24.670 1.00 17.54 528 GLY A N 1
ATOM 2958 C CA . GLY A 1 387 ? 9.238 25.651 24.865 1.00 19.56 528 GLY A CA 1
ATOM 2959 C C . GLY A 1 387 ? 10.597 26.308 24.706 1.00 21.27 528 GLY A C 1
ATOM 2960 O O . GLY A 1 387 ? 10.821 26.975 23.728 1.00 24.77 528 GLY A O 1
ATOM 2961 N N . TYR A 1 388 ? 11.517 26.060 25.585 1.00 19.48 529 TYR A N 1
ATOM 2962 C CA . TYR A 1 388 ? 12.936 26.521 25.479 1.00 17.82 529 TYR A CA 1
ATOM 2963 C C . TYR A 1 388 ? 13.796 25.249 25.347 1.00 21.26 529 TYR A C 1
ATOM 2964 O O . TYR A 1 388 ? 13.714 24.350 26.157 1.00 20.86 529 TYR A O 1
ATOM 2973 N N . TRP A 1 389 ? 14.534 25.209 24.256 1.00 17.39 530 TRP A N 1
ATOM 2974 C CA . TRP A 1 389 ? 15.500 24.137 23.901 1.00 17.05 530 TRP A CA 1
ATOM 2975 C C . TRP A 1 389 ? 16.901 24.689 23.751 1.00 18.94 530 TRP A C 1
ATOM 2976 O O . TRP A 1 389 ? 17.063 25.752 23.206 1.00 23.33 530 TRP A O 1
ATOM 2987 N N . SER A 1 390 ? 17.920 23.803 23.941 1.00 20.53 531 SER A N 1
ATOM 2988 C CA . SER A 1 390 ? 19.342 24.011 23.588 1.00 19.94 531 SER A CA 1
ATOM 2989 C C . SER A 1 390 ? 19.964 22.643 23.459 1.00 21.64 531 SER A C 1
ATOM 2990 O O . SER A 1 390 ? 19.338 21.738 23.896 1.00 21.00 531 SER A O 1
ATOM 2993 N N . LEU A 1 391 ? 21.166 22.610 22.920 1.00 23.30 532 LEU A N 1
ATOM 2994 C CA . LEU A 1 391 ? 22.080 21.468 23.134 1.00 26.86 532 LEU A CA 1
ATOM 2995 C C . LEU A 1 391 ? 22.590 21.528 24.580 1.00 27.18 532 LEU A C 1
ATOM 2996 O O . LEU A 1 391 ? 22.553 22.646 25.259 1.00 26.30 532 LEU A O 1
ATOM 3001 N N . ALA A 1 392 ? 23.049 20.388 25.090 1.00 24.29 533 ALA A N 1
ATOM 3002 C CA . ALA A 1 392 ? 23.679 20.330 26.433 1.00 27.63 533 ALA A CA 1
ATOM 3003 C C . ALA A 1 392 ? 25.166 20.756 26.289 1.00 27.29 533 ALA A C 1
ATOM 3004 O O . ALA A 1 392 ? 25.852 20.313 25.336 1.00 26.52 533 ALA A O 1
ATOM 3006 N N . ASN A 1 393 ? 25.628 21.578 27.217 1.00 27.81 534 ASN A N 1
ATOM 3007 C CA . ASN A 1 393 ? 27.054 21.938 27.440 1.00 31.50 534 ASN A CA 1
ATOM 3008 C C . ASN A 1 393 ? 27.675 22.684 26.249 1.00 27.70 534 ASN A C 1
ATOM 3009 O O . ASN A 1 393 ? 28.854 22.464 25.900 1.00 26.69 534 ASN A O 1
ATOM 3014 N N . LYS A 1 394 ? 26.971 23.619 25.619 1.00 26.16 535 LYS A N 1
ATOM 3015 C CA . LYS A 1 394 ? 27.524 24.383 24.467 1.00 26.40 535 LYS A CA 1
ATOM 3016 C C . LYS A 1 394 ? 27.559 25.890 24.806 1.00 25.15 535 LYS A C 1
ATOM 3017 O O . LYS A 1 394 ? 27.191 26.296 25.949 1.00 26.39 535 LYS A O 1
ATOM 3023 N N . SER A 1 395 ? 28.056 26.689 23.880 1.00 23.87 536 SER A N 1
ATOM 3024 C CA . SER A 1 395 ? 28.562 28.056 24.187 1.00 29.72 536 SER A CA 1
ATOM 3025 C C . SER A 1 395 ? 27.565 29.138 23.766 1.00 26.37 536 SER A C 1
ATOM 3026 O O . SER A 1 395 ? 27.815 30.310 24.093 1.00 28.47 536 SER A O 1
ATOM 3029 N N . ALA A 1 396 ? 26.447 28.754 23.107 1.00 27.97 537 ALA A N 1
ATOM 3030 C CA . ALA A 1 396 ? 25.424 29.733 22.657 1.00 23.54 537 ALA A CA 1
ATOM 3031 C C . ALA A 1 396 ? 24.550 30.031 23.829 1.00 22.54 537 ALA A C 1
ATOM 3032 O O . ALA A 1 396 ? 24.369 29.187 24.659 1.00 24.30 537 ALA A O 1
ATOM 3034 N N . LYS A 1 397 ? 24.079 31.274 23.878 1.00 21.39 538 LYS A N 1
ATOM 3035 C CA . LYS A 1 397 ? 23.288 31.760 25.042 1.00 22.39 538 LYS A CA 1
ATOM 3036 C C . LYS A 1 397 ? 22.121 32.598 24.519 1.00 23.07 538 LYS A C 1
ATOM 3037 O O . LYS A 1 397 ? 22.204 33.128 23.343 1.00 22.35 538 LYS A O 1
ATOM 3043 N N . LEU A 1 398 ? 21.078 32.685 25.326 1.00 23.20 539 LEU A N 1
ATOM 3044 C CA . LEU A 1 398 ? 19.902 33.548 25.054 1.00 21.88 539 LEU A CA 1
ATOM 3045 C C . LEU A 1 398 ? 19.987 34.780 25.918 1.00 23.99 539 LEU A C 1
ATOM 3046 O O . LEU A 1 398 ? 20.074 34.631 27.172 1.00 22.83 539 LEU A O 1
ATOM 3051 N N . ARG A 1 399 ? 19.887 35.965 25.334 1.00 21.30 540 ARG A N 1
ATOM 3052 C CA . ARG A 1 399 ? 19.866 37.213 26.127 1.00 22.03 540 ARG A CA 1
ATOM 3053 C C . ARG A 1 399 ? 18.433 37.401 26.607 1.00 23.58 540 ARG A C 1
ATOM 3054 O O . ARG A 1 399 ? 18.178 37.413 27.815 1.00 21.18 540 ARG A O 1
ATOM 3062 N N . ASP A 1 400 ? 17.524 37.466 25.666 1.00 20.73 541 ASP A N 1
ATOM 3063 C CA . ASP A 1 400 ? 16.154 37.877 26.035 1.00 21.62 541 ASP A CA 1
ATOM 3064 C C . ASP A 1 400 ? 15.121 37.208 25.126 1.00 17.98 541 ASP A C 1
ATOM 3065 O O . ASP A 1 400 ? 15.254 37.161 23.864 1.00 18.76 541 ASP A O 1
ATOM 3070 N N . LEU A 1 401 ? 14.059 36.796 25.739 1.00 20.73 542 LEU A N 1
ATOM 3071 C CA . LEU A 1 401 ? 12.830 36.314 25.045 1.00 19.40 542 LEU A CA 1
ATOM 3072 C C . LEU A 1 401 ? 11.634 36.910 25.764 1.00 18.11 542 LEU A C 1
ATOM 3073 O O . LEU A 1 401 ? 11.557 36.810 27.051 1.00 18.17 542 LEU A O 1
ATOM 3078 N N . GLU A 1 402 ? 10.742 37.536 25.023 1.00 19.46 543 GLU A N 1
ATOM 3079 C CA . GLU A 1 402 ? 9.556 38.169 25.630 1.00 19.21 543 GLU A CA 1
ATOM 3080 C C . GLU A 1 402 ? 8.343 37.481 25.061 1.00 16.59 543 GLU A C 1
ATOM 3081 O O . GLU A 1 402 ? 8.193 37.408 23.872 1.00 18.15 543 GLU A O 1
ATOM 3087 N N . PHE A 1 403 ? 7.527 37.005 25.907 1.00 16.70 544 PHE A N 1
ATOM 3088 C CA . PHE A 1 403 ? 6.291 36.218 25.578 1.00 17.61 544 PHE A CA 1
ATOM 3089 C C . PHE A 1 403 ? 5.133 36.869 26.328 1.00 17.25 544 PHE A C 1
ATOM 3090 O O . PHE A 1 403 ? 4.986 36.794 27.582 1.00 17.14 544 PHE A O 1
ATOM 3098 N N . TYR A 1 404 ? 4.366 37.632 25.627 1.00 16.91 545 TYR A N 1
ATOM 3099 C CA . TYR A 1 404 ? 3.434 38.597 26.251 1.00 16.87 545 TYR A CA 1
ATOM 3100 C C . TYR A 1 404 ? 2.125 38.684 25.490 1.00 15.71 545 TYR A C 1
ATOM 3101 O O . TYR A 1 404 ? 2.079 38.596 24.241 1.00 16.72 545 TYR A O 1
ATOM 3110 N N . ASP A 1 405 ? 1.066 38.949 26.219 1.00 18.31 546 ASP A N 1
ATOM 3111 C CA . ASP A 1 405 ? -0.277 39.288 25.638 1.00 18.45 546 ASP A CA 1
ATOM 3112 C C . ASP A 1 405 ? -0.781 38.182 24.721 1.00 18.69 546 ASP A C 1
ATOM 3113 O O . ASP A 1 405 ? -1.485 38.456 23.748 1.00 18.68 546 ASP A O 1
ATOM 3118 N N . ASN A 1 406 ? -0.404 36.915 25.011 1.00 16.84 547 ASN A N 1
ATOM 3119 C CA . ASN A 1 406 ? -0.937 35.742 24.311 1.00 16.30 547 ASN A CA 1
ATOM 3120 C C . ASN A 1 406 ? -2.155 35.198 25.025 1.00 16.95 547 ASN A C 1
ATOM 3121 O O . ASN A 1 406 ? -2.253 35.207 26.289 1.00 17.74 547 ASN A O 1
ATOM 3126 N N . THR A 1 407 ? -3.066 34.692 24.244 1.00 17.27 548 THR A N 1
ATOM 3127 C CA . THR A 1 407 ? -4.307 34.176 24.773 1.00 17.62 548 THR A CA 1
ATOM 3128 C C . THR A 1 407 ? -4.239 32.680 24.486 1.00 15.23 548 THR A C 1
ATOM 3129 O O . THR A 1 407 ? -4.301 32.301 23.333 1.00 17.56 548 THR A O 1
ATOM 3133 N N . VAL A 1 408 ? -4.090 31.938 25.520 1.00 16.81 549 VAL A N 1
ATOM 3134 C CA . VAL A 1 408 ? -3.798 30.474 25.391 1.00 19.24 549 VAL A CA 1
ATOM 3135 C C . VAL A 1 408 ? -4.850 29.665 26.086 1.00 19.20 549 VAL A C 1
ATOM 3136 O O . VAL A 1 408 ? -5.073 29.867 27.313 1.00 19.40 549 VAL A O 1
ATOM 3140 N N . THR A 1 409 ? -5.405 28.689 25.395 1.00 19.27 550 THR A N 1
ATOM 3141 C CA . THR A 1 409 ? -6.329 27.746 26.006 1.00 20.96 550 THR A CA 1
ATOM 3142 C C . THR A 1 409 ? -5.714 26.370 25.849 1.00 17.36 550 THR A C 1
ATOM 3143 O O . THR A 1 409 ? -5.525 26.003 24.677 1.00 18.03 550 THR A O 1
ATOM 3147 N N . PHE A 1 410 ? -5.547 25.682 26.964 1.00 19.18 551 PHE A N 1
ATOM 3148 C CA . PHE A 1 410 ? -5.095 24.275 26.924 1.00 20.94 551 PHE A CA 1
ATOM 3149 C C . PHE A 1 410 ? -6.287 23.318 26.756 1.00 24.13 551 PHE A C 1
ATOM 3150 O O . PHE A 1 410 ? -7.196 23.324 27.580 1.00 22.58 551 PHE A O 1
ATOM 3158 N N . ILE A 1 411 ? -6.315 22.598 25.629 1.00 22.29 552 ILE A N 1
ATOM 3159 C CA . ILE A 1 411 ? -7.394 21.627 25.264 1.00 22.74 552 ILE A CA 1
ATOM 3160 C C . ILE A 1 411 ? -6.830 20.220 25.303 1.00 22.30 552 ILE A C 1
ATOM 3161 O O . ILE A 1 411 ? -5.622 20.015 25.161 1.00 21.67 552 ILE A O 1
ATOM 3166 N N . GLU A 1 412 ? -7.704 19.228 25.449 1.00 21.88 553 GLU A N 1
ATOM 3167 C CA . GLU A 1 412 ? -7.277 17.827 25.455 1.00 20.56 553 GLU A CA 1
ATOM 3168 C C . GLU A 1 412 ? -6.841 17.391 24.037 1.00 21.39 553 GLU A C 1
ATOM 3169 O O . GLU A 1 412 ? -7.364 17.878 23.055 1.00 23.18 553 GLU A O 1
ATOM 3175 N N . ALA A 1 413 ? -5.813 16.527 24.024 1.00 22.14 554 ALA A N 1
ATOM 3176 C CA . ALA A 1 413 ? -5.275 15.904 22.818 1.00 24.07 554 ALA A CA 1
ATOM 3177 C C . ALA A 1 413 ? -6.257 14.823 22.419 1.00 21.66 554 ALA A C 1
ATOM 3178 O O . ALA A 1 413 ? -6.980 14.313 23.244 1.00 23.71 554 ALA A O 1
ATOM 3180 N N . PRO A 1 414 ? -6.240 14.422 21.152 1.00 20.13 555 PRO A N 1
ATOM 3181 C CA . PRO A 1 414 ? -6.992 13.281 20.689 1.00 20.31 555 PRO A CA 1
ATOM 3182 C C . PRO A 1 414 ? -6.660 12.015 21.477 1.00 21.53 555 PRO A C 1
ATOM 3183 O O . PRO A 1 414 ? -5.502 11.786 21.919 1.00 23.79 555 PRO A O 1
ATOM 3187 N N . THR A 1 415 ? -7.686 11.126 21.539 1.00 22.26 556 THR A N 1
ATOM 3188 C CA . THR A 1 415 ? -7.620 9.841 22.267 1.00 25.81 556 THR A CA 1
ATOM 3189 C C . THR A 1 415 ? -6.835 8.784 21.471 1.00 21.96 556 THR A C 1
ATOM 3190 O O . THR A 1 415 ? -6.679 8.895 20.215 1.00 21.50 556 THR A O 1
ATOM 3194 N N . LEU A 1 416 ? -6.457 7.730 22.196 1.00 24.27 557 LEU A N 1
ATOM 3195 C CA . LEU A 1 416 ? -5.829 6.524 21.578 1.00 27.44 557 LEU A CA 1
ATOM 3196 C C . LEU A 1 416 ? -6.777 5.922 20.550 1.00 27.24 557 LEU A C 1
ATOM 3197 O O . LEU A 1 416 ? -6.295 5.574 19.450 1.00 23.96 557 LEU A O 1
ATOM 3202 N N . ALA A 1 417 ? -8.111 5.938 20.815 1.00 27.11 558 ALA A N 1
ATOM 3203 C CA . ALA A 1 417 ? -9.106 5.482 19.824 1.00 28.15 558 ALA A CA 1
ATOM 3204 C C . ALA A 1 417 ? -9.050 6.320 18.552 1.00 21.86 558 ALA A C 1
ATOM 3205 O O . ALA A 1 417 ? -9.123 5.780 17.432 1.00 23.39 558 ALA A O 1
ATOM 3207 N N . GLN A 1 418 ? -9.001 7.671 18.677 1.00 22.28 559 GLN A N 1
ATOM 3208 C CA . GLN A 1 418 ? -8.902 8.545 17.497 1.00 22.40 559 GLN A CA 1
ATOM 3209 C C . GLN A 1 418 ? -7.569 8.296 16.745 1.00 21.64 559 GLN A C 1
ATOM 3210 O O . GLN A 1 418 ? -7.571 8.299 15.498 1.00 22.82 559 GLN A O 1
ATOM 3216 N N . TYR A 1 419 ? -6.513 8.074 17.477 1.00 23.18 560 TYR A N 1
ATOM 3217 C CA . TYR A 1 419 ? -5.189 7.748 16.860 1.00 21.17 560 TYR A CA 1
ATOM 3218 C C . TYR A 1 419 ? -5.270 6.531 15.961 1.00 18.48 560 TYR A C 1
ATOM 3219 O O . TYR A 1 419 ? -4.924 6.576 14.804 1.00 18.50 560 TYR A O 1
ATOM 3228 N N . THR A 1 420 ? -5.917 5.480 16.478 1.00 21.09 561 THR A N 1
ATOM 3229 C CA . THR A 1 420 ? -6.054 4.162 15.771 1.00 21.26 561 THR A CA 1
ATOM 3230 C C . THR A 1 420 ? -7.059 4.258 14.649 1.00 18.60 561 THR A C 1
ATOM 3231 O O . THR A 1 420 ? -6.723 3.808 13.555 1.00 18.21 561 THR A O 1
ATOM 3235 N N . SER A 1 421 ? -8.223 4.982 14.821 1.00 21.64 562 SER A N 1
ATOM 3236 C CA . SER A 1 421 ? -9.190 5.239 13.765 1.00 21.29 562 SER A CA 1
ATOM 3237 C C . SER A 1 421 ? -8.624 5.967 12.578 1.00 19.56 562 SER A C 1
ATOM 3238 O O . SER A 1 421 ? -9.046 5.745 11.452 1.00 20.07 562 SER A O 1
ATOM 3241 N N . ALA A 1 422 ? -7.600 6.837 12.837 1.00 20.61 563 ALA A N 1
ATOM 3242 C CA . ALA A 1 422 ? -6.973 7.686 11.815 1.00 22.45 563 ALA A CA 1
ATOM 3243 C C . ALA A 1 422 ? -5.759 6.988 11.158 1.00 22.75 563 ALA A C 1
ATOM 3244 O O . ALA A 1 422 ? -5.300 7.471 10.146 1.00 22.94 563 ALA A O 1
ATOM 3246 N N . GLY A 1 423 ? -5.382 5.797 11.600 1.00 20.87 564 GLY A N 1
ATOM 3247 C CA . GLY A 1 423 ? -4.212 5.062 11.053 1.00 19.33 564 GLY A CA 1
ATOM 3248 C C . GLY A 1 423 ? -2.937 5.866 11.260 1.00 20.77 564 GLY A C 1
ATOM 3249 O O . GLY A 1 423 ? -2.059 5.781 10.373 1.00 20.59 564 GLY A O 1
ATOM 3250 N N . VAL A 1 424 ? -2.804 6.478 12.435 1.00 17.76 565 VAL A N 1
ATOM 3251 C CA . VAL A 1 424 ? -1.521 7.245 12.668 1.00 18.26 565 VAL A CA 1
ATOM 3252 C C . VAL A 1 424 ? -0.362 6.235 12.662 1.00 21.45 565 VAL A C 1
ATOM 3253 O O . VAL A 1 424 ? -0.539 5.163 13.288 1.00 21.75 565 VAL A O 1
ATOM 3257 N N . ARG A 1 425 ? 0.736 6.537 11.944 1.00 18.88 566 ARG A N 1
ATOM 3258 C CA . ARG A 1 425 ? 1.996 5.742 11.971 1.00 20.21 566 ARG A CA 1
ATOM 3259 C C . ARG A 1 425 ? 3.123 6.697 12.349 1.00 18.53 566 ARG A C 1
ATOM 3260 O O . ARG A 1 425 ? 2.868 7.902 12.347 1.00 18.85 566 ARG A O 1
ATOM 3268 N N . GLY A 1 426 ? 4.324 6.227 12.577 1.00 19.06 567 GLY A N 1
ATOM 3269 C CA . GLY A 1 426 ? 5.491 7.115 12.706 1.00 19.21 567 GLY A CA 1
ATOM 3270 C C . GLY A 1 426 ? 5.652 7.543 14.156 1.00 19.04 567 GLY A C 1
ATOM 3271 O O . GLY A 1 426 ? 6.711 7.373 14.736 1.00 21.64 567 GLY A O 1
ATOM 3272 N N . LEU A 1 427 ? 4.638 8.221 14.673 1.00 19.95 568 LEU A N 1
ATOM 3273 C CA . LEU A 1 427 ? 4.518 8.766 16.040 1.00 20.23 568 LEU A CA 1
ATOM 3274 C C . LEU A 1 427 ? 3.870 7.797 16.995 1.00 20.07 568 LEU A C 1
ATOM 3275 O O . LEU A 1 427 ? 2.724 7.503 16.791 1.00 21.19 568 LEU A O 1
ATOM 3280 N N . GLN A 1 428 ? 4.571 7.452 18.079 1.00 24.28 569 GLN A N 1
ATOM 3281 C CA . GLN A 1 428 ? 4.006 6.714 19.236 1.00 23.83 569 GLN A CA 1
ATOM 3282 C C . GLN A 1 428 ? 2.896 7.578 19.845 1.00 25.34 569 GLN A C 1
ATOM 3283 O O . GLN A 1 428 ? 3.117 8.791 20.085 1.00 24.58 569 GLN A O 1
ATOM 3289 N N . TYR A 1 429 ? 1.806 6.957 20.250 1.00 23.63 570 TYR A N 1
ATOM 3290 C CA . TYR A 1 429 ? 0.780 7.686 21.030 1.00 23.26 570 TYR A CA 1
ATOM 3291 C C . TYR A 1 429 ? 1.498 8.170 22.284 1.00 27.26 570 TYR A C 1
ATOM 3292 O O . TYR A 1 429 ? 2.156 7.362 22.939 1.00 25.58 570 TYR A O 1
ATOM 3301 N N . PRO A 1 430 ? 1.483 9.488 22.616 1.00 25.69 571 PRO A N 1
ATOM 3302 C CA . PRO A 1 430 ? 2.222 10.000 23.759 1.00 22.96 571 PRO A CA 1
ATOM 3303 C C . PRO A 1 430 ? 1.907 9.345 25.103 1.00 25.87 571 PRO A C 1
ATOM 3304 O O . PRO A 1 430 ? 0.711 9.176 25.437 1.00 25.96 571 PRO A O 1
ATOM 3308 N N . SER A 1 431 ? 2.967 8.866 25.776 1.00 27.46 572 SER A N 1
ATOM 3309 C CA . SER A 1 431 ? 2.873 8.208 27.089 1.00 28.48 572 SER A CA 1
ATOM 3310 C C . SER A 1 431 ? 2.594 9.247 28.177 1.00 29.55 572 SER A C 1
ATOM 3311 O O . SER A 1 431 ? 2.161 8.846 29.234 1.00 33.49 572 SER A O 1
ATOM 3314 N N . ASP A 1 432 ? 2.925 10.513 27.926 1.00 30.60 573 ASP A N 1
ATOM 3315 C CA . ASP A 1 432 ? 2.801 11.615 28.899 1.00 30.47 573 ASP A CA 1
ATOM 3316 C C . ASP A 1 432 ? 2.136 12.774 28.156 1.00 26.86 573 ASP A C 1
ATOM 3317 O O . ASP A 1 432 ? 2.787 13.361 27.299 1.00 25.16 573 ASP A O 1
ATOM 3322 N N . LEU A 1 433 ? 0.886 13.073 28.497 1.00 24.10 574 LEU A N 1
ATOM 3323 C CA . LEU A 1 433 ? 0.084 14.155 27.889 1.00 23.57 574 LEU A CA 1
ATOM 3324 C C . LEU A 1 433 ? -0.033 15.316 28.872 1.00 22.74 574 LEU A C 1
ATOM 3325 O O . LEU A 1 433 ? -0.996 16.102 28.771 1.00 24.95 574 LEU A O 1
ATOM 3330 N N . SER A 1 434 ? 0.971 15.482 29.760 1.00 24.85 575 SER A N 1
ATOM 3331 C CA . SER A 1 434 ? 1.138 16.679 30.625 1.00 22.59 575 SER A CA 1
ATOM 3332 C C . SER A 1 434 ? 1.173 17.940 29.748 1.00 22.48 575 SER A C 1
ATOM 3333 O O . SER A 1 434 ? 1.680 17.873 28.612 1.00 22.61 575 SER A O 1
ATOM 3336 N N . ALA A 1 435 ? 0.576 19.030 30.222 1.00 23.07 576 ALA A N 1
ATOM 3337 C CA . ALA A 1 435 ? 0.572 20.357 29.585 1.00 21.32 576 ALA A CA 1
ATOM 3338 C C . ALA A 1 435 ? 1.260 21.360 30.492 1.00 21.16 576 ALA A C 1
ATOM 3339 O O . ALA A 1 435 ? 1.193 21.239 31.776 1.00 20.58 576 ALA A O 1
ATOM 3341 N N . SER A 1 436 ? 1.930 22.318 29.894 1.00 20.64 577 SER A N 1
ATOM 3342 C CA . SER A 1 436 ? 2.593 23.366 30.689 1.00 19.48 577 SER A CA 1
ATOM 3343 C C . SER A 1 436 ? 2.637 24.692 29.957 1.00 18.04 577 SER A C 1
ATOM 3344 O O . SER A 1 436 ? 2.788 24.739 28.723 1.00 18.90 577 SER A O 1
ATOM 3347 N N . VAL A 1 437 ? 2.591 25.747 30.721 1.00 18.22 578 VAL A N 1
ATOM 3348 C CA . VAL A 1 437 ? 2.783 27.122 30.169 1.00 17.74 578 VAL A CA 1
ATOM 3349 C C . VAL A 1 437 ? 4.167 27.162 29.529 1.00 20.62 578 VAL A C 1
ATOM 3350 O O . VAL A 1 437 ? 4.295 27.459 28.320 1.00 20.52 578 VAL A O 1
ATOM 3354 N N . PHE A 1 438 ? 5.147 26.705 30.264 1.00 19.28 579 PHE A N 1
ATOM 3355 C CA . PHE A 1 438 ? 6.572 26.813 29.916 1.00 19.96 579 PHE A CA 1
ATOM 3356 C C . PHE A 1 438 ? 7.174 25.402 30.069 1.00 21.26 579 PHE A C 1
ATOM 3357 O O . PHE A 1 438 ? 7.036 24.783 31.106 1.00 20.30 579 PHE A O 1
ATOM 3365 N N . THR A 1 439 ? 7.922 24.981 29.075 1.00 18.82 580 THR A N 1
ATOM 3366 C CA . THR A 1 439 ? 8.615 23.681 29.044 1.00 19.49 580 THR A CA 1
ATOM 3367 C C . THR A 1 439 ? 10.065 23.856 28.610 1.00 22.20 580 THR A C 1
ATOM 3368 O O . THR A 1 439 ? 10.285 24.634 27.647 1.00 21.19 580 THR A O 1
ATOM 3372 N N . THR A 1 440 ? 10.997 23.069 29.209 1.00 19.99 581 THR A N 1
ATOM 3373 C CA . THR A 1 440 ? 12.381 22.898 28.726 1.00 21.64 581 THR A CA 1
ATOM 3374 C C . THR A 1 440 ? 12.547 21.480 28.174 1.00 24.21 581 THR A C 1
ATOM 3375 O O . THR A 1 440 ? 12.012 20.513 28.826 1.00 22.44 581 THR A O 1
ATOM 3379 N N . TRP A 1 441 ? 13.108 21.382 26.949 1.00 21.84 582 TRP A N 1
ATOM 3380 C CA . TRP A 1 441 ? 13.456 20.107 26.290 1.00 22.40 582 TRP A CA 1
ATOM 3381 C C . TRP A 1 441 ? 14.898 20.186 25.779 1.00 23.19 582 TRP A C 1
ATOM 3382 O O . TRP A 1 441 ? 15.368 21.315 25.463 1.00 24.47 582 TRP A O 1
ATOM 3393 N N . LEU A 1 442 ? 15.560 19.046 25.735 1.00 22.65 583 LEU A N 1
ATOM 3394 C CA . LEU A 1 442 ? 16.983 18.923 25.323 1.00 22.18 583 LEU A CA 1
ATOM 3395 C C . LEU A 1 442 ? 17.062 18.482 23.857 1.00 22.34 583 LEU A C 1
ATOM 3396 O O . LEU A 1 442 ? 16.342 17.539 23.509 1.00 24.11 583 LEU A O 1
ATOM 3401 N N . GLU A 1 443 ? 17.815 19.218 23.060 1.00 20.73 584 GLU A N 1
ATOM 3402 C CA . GLU A 1 443 ? 18.119 18.863 21.673 1.00 24.23 584 GLU A CA 1
ATOM 3403 C C . GLU A 1 443 ? 19.383 17.990 21.714 1.00 24.61 584 GLU A C 1
ATOM 3404 O O . GLU A 1 443 ? 20.367 18.426 22.343 1.00 27.55 584 GLU A O 1
ATOM 3410 N N . GLY A 1 444 ? 19.277 16.824 21.058 1.00 23.16 585 GLY A N 1
ATOM 3411 C CA . GLY A 1 444 ? 20.377 15.816 20.904 1.00 28.34 585 GLY A CA 1
ATOM 3412 C C . GLY A 1 444 ? 20.878 15.184 22.195 1.00 26.43 585 GLY A C 1
ATOM 3413 O O . GLY A 1 444 ? 20.150 15.091 23.121 1.00 26.09 585 GLY A O 1
ATOM 3414 N N . ASP A 1 445 ? 22.192 14.884 22.300 1.00 32.29 586 ASP A N 1
ATOM 3415 C CA . ASP A 1 445 ? 22.699 13.896 23.286 1.00 32.85 586 ASP A CA 1
ATOM 3416 C C . ASP A 1 445 ? 22.701 14.470 24.704 1.00 27.71 586 ASP A C 1
ATOM 3417 O O . ASP A 1 445 ? 22.971 15.682 24.868 1.00 32.71 586 ASP A O 1
ATOM 3422 N N . THR A 1 446 ? 22.462 13.667 25.728 1.00 32.36 587 THR A N 1
ATOM 3423 C CA . THR A 1 446 ? 22.682 14.080 27.142 1.00 33.82 587 THR A CA 1
ATOM 3424 C C . THR A 1 446 ? 24.197 14.167 27.355 1.00 37.98 587 THR A C 1
ATOM 3425 O O . THR A 1 446 ? 24.918 13.353 26.728 1.00 34.61 587 THR A O 1
ATOM 3429 N N . VAL A 1 447 ? 24.647 15.116 28.164 1.00 33.44 588 VAL A N 1
ATOM 3430 C CA . VAL A 1 447 ? 26.032 15.224 28.685 1.00 34.54 588 VAL A CA 1
ATOM 3431 C C . VAL A 1 447 ? 25.946 14.854 30.165 1.00 37.57 588 VAL A C 1
ATOM 3432 O O . VAL A 1 447 ? 25.181 15.477 30.907 1.00 34.47 588 VAL A O 1
ATOM 3436 N N . PRO A 1 448 ? 26.672 13.805 30.650 1.00 34.39 589 PRO A N 1
ATOM 3437 C CA . PRO A 1 448 ? 26.556 13.395 32.053 1.00 35.05 589 PRO A CA 1
ATOM 3438 C C . PRO A 1 448 ? 26.902 14.551 32.992 1.00 30.64 589 PRO A C 1
ATOM 3439 O O . PRO A 1 448 ? 27.887 15.304 32.715 1.00 30.75 589 PRO A O 1
ATOM 3443 N N . ASN A 1 449 ? 26.060 14.742 34.025 1.00 37.81 590 ASN A N 1
ATOM 3444 C CA . ASN A 1 449 ? 26.164 15.823 35.058 1.00 42.44 590 ASN A CA 1
ATOM 3445 C C . ASN A 1 449 ? 25.868 17.218 34.522 1.00 36.09 590 ASN A C 1
ATOM 3446 O O . ASN A 1 449 ? 25.967 18.154 35.338 1.00 40.31 590 ASN A O 1
ATOM 3451 N N . VAL A 1 450 ? 25.460 17.382 33.256 1.00 34.71 591 VAL A N 1
ATOM 3452 C CA . VAL A 1 450 ? 25.108 18.734 32.718 1.00 34.34 591 VAL A CA 1
ATOM 3453 C C . VAL A 1 450 ? 23.601 18.685 32.448 1.00 30.49 591 VAL A C 1
ATOM 3454 O O . VAL A 1 450 ? 23.183 18.405 31.277 1.00 32.62 591 VAL A O 1
ATOM 3458 N N . ASN A 1 451 ? 22.837 19.014 33.463 1.00 26.90 592 ASN A N 1
ATOM 3459 C CA . ASN A 1 451 ? 21.354 18.851 33.504 1.00 30.82 592 ASN A CA 1
ATOM 3460 C C . ASN A 1 451 ? 20.607 20.088 32.974 1.00 29.84 592 ASN A C 1
ATOM 3461 O O . ASN A 1 451 ? 19.368 19.998 32.770 1.00 26.47 592 ASN A O 1
ATOM 3466 N N . TYR A 1 452 ? 21.312 21.202 32.796 1.00 23.49 593 TYR A N 1
ATOM 3467 C CA . TYR A 1 452 ? 20.727 22.529 32.464 1.00 28.60 593 TYR A CA 1
ATOM 3468 C C . TYR A 1 452 ? 20.972 22.815 30.974 1.00 28.39 593 TYR A C 1
ATOM 3469 O O . TYR A 1 452 ? 21.855 22.267 30.333 1.00 26.21 593 TYR A O 1
ATOM 3478 N N . LEU A 1 453 ? 20.123 23.670 30.457 1.00 23.09 594 LEU A N 1
ATOM 3479 C CA . LEU A 1 453 ? 20.165 24.236 29.085 1.00 21.89 594 LEU A CA 1
ATOM 3480 C C . LEU A 1 453 ? 20.982 25.542 29.067 1.00 22.21 594 LEU A C 1
ATOM 3481 O O . LEU A 1 453 ? 21.398 26.013 30.130 1.00 23.71 594 LEU A O 1
ATOM 3486 N N . ALA A 1 454 ? 21.186 26.062 27.868 1.00 20.22 595 ALA A N 1
ATOM 3487 C CA . ALA A 1 454 ? 21.982 27.274 27.572 1.00 22.69 595 ALA A CA 1
ATOM 3488 C C . ALA A 1 454 ? 21.541 28.425 28.464 1.00 22.79 595 ALA A C 1
ATOM 3489 O O . ALA A 1 454 ? 20.297 28.591 28.758 1.00 22.77 595 ALA A O 1
ATOM 3491 N N . GLU A 1 455 ? 22.524 29.187 28.886 1.00 24.12 596 GLU A N 1
ATOM 3492 C CA . GLU A 1 455 ? 22.396 30.264 29.884 1.00 23.94 596 GLU A CA 1
ATOM 3493 C C . GLU A 1 455 ? 21.445 31.331 29.329 1.00 20.89 596 GLU A C 1
ATOM 3494 O O . GLU A 1 455 ? 21.502 31.648 28.108 1.00 22.19 596 GLU A O 1
ATOM 3500 N N . VAL A 1 456 ? 20.555 31.772 30.184 1.00 20.74 597 VAL A N 1
ATOM 3501 C CA . VAL A 1 456 ? 19.746 32.986 29.900 1.00 20.36 597 VAL A CA 1
ATOM 3502 C C . VAL A 1 456 ? 20.437 34.157 30.555 1.00 19.90 597 VAL A C 1
ATOM 3503 O O . VAL A 1 456 ? 20.536 34.157 31.853 1.00 21.89 597 VAL A O 1
ATOM 3507 N N . LEU A 1 457 ? 20.841 35.129 29.770 1.00 23.31 598 LEU A N 1
ATOM 3508 C CA . LEU A 1 457 ? 21.645 36.272 30.288 1.00 21.12 598 LEU A CA 1
ATOM 3509 C C . LEU A 1 457 ? 20.743 37.387 30.887 1.00 24.31 598 LEU A C 1
ATOM 3510 O O . LEU A 1 457 ? 21.111 37.870 31.992 1.00 23.88 598 LEU A O 1
ATOM 3515 N N . ASP A 1 458 ? 19.581 37.751 30.301 1.00 28.59 599 ASP A N 1
ATOM 3516 C CA . ASP A 1 458 ? 18.686 38.796 30.877 1.00 23.29 599 ASP A CA 1
ATOM 3517 C C . ASP A 1 458 ? 17.404 38.127 31.397 1.00 20.78 599 ASP A C 1
ATOM 3518 O O . ASP A 1 458 ? 17.127 38.162 32.622 1.00 21.70 599 ASP A O 1
ATOM 3523 N N . HIS A 1 459 ? 16.585 37.610 30.489 1.00 22.91 600 HIS A N 1
ATOM 3524 C CA . HIS A 1 459 ? 15.295 36.976 30.905 1.00 20.20 600 HIS A CA 1
ATOM 3525 C C . HIS A 1 459 ? 14.681 36.159 29.811 1.00 21.58 600 HIS A C 1
ATOM 3526 O O . HIS A 1 459 ? 14.794 36.558 28.609 1.00 22.12 600 HIS A O 1
ATOM 3533 N N . ILE A 1 460 ? 13.951 35.128 30.227 1.00 20.30 601 ILE A N 1
ATOM 3534 C CA . ILE A 1 460 ? 12.744 34.621 29.530 1.00 19.59 601 ILE A CA 1
ATOM 3535 C C . ILE A 1 460 ? 11.531 35.192 30.244 1.00 20.27 601 ILE A C 1
ATOM 3536 O O . ILE A 1 460 ? 11.392 34.923 31.489 1.00 20.73 601 ILE A O 1
ATOM 3541 N N . LEU A 1 461 ? 10.943 36.224 29.660 1.00 22.30 602 LEU A N 1
ATOM 3542 C CA . LEU A 1 461 ? 9.941 37.103 30.335 1.00 18.43 602 LEU A CA 1
ATOM 3543 C C . LEU A 1 461 ? 8.572 36.743 29.795 1.00 21.69 602 LEU A C 1
ATOM 3544 O O . LEU A 1 461 ? 8.317 37.058 28.578 1.00 22.69 602 LEU A O 1
ATOM 3549 N N . MET A 1 462 ? 7.792 36.065 30.611 1.00 20.40 603 MET A N 1
ATOM 3550 C CA . MET A 1 462 ? 6.371 35.728 30.313 1.00 16.86 603 MET A CA 1
ATOM 3551 C C . MET A 1 462 ? 5.483 36.696 31.096 1.00 18.60 603 MET A C 1
ATOM 3552 O O . MET A 1 462 ? 5.397 36.605 32.320 1.00 18.21 603 MET A O 1
ATOM 3557 N N . LYS A 1 463 ? 4.810 37.569 30.422 1.00 20.09 604 LYS A N 1
ATOM 3558 C CA . LYS A 1 463 ? 4.141 38.707 31.090 1.00 19.92 604 LYS A CA 1
ATOM 3559 C C . LYS A 1 463 ? 2.819 38.908 30.463 1.00 16.38 604 LYS A C 1
ATOM 3560 O O . LYS A 1 463 ? 2.817 38.985 29.177 1.00 15.83 604 LYS A O 1
ATOM 3566 N N . GLY A 1 464 ? 1.747 39.193 31.188 1.00 19.11 605 GLY A N 1
ATOM 3567 C CA . GLY A 1 464 ? 0.545 39.735 30.525 1.00 20.06 605 GLY A CA 1
ATOM 3568 C C . GLY A 1 464 ? -0.305 38.759 29.724 1.00 21.82 605 GLY A C 1
ATOM 3569 O O . GLY A 1 464 ? -1.238 39.225 29.044 1.00 23.37 605 GLY A O 1
ATOM 3570 N N . ASN A 1 465 ? -0.003 37.460 29.782 1.00 16.88 606 ASN A N 1
ATOM 3571 C CA . ASN A 1 465 ? -0.706 36.434 29.056 1.00 19.11 606 ASN A CA 1
ATOM 3572 C C . ASN A 1 465 ? -1.946 36.020 29.835 1.00 15.87 606 ASN A C 1
ATOM 3573 O O . ASN A 1 465 ? -2.048 36.113 31.081 1.00 18.13 606 ASN A O 1
ATOM 3578 N N . THR A 1 466 ? -2.739 35.330 29.147 1.00 17.79 607 THR A N 1
ATOM 3579 C CA . THR A 1 466 ? -3.882 34.613 29.691 1.00 16.39 607 THR A CA 1
ATOM 3580 C C . THR A 1 466 ? -3.707 33.112 29.393 1.00 19.55 607 THR A C 1
ATOM 3581 O O . THR A 1 466 ? -3.658 32.727 28.182 1.00 18.84 607 THR A O 1
ATOM 3585 N N . PHE A 1 467 ? -3.688 32.310 30.424 1.00 19.05 608 PHE A N 1
ATOM 3586 C CA . PHE A 1 467 ? -3.459 30.824 30.302 1.00 18.70 608 PHE A CA 1
ATOM 3587 C C . PHE A 1 467 ? -4.654 30.125 30.926 1.00 23.42 608 PHE A C 1
ATOM 3588 O O . PHE A 1 467 ? -4.864 30.125 32.155 1.00 23.41 608 PHE A O 1
ATOM 3596 N N . THR A 1 468 ? -5.511 29.625 30.091 1.00 21.29 609 THR A N 1
ATOM 3597 C CA . THR A 1 468 ? -6.789 28.962 30.535 1.00 24.64 609 THR A CA 1
ATOM 3598 C C . THR A 1 468 ? -6.741 27.495 30.160 1.00 28.43 609 THR A C 1
ATOM 3599 O O . THR A 1 468 ? -6.817 27.188 29.022 1.00 31.29 609 THR A O 1
ATOM 3603 N N . ALA A 1 469 ? -6.748 26.604 31.103 1.00 27.25 610 ALA A N 1
ATOM 3604 C CA . ALA A 1 469 ? -6.898 25.162 30.811 1.00 26.14 610 ALA A CA 1
ATOM 3605 C C . ALA A 1 469 ? -8.371 24.781 30.808 1.00 24.67 610 ALA A C 1
ATOM 3606 O O . ALA A 1 469 ? -9.179 25.178 31.681 1.00 26.50 610 ALA A O 1
ATOM 3608 N N . SER A 1 470 ? -8.721 23.943 29.879 1.00 25.63 611 SER A N 1
ATOM 3609 C CA . SER A 1 470 ? -10.048 23.305 29.826 1.00 27.89 611 SER A CA 1
ATOM 3610 C C . SER A 1 470 ? -10.282 22.506 31.099 1.00 27.91 611 SER A C 1
ATOM 3611 O O . SER A 1 470 ? -9.381 21.781 31.651 1.00 28.55 611 SER A O 1
ATOM 3614 N N . THR A 1 471 ? -11.563 22.479 31.507 1.00 32.61 612 THR A N 1
ATOM 3615 C CA . THR A 1 471 ? -12.033 21.544 32.556 1.00 31.50 612 THR A CA 1
ATOM 3616 C C . THR A 1 471 ? -11.507 20.113 32.339 1.00 29.91 612 THR A C 1
ATOM 3617 O O . THR A 1 471 ? -10.989 19.489 33.254 1.00 29.86 612 THR A O 1
ATOM 3621 N N . GLY A 1 472 ? -11.642 19.579 31.141 1.00 30.44 613 GLY A N 1
ATOM 3622 C CA . GLY A 1 472 ? -11.283 18.181 30.924 1.00 29.20 613 GLY A CA 1
ATOM 3623 C C . GLY A 1 472 ? -9.783 17.958 31.039 1.00 28.39 613 GLY A C 1
ATOM 3624 O O . GLY A 1 472 ? -9.397 16.963 31.577 1.00 24.84 613 GLY A O 1
ATOM 3625 N N . ILE A 1 473 ? -8.941 18.879 30.559 1.00 25.46 614 ILE A N 1
ATOM 3626 C CA . ILE A 1 473 ? -7.460 18.664 30.690 1.00 23.25 614 ILE A CA 1
ATOM 3627 C C . ILE A 1 473 ? -7.078 18.808 32.177 1.00 23.69 614 ILE A C 1
ATOM 3628 O O . ILE A 1 473 ? -6.173 18.084 32.601 1.00 27.74 614 ILE A O 1
ATOM 3633 N N . LEU A 1 474 ? -7.675 19.755 32.891 1.00 26.01 615 LEU A N 1
ATOM 3634 C CA . LEU A 1 474 ? -7.374 19.933 34.341 1.00 27.13 615 LEU A CA 1
ATOM 3635 C C . LEU A 1 474 ? -7.703 18.676 35.117 1.00 29.87 615 LEU A C 1
ATOM 3636 O O . LEU A 1 474 ? -6.921 18.339 36.012 1.00 31.38 615 LEU A O 1
ATOM 3641 N N . GLN A 1 475 ? -8.764 17.960 34.743 1.00 29.36 616 GLN A N 1
ATOM 3642 C CA . GLN A 1 475 ? -9.193 16.718 35.426 1.00 33.27 616 GLN A CA 1
ATOM 3643 C C . GLN A 1 475 ? -8.166 15.618 35.072 1.00 33.48 616 GLN A C 1
ATOM 3644 O O . GLN A 1 475 ? -7.711 14.982 35.978 1.00 40.62 616 GLN A O 1
ATOM 3646 N N . ASN A 1 476 ? -7.764 15.477 33.799 1.00 29.34 617 ASN A N 1
ATOM 3647 C CA . ASN A 1 476 ? -7.164 14.234 33.253 1.00 26.89 617 ASN A CA 1
ATOM 3648 C C . ASN A 1 476 ? -5.637 14.350 33.222 1.00 29.21 617 ASN A C 1
ATOM 3649 O O . ASN A 1 476 ? -5.001 13.305 33.078 1.00 27.79 617 ASN A O 1
ATOM 3654 N N . GLN A 1 477 ? -5.042 15.560 33.303 1.00 28.07 618 GLN A N 1
ATOM 3655 C CA . GLN A 1 477 ? -3.573 15.685 33.159 1.00 25.89 618 GLN A CA 1
ATOM 3656 C C . GLN A 1 477 ? -3.005 16.566 34.263 1.00 24.11 618 GLN A C 1
ATOM 3657 O O . GLN A 1 477 ? -3.758 17.323 34.793 1.00 27.24 618 GLN A O 1
ATOM 3663 N N . LEU A 1 478 ? -1.696 16.539 34.470 1.00 24.73 619 LEU A N 1
ATOM 3664 C CA . LEU A 1 478 ? -0.931 17.657 35.098 1.00 24.47 619 LEU A CA 1
ATOM 3665 C C . LEU A 1 478 ? -0.842 18.839 34.139 1.00 25.35 619 LEU A C 1
ATOM 3666 O O . LEU A 1 478 ? -0.481 18.636 32.919 1.00 24.23 619 LEU A O 1
ATOM 3671 N N . VAL A 1 479 ? -1.244 20.036 34.612 1.00 26.39 620 VAL A N 1
ATOM 3672 C CA . VAL A 1 479 ? -1.208 21.334 33.878 1.00 24.33 620 VAL A CA 1
ATOM 3673 C C . VAL A 1 479 ? -0.423 22.318 34.728 1.00 22.52 620 VAL A C 1
ATOM 3674 O O . VAL A 1 479 ? -0.888 22.660 35.812 1.00 21.49 620 VAL A O 1
ATOM 3678 N N . SER A 1 480 ? 0.844 22.458 34.368 1.00 23.32 621 SER A N 1
ATOM 3679 C CA . SER A 1 480 ? 1.862 23.230 35.149 1.00 21.99 621 SER A CA 1
ATOM 3680 C C . SER A 1 480 ? 2.166 24.598 34.538 1.00 22.43 621 SER A C 1
ATOM 3681 O O . SER A 1 480 ? 1.815 24.889 33.350 1.00 25.31 621 SER A O 1
ATOM 3684 N N . ILE A 1 481 ? 2.806 25.428 35.333 1.00 19.97 622 ILE A N 1
ATOM 3685 C CA . ILE A 1 481 ? 3.412 26.690 34.867 1.00 19.58 622 ILE A CA 1
ATOM 3686 C C . ILE A 1 481 ? 4.782 26.401 34.245 1.00 22.08 622 ILE A C 1
ATOM 3687 O O . ILE A 1 481 ? 5.035 26.819 33.099 1.00 21.14 622 ILE A O 1
ATOM 3692 N N . PHE A 1 482 ? 5.587 25.595 34.893 1.00 22.12 623 PHE A N 1
ATOM 3693 C CA . PHE A 1 482 ? 6.957 25.196 34.506 1.00 21.64 623 PHE A CA 1
ATOM 3694 C C . PHE A 1 482 ? 6.971 23.681 34.396 1.00 21.21 623 PHE A C 1
ATOM 3695 O O . PHE A 1 482 ? 6.563 23.061 35.312 1.00 22.50 623 PHE A O 1
ATOM 3703 N N . ARG A 1 483 ? 7.489 23.147 33.309 1.00 21.06 624 ARG A N 1
ATOM 3704 C CA . ARG A 1 483 ? 7.839 21.722 33.162 1.00 21.08 624 ARG A CA 1
ATOM 3705 C C . ARG A 1 483 ? 9.254 21.498 32.646 1.00 24.23 624 ARG A C 1
ATOM 3706 O O . ARG A 1 483 ? 9.679 22.182 31.688 1.00 23.13 624 ARG A O 1
ATOM 3714 N N . PHE A 1 484 ? 9.968 20.540 33.265 1.00 22.07 625 PHE A N 1
ATOM 3715 C CA . PHE A 1 484 ? 11.402 20.248 33.001 1.00 21.29 625 PHE A CA 1
ATOM 3716 C C . PHE A 1 484 ? 11.405 18.815 32.482 1.00 25.47 625 PHE A C 1
ATOM 3717 O O . PHE A 1 484 ? 11.048 17.911 33.256 1.00 25.68 625 PHE A O 1
ATOM 3725 N N . VAL A 1 485 ? 11.669 18.641 31.181 1.00 23.83 626 VAL A N 1
ATOM 3726 C CA . VAL A 1 485 ? 11.632 17.316 30.512 1.00 23.99 626 VAL A CA 1
ATOM 3727 C C . VAL A 1 485 ? 13.092 16.892 30.202 1.00 25.87 626 VAL A C 1
ATOM 3728 O O . VAL A 1 485 ? 13.655 17.223 29.116 1.00 27.98 626 VAL A O 1
ATOM 3732 N N . GLY A 1 486 ? 13.764 16.261 31.150 1.00 25.27 627 GLY A N 1
ATOM 3733 C CA . GLY A 1 486 ? 15.123 15.709 30.927 1.00 25.75 627 GLY A CA 1
ATOM 3734 C C . GLY A 1 486 ? 16.160 16.790 30.917 1.00 26.83 627 GLY A C 1
ATOM 3735 O O . GLY A 1 486 ? 17.268 16.504 30.513 1.00 32.02 627 GLY A O 1
ATOM 3736 N N . CYS A 1 487 ? 15.791 17.998 31.356 1.00 24.27 628 CYS A N 1
ATOM 3737 C CA . CYS A 1 487 ? 16.679 19.177 31.403 1.00 23.24 628 CYS A CA 1
ATOM 3738 C C . CYS A 1 487 ? 15.887 20.295 32.107 1.00 20.93 628 CYS A C 1
ATOM 3739 O O . CYS A 1 487 ? 14.694 20.126 32.413 1.00 23.68 628 CYS A O 1
ATOM 3742 N N . TYR A 1 488 ? 16.523 21.389 32.447 1.00 23.93 629 TYR A N 1
ATOM 3743 C CA . TYR A 1 488 ? 15.806 22.549 33.011 1.00 21.39 629 TYR A CA 1
ATOM 3744 C C . TYR A 1 488 ? 16.673 23.752 32.683 1.00 21.94 629 TYR A C 1
ATOM 3745 O O . TYR A 1 488 ? 17.796 23.632 32.107 1.00 22.50 629 TYR A O 1
ATOM 3754 N N . VAL A 1 489 ? 16.175 24.914 33.040 1.00 21.43 630 VAL A N 1
ATOM 3755 C CA . VAL A 1 489 ? 16.864 26.225 32.844 1.00 24.89 630 VAL A CA 1
ATOM 3756 C C . VAL A 1 489 ? 17.156 26.812 34.211 1.00 24.44 630 VAL A C 1
ATOM 3757 O O . VAL A 1 489 ? 16.236 26.997 35.025 1.00 24.25 630 VAL A O 1
ATOM 3761 N N . ARG A 1 490 ? 18.425 27.163 34.451 1.00 21.70 631 ARG A N 1
ATOM 3762 C CA . ARG A 1 490 ? 18.790 27.626 35.807 1.00 19.93 631 ARG A CA 1
ATOM 3763 C C . ARG A 1 490 ? 18.431 29.104 35.980 1.00 21.76 631 ARG A C 1
ATOM 3764 O O . ARG A 1 490 ? 18.173 29.501 37.099 1.00 22.41 631 ARG A O 1
ATOM 3772 N N . GLU A 1 491 ? 18.520 29.910 34.959 1.00 19.89 632 GLU A N 1
ATOM 3773 C CA . GLU A 1 491 ? 18.637 31.407 35.114 1.00 22.11 632 GLU A CA 1
ATOM 3774 C C . GLU A 1 491 ? 17.386 32.163 34.605 1.00 25.20 632 GLU A C 1
ATOM 3775 O O . GLU A 1 491 ? 16.946 31.977 33.457 1.00 22.73 632 GLU A O 1
ATOM 3781 N N . ASN A 1 492 ? 16.948 33.160 35.351 1.00 22.51 633 ASN A N 1
ATOM 3782 C CA . ASN A 1 492 ? 16.300 34.360 34.771 1.00 21.04 633 ASN A CA 1
ATOM 3783 C C . ASN A 1 492 ? 14.983 34.034 34.068 1.00 20.62 633 ASN A C 1
ATOM 3784 O O . ASN A 1 492 ? 14.553 34.787 33.128 1.00 23.47 633 ASN A O 1
ATOM 3789 N N . VAL A 1 493 ? 14.268 33.011 34.517 1.00 21.24 634 VAL A N 1
ATOM 3790 C CA . VAL A 1 493 ? 12.836 32.849 34.171 1.00 19.65 634 VAL A CA 1
ATOM 3791 C C . VAL A 1 493 ? 11.949 33.845 34.923 1.00 24.45 634 VAL A C 1
ATOM 3792 O O . VAL A 1 493 ? 11.941 33.849 36.195 1.00 23.22 634 VAL A O 1
ATOM 3796 N N . LYS A 1 494 ? 11.175 34.651 34.208 1.00 21.99 635 LYS A N 1
ATOM 3797 C CA . LYS A 1 494 ? 10.366 35.752 34.796 1.00 24.17 635 LYS A CA 1
ATOM 3798 C C . LYS A 1 494 ? 8.915 35.517 34.392 1.00 23.03 635 LYS A C 1
ATOM 3799 O O . LYS A 1 494 ? 8.640 35.400 33.164 1.00 21.57 635 LYS A O 1
ATOM 3805 N N . PHE A 1 495 ? 8.081 35.235 35.358 1.00 21.78 636 PHE A N 1
ATOM 3806 C CA . PHE A 1 495 ? 6.642 34.958 35.138 1.00 20.89 636 PHE A CA 1
ATOM 3807 C C . PHE A 1 495 ? 5.858 36.038 35.879 1.00 21.88 636 PHE A C 1
ATOM 3808 O O . PHE A 1 495 ? 5.726 35.959 37.123 1.00 22.71 636 PHE A O 1
ATOM 3816 N N . ILE A 1 496 ? 5.346 37.025 35.203 1.00 20.60 637 ILE A N 1
ATOM 3817 C CA . ILE A 1 496 ? 4.906 38.328 35.784 1.00 22.08 637 ILE A CA 1
ATOM 3818 C C . ILE A 1 496 ? 3.554 38.714 35.198 1.00 19.71 637 ILE A C 1
ATOM 3819 O O . ILE A 1 496 ? 3.383 38.817 33.956 1.00 18.54 637 ILE A O 1
ATOM 3824 N N . GLY A 1 497 ? 2.588 38.949 36.044 1.00 23.80 638 GLY A N 1
ATOM 3825 C CA . GLY A 1 497 ? 1.353 39.643 35.589 1.00 22.88 638 GLY A CA 1
ATOM 3826 C C . GLY A 1 497 ? 0.453 38.829 34.628 1.00 20.84 638 GLY A C 1
ATOM 3827 O O . GLY A 1 497 ? -0.202 39.393 33.684 1.00 22.68 638 GLY A O 1
ATOM 3828 N N . ASN A 1 498 ? 0.488 37.513 34.762 1.00 19.45 639 ASN A N 1
ATOM 3829 C CA . ASN A 1 498 ? -0.298 36.563 33.938 1.00 19.92 639 ASN A CA 1
ATOM 3830 C C . ASN A 1 498 ? -1.557 36.178 34.678 1.00 20.06 639 ASN A C 1
ATOM 3831 O O . ASN A 1 498 ? -1.613 36.142 35.945 1.00 21.34 639 ASN A O 1
ATOM 3836 N N . THR A 1 499 ? -2.554 35.861 33.918 1.00 21.16 640 THR A N 1
ATOM 3837 C CA . THR A 1 499 ? -3.822 35.223 34.396 1.00 22.45 640 THR A CA 1
ATOM 3838 C C . THR A 1 499 ? -3.706 33.730 34.094 1.00 26.85 640 THR A C 1
ATOM 3839 O O . THR A 1 499 ? -3.605 33.366 32.887 1.00 27.10 640 THR A O 1
ATOM 3843 N N . VAL A 1 500 ? -3.812 32.850 35.093 1.00 22.26 641 VAL A N 1
ATOM 3844 C CA . VAL A 1 500 ? -3.378 31.416 34.974 1.00 22.31 641 VAL A CA 1
ATOM 3845 C C . VAL A 1 500 ? -4.410 30.437 35.551 1.00 27.42 641 VAL A C 1
ATOM 3846 O O . VAL A 1 500 ? -4.637 30.477 36.757 1.00 29.84 641 VAL A O 1
ATOM 3850 N N . ARG A 1 501 ? -4.977 29.563 34.756 1.00 24.06 642 ARG A N 1
ATOM 3851 C CA . ARG A 1 501 ? -5.721 28.401 35.321 1.00 24.66 642 ARG A CA 1
ATOM 3852 C C . ARG A 1 501 ? -4.915 27.127 35.106 1.00 26.98 642 ARG A C 1
ATOM 3853 O O . ARG A 1 501 ? -4.777 26.670 33.946 1.00 27.37 642 ARG A O 1
ATOM 3861 N N . VAL A 1 502 ? -4.411 26.519 36.155 1.00 23.52 643 VAL A N 1
ATOM 3862 C CA . VAL A 1 502 ? -3.505 25.317 36.149 1.00 25.46 643 VAL A CA 1
ATOM 3863 C C . VAL A 1 502 ? -3.785 24.481 37.409 1.00 27.94 643 VAL A C 1
ATOM 3864 O O . VAL A 1 502 ? -4.474 24.987 38.309 1.00 33.91 643 VAL A O 1
ATOM 3868 N N . ASN A 1 503 ? -3.242 23.281 37.515 1.00 28.13 644 ASN A N 1
ATOM 3869 C CA . ASN A 1 503 ? -3.430 22.386 38.682 1.00 28.97 644 ASN A CA 1
ATOM 3870 C C . ASN A 1 503 ? -2.125 22.053 39.423 1.00 26.72 644 ASN A C 1
ATOM 3871 O O . ASN A 1 503 ? -2.183 21.366 40.496 1.00 27.80 644 ASN A O 1
ATOM 3876 N N . THR A 1 504 ? -1.008 22.689 39.052 1.00 24.85 645 THR A N 1
ATOM 3877 C CA . THR A 1 504 ? 0.256 22.520 39.770 1.00 26.88 645 THR A CA 1
ATOM 3878 C C . THR A 1 504 ? 1.159 23.648 39.254 1.00 26.67 645 THR A C 1
ATOM 3879 O O . THR A 1 504 ? 0.737 24.333 38.285 1.00 24.83 645 THR A O 1
ATOM 3883 N N . ILE A 1 505 ? 2.270 23.874 39.914 1.00 22.74 646 ILE A N 1
ATOM 3884 C CA . ILE A 1 505 ? 3.230 24.968 39.537 1.00 22.12 646 ILE A CA 1
ATOM 3885 C C . ILE A 1 505 ? 4.373 24.327 38.730 1.00 24.52 646 ILE A C 1
ATOM 3886 O O . ILE A 1 505 ? 4.586 24.758 37.599 1.00 22.57 646 ILE A O 1
ATOM 3891 N N . LEU A 1 506 ? 4.988 23.272 39.215 1.00 22.15 647 LEU A N 1
ATOM 3892 C CA . LEU A 1 506 ? 6.192 22.688 38.578 1.00 24.52 647 LEU A CA 1
ATOM 3893 C C . LEU A 1 506 ? 5.854 21.227 38.303 1.00 24.62 647 LEU A C 1
ATOM 3894 O O . LEU A 1 506 ? 5.411 20.543 39.203 1.00 26.56 647 LEU A O 1
ATOM 3899 N N . ASN A 1 507 ? 6.062 20.787 37.068 1.00 22.94 648 ASN A N 1
ATOM 3900 C CA . ASN A 1 507 ? 6.185 19.359 36.734 1.00 24.58 648 ASN A CA 1
ATOM 3901 C C . ASN A 1 507 ? 7.637 19.089 36.349 1.00 26.76 648 ASN A C 1
ATOM 3902 O O . ASN A 1 507 ? 8.041 19.539 35.296 1.00 26.94 648 ASN A O 1
ATOM 3907 N N . ARG A 1 508 ? 8.358 18.294 37.125 1.00 24.81 649 ARG A N 1
ATOM 3908 C CA . ARG A 1 508 ? 9.790 18.028 36.833 1.00 28.84 649 ARG A CA 1
ATOM 3909 C C . ARG A 1 508 ? 9.998 16.557 36.558 1.00 31.30 649 ARG A C 1
ATOM 3910 O O . ARG A 1 508 ? 9.501 15.728 37.303 1.00 32.51 649 ARG A O 1
ATOM 3918 N N . ASP A 1 509 ? 10.708 16.299 35.463 1.00 34.73 650 ASP A N 1
ATOM 3919 C CA . ASP A 1 509 ? 11.309 14.995 35.132 1.00 35.09 650 ASP A CA 1
ATOM 3920 C C . ASP A 1 509 ? 12.780 15.253 34.776 1.00 30.78 650 ASP A C 1
ATOM 3921 O O . ASP A 1 509 ? 13.172 15.040 33.596 1.00 31.02 650 ASP A O 1
ATOM 3926 N N . VAL A 1 510 ? 13.598 15.605 35.763 1.00 28.15 651 VAL A N 1
ATOM 3927 C CA . VAL A 1 510 ? 15.031 15.970 35.548 1.00 28.44 651 VAL A CA 1
ATOM 3928 C C . VAL A 1 510 ? 15.857 15.623 36.798 1.00 28.80 651 VAL A C 1
ATOM 3929 O O . VAL A 1 510 ? 15.395 15.884 37.898 1.00 33.26 651 VAL A O 1
ATOM 3933 N N . SER A 1 511 ? 17.093 15.178 36.640 1.00 31.92 652 SER A N 1
ATOM 3934 C CA . SER A 1 511 ? 18.045 15.148 37.784 1.00 36.62 652 SER A CA 1
ATOM 3935 C C . SER A 1 511 ? 18.713 16.522 37.938 1.00 36.97 652 SER A C 1
ATOM 3936 O O . SER A 1 511 ? 19.109 17.125 36.950 1.00 30.92 652 SER A O 1
ATOM 3939 N N . THR A 1 512 ? 18.834 16.988 39.174 1.00 30.81 653 THR A N 1
ATOM 3940 C CA . THR A 1 512 ? 19.436 18.265 39.554 1.00 31.52 653 THR A CA 1
ATOM 3941 C C . THR A 1 512 ? 20.309 17.959 40.774 1.00 28.67 653 THR A C 1
ATOM 3942 O O . THR A 1 512 ? 20.242 18.729 41.683 1.00 28.79 653 THR A O 1
ATOM 3946 N N . GLY A 1 513 ? 21.085 16.857 40.729 1.00 30.67 654 GLY A N 1
ATOM 3947 C CA . GLY A 1 513 ? 21.839 16.288 41.847 1.00 33.96 654 GLY A CA 1
ATOM 3948 C C . GLY A 1 513 ? 23.224 16.864 42.060 1.00 35.84 654 GLY A C 1
ATOM 3949 O O . GLY A 1 513 ? 23.850 16.448 43.088 1.00 31.86 654 GLY A O 1
ATOM 3950 N N . THR A 1 514 ? 23.702 17.766 41.189 1.00 30.92 655 THR A N 1
ATOM 3951 C CA . THR A 1 514 ? 25.108 18.220 41.139 1.00 31.54 655 THR A CA 1
ATOM 3952 C C . THR A 1 514 ? 25.253 19.549 41.863 1.00 29.97 655 THR A C 1
ATOM 3953 O O . THR A 1 514 ? 24.240 20.280 42.138 1.00 30.71 655 THR A O 1
ATOM 3957 N N . THR A 1 515 ? 26.494 19.921 42.130 1.00 29.41 656 THR A N 1
ATOM 3958 C CA . THR A 1 515 ? 26.840 21.218 42.756 1.00 27.42 656 THR A CA 1
ATOM 3959 C C . THR A 1 515 ? 26.577 22.407 41.808 1.00 29.01 656 THR A C 1
ATOM 3960 O O . THR A 1 515 ? 26.666 23.549 42.255 1.00 28.68 656 THR A O 1
ATOM 3964 N N . ASN A 1 516 ? 26.317 22.141 40.531 1.00 27.65 657 ASN A N 1
ATOM 3965 C CA . ASN A 1 516 ? 25.997 23.127 39.463 1.00 29.53 657 ASN A CA 1
ATOM 3966 C C . ASN A 1 516 ? 24.487 23.285 39.213 1.00 29.87 657 ASN A C 1
ATOM 3967 O O . ASN A 1 516 ? 24.125 23.928 38.263 1.00 27.71 657 ASN A O 1
ATOM 3972 N N . ASP A 1 517 ? 23.645 22.596 39.965 1.00 28.27 658 ASP A N 1
ATOM 3973 C CA . ASP A 1 517 ? 22.179 22.690 39.783 1.00 25.69 658 ASP A CA 1
ATOM 3974 C C . ASP A 1 517 ? 21.656 23.725 40.764 1.00 28.16 658 ASP A C 1
ATOM 3975 O O . ASP A 1 517 ? 21.677 23.500 41.967 1.00 28.78 658 ASP A O 1
ATOM 3980 N N . TYR A 1 518 ? 21.074 24.784 40.237 1.00 25.12 659 TYR A N 1
ATOM 3981 C CA . TYR A 1 518 ? 20.501 25.867 41.035 1.00 24.46 659 TYR A CA 1
ATOM 3982 C C . TYR A 1 518 ? 19.472 26.615 40.218 1.00 26.99 659 TYR A C 1
ATOM 3983 O O . TYR A 1 518 ? 19.436 26.453 38.979 1.00 28.54 659 TYR A O 1
ATOM 3992 N N . PHE A 1 519 ? 18.672 27.410 40.896 1.00 22.64 660 PHE A N 1
ATOM 3993 C CA . PHE A 1 519 ? 17.980 28.551 40.253 1.00 26.49 660 PHE A CA 1
ATOM 3994 C C . PHE A 1 519 ? 18.721 29.818 40.580 1.00 25.05 660 PHE A C 1
ATOM 3995 O O . PHE A 1 519 ? 19.009 30.049 41.732 1.00 23.77 660 PHE A O 1
ATOM 4003 N N . LYS A 1 520 ? 18.898 30.683 39.596 1.00 24.12 661 LYS A N 1
ATOM 4004 C CA . LYS A 1 520 ? 19.417 32.069 39.830 1.00 23.26 661 LYS A CA 1
ATOM 4005 C C . LYS A 1 520 ? 18.543 33.086 39.107 1.00 25.00 661 LYS A C 1
ATOM 4006 O O . LYS A 1 520 ? 18.316 32.944 37.914 1.00 25.98 661 LYS A O 1
ATOM 4012 N N . GLY A 1 521 ? 17.994 34.052 39.818 1.00 22.80 662 GLY A N 1
ATOM 4013 C CA . GLY A 1 521 ? 17.395 35.240 39.198 1.00 21.58 662 GLY A CA 1
ATOM 4014 C C . GLY A 1 521 ? 15.999 34.999 38.709 1.00 22.17 662 GLY A C 1
ATOM 4015 O O . GLY A 1 521 ? 15.517 35.883 37.909 1.00 23.81 662 GLY A O 1
ATOM 4016 N N . TRP A 1 522 ? 15.333 33.912 39.148 1.00 19.95 663 TRP A N 1
ATOM 4017 C CA . TRP A 1 522 ? 13.904 33.719 38.798 1.00 23.11 663 TRP A CA 1
ATOM 4018 C C . TRP A 1 522 ? 13.050 34.848 39.404 1.00 22.79 663 TRP A C 1
ATOM 4019 O O . TRP A 1 522 ? 13.226 35.243 40.595 1.00 24.29 663 TRP A O 1
ATOM 4030 N N . VAL A 1 523 ? 12.004 35.231 38.711 1.00 23.50 664 VAL A N 1
ATOM 4031 C CA . VAL A 1 523 ? 11.010 36.186 39.270 1.00 22.80 664 VAL A CA 1
ATOM 4032 C C . VAL A 1 523 ? 9.636 35.612 39.009 1.00 25.20 664 VAL A C 1
ATOM 4033 O O . VAL A 1 523 ? 9.241 35.463 37.869 1.00 22.48 664 VAL A O 1
ATOM 4037 N N . VAL A 1 524 ? 8.902 35.345 40.048 1.00 20.43 665 VAL A N 1
ATOM 4038 C CA . VAL A 1 524 ? 7.474 34.981 39.928 1.00 22.10 665 VAL A CA 1
ATOM 4039 C C . VAL A 1 524 ? 6.707 35.990 40.768 1.00 24.34 665 VAL A C 1
ATOM 4040 O O . VAL A 1 524 ? 6.890 35.974 42.004 1.00 22.91 665 VAL A O 1
ATOM 4044 N N . THR A 1 525 ? 5.867 36.821 40.164 1.00 22.90 666 THR A N 1
ATOM 4045 C CA . THR A 1 525 ? 5.099 37.821 40.947 1.00 25.20 666 THR A CA 1
ATOM 4046 C C . THR A 1 525 ? 3.943 38.395 40.153 1.00 20.17 666 THR A C 1
ATOM 4047 O O . THR A 1 525 ? 4.008 38.456 38.920 1.00 21.27 666 THR A O 1
ATOM 4051 N N . GLY A 1 526 ? 2.945 38.907 40.830 1.00 23.69 667 GLY A N 1
ATOM 4052 C CA . GLY A 1 526 ? 1.834 39.682 40.202 1.00 25.87 667 GLY A CA 1
ATOM 4053 C C . GLY A 1 526 ? 0.882 38.823 39.375 1.00 23.73 667 GLY A C 1
ATOM 4054 O O . GLY A 1 526 ? 0.102 39.383 38.652 1.00 24.99 667 GLY A O 1
ATOM 4055 N N . ASN A 1 527 ? 0.929 37.500 39.496 1.00 22.62 668 ASN A N 1
ATOM 4056 C CA . ASN A 1 527 ? 0.012 36.640 38.713 1.00 22.87 668 ASN A CA 1
ATOM 4057 C C . ASN A 1 527 ? -1.335 36.494 39.426 1.00 24.51 668 ASN A C 1
ATOM 4058 O O . ASN A 1 527 ? -1.449 36.516 40.681 1.00 23.86 668 ASN A O 1
ATOM 4063 N N . ASN A 1 528 ? -2.334 36.234 38.635 1.00 22.39 669 ASN A N 1
ATOM 4064 C CA . ASN A 1 528 ? -3.730 35.971 39.083 1.00 22.69 669 ASN A CA 1
ATOM 4065 C C . ASN A 1 528 ? -3.967 34.486 38.829 1.00 24.67 669 ASN A C 1
ATOM 4066 O O . ASN A 1 528 ? -3.945 34.043 37.629 1.00 26.56 669 ASN A O 1
ATOM 4071 N N . TYR A 1 529 ? -4.189 33.725 39.871 1.00 26.25 670 TYR A N 1
ATOM 4072 C CA . TYR A 1 529 ? -4.264 32.240 39.887 1.00 24.99 670 TYR A CA 1
ATOM 4073 C C . TYR A 1 529 ? -5.718 31.763 40.036 1.00 30.48 670 TYR A C 1
ATOM 4074 O O . TYR A 1 529 ? -6.395 32.162 40.941 1.00 27.42 670 TYR A O 1
ATOM 4083 N N . ASP A 1 530 ? -6.184 30.870 39.173 1.00 30.69 671 ASP A N 1
ATOM 4084 C CA . ASP A 1 530 ? -7.363 30.001 39.431 1.00 29.91 671 ASP A CA 1
ATOM 4085 C C . ASP A 1 530 ? -6.793 28.613 39.720 1.00 26.28 671 ASP A C 1
ATOM 4086 O O . ASP A 1 530 ? -6.438 27.884 38.766 1.00 25.28 671 ASP A O 1
ATOM 4091 N N . PHE A 1 531 ? -6.755 28.226 41.003 1.00 24.40 672 PHE A N 1
ATOM 4092 C CA . PHE A 1 531 ? -6.265 26.921 41.498 1.00 28.14 672 PHE A CA 1
ATOM 4093 C C . PHE A 1 531 ? -7.459 26.055 41.969 1.00 31.15 672 PHE A C 1
ATOM 4094 O O . PHE A 1 531 ? -7.286 25.067 42.722 1.00 26.18 672 PHE A O 1
ATOM 4102 N N . SER A 1 532 ? -8.631 26.309 41.404 1.00 28.04 673 SER A N 1
ATOM 4103 C CA . SER A 1 532 ? -9.889 25.643 41.775 1.00 28.44 673 SER A CA 1
ATOM 4104 C C . SER A 1 532 ? -9.851 24.166 41.421 1.00 31.27 673 SER A C 1
ATOM 4105 O O . SER A 1 532 ? -10.674 23.462 42.038 1.00 31.21 673 SER A O 1
ATOM 4108 N N . MET A 1 533 ? -8.951 23.699 40.546 1.00 25.63 674 MET A N 1
ATOM 4109 C CA . MET A 1 533 ? -8.781 22.251 40.293 1.00 24.46 674 MET A CA 1
ATOM 4110 C C . MET A 1 533 ? -7.332 21.827 40.573 1.00 26.69 674 MET A C 1
ATOM 4111 O O . MET A 1 533 ? -6.869 20.823 40.004 1.00 30.94 674 MET A O 1
ATOM 4116 N N . PHE A 1 534 ? -6.721 22.435 41.615 1.00 29.74 675 PHE A N 1
ATOM 4117 C CA . PHE A 1 534 ? -5.330 22.137 42.052 1.00 28.75 675 PHE A CA 1
ATOM 4118 C C . PHE A 1 534 ? -5.220 20.641 42.299 1.00 27.50 675 PHE A C 1
ATOM 4119 O O . PHE A 1 534 ? -6.206 20.069 42.914 1.00 27.96 675 PHE A O 1
ATOM 4127 N N . ARG A 1 535 ? -4.121 19.992 41.923 1.00 27.82 676 ARG A N 1
ATOM 4128 C CA . ARG A 1 535 ? -4.031 18.510 42.066 1.00 28.84 676 ARG A CA 1
ATOM 4129 C C . ARG A 1 535 ? -3.994 18.210 43.571 1.00 32.69 676 ARG A C 1
ATOM 4130 O O . ARG A 1 535 ? -3.246 18.834 44.290 1.00 33.16 676 ARG A O 1
ATOM 4138 N N . ASN A 1 536 ? -4.739 17.201 43.994 1.00 35.08 677 ASN A N 1
ATOM 4139 C CA . ASN A 1 536 ? -4.674 16.709 45.395 1.00 33.35 677 ASN A CA 1
ATOM 4140 C C . ASN A 1 536 ? -3.366 15.936 45.597 1.00 28.76 677 ASN A C 1
ATOM 4141 O O . ASN A 1 536 ? -2.893 15.334 44.620 1.00 30.71 677 ASN A O 1
ATOM 4146 N N . GLN A 1 537 ? -2.836 15.932 46.808 1.00 26.62 678 GLN A N 1
ATOM 4147 C CA . GLN A 1 537 ? -1.657 15.108 47.214 1.00 29.39 678 GLN A CA 1
ATOM 4148 C C . GLN A 1 537 ? -0.469 15.348 46.271 1.00 28.52 678 GLN A C 1
ATOM 4149 O O . GLN A 1 537 ? 0.324 14.449 45.956 1.00 28.49 678 GLN A O 1
ATOM 4155 N N . ARG A 1 538 ? -0.250 16.605 45.979 1.00 27.64 679 ARG A N 1
ATOM 4156 C CA . ARG A 1 538 ? 0.873 17.063 45.125 1.00 29.01 679 ARG A CA 1
ATOM 4157 C C . ARG A 1 538 ? 1.279 18.474 45.587 1.00 23.23 679 ARG A C 1
ATOM 4158 O O . ARG A 1 538 ? 0.391 19.409 45.582 1.00 29.35 679 ARG A O 1
ATOM 4166 N N . HIS A 1 539 ? 2.557 18.625 45.924 1.00 25.63 680 HIS A N 1
ATOM 4167 C CA . HIS A 1 539 ? 3.226 19.925 46.205 1.00 24.38 680 HIS A CA 1
ATOM 4168 C C . HIS A 1 539 ? 3.090 20.818 44.970 1.00 27.26 680 HIS A C 1
ATOM 4169 O O . HIS A 1 539 ? 3.177 20.234 43.838 1.00 25.39 680 HIS A O 1
ATOM 4176 N N . GLY A 1 540 ? 2.938 22.148 45.121 1.00 27.27 681 GLY A N 1
ATOM 4177 C CA . GLY A 1 540 ? 2.900 22.992 43.903 1.00 26.76 681 GLY A CA 1
ATOM 4178 C C . GLY A 1 540 ? 4.230 22.959 43.187 1.00 23.95 681 GLY A C 1
ATOM 4179 O O . GLY A 1 540 ? 4.293 22.824 41.931 1.00 25.73 681 GLY A O 1
ATOM 4180 N N . LEU A 1 541 ? 5.301 23.227 43.916 1.00 23.21 682 LEU A N 1
ATOM 4181 C CA . LEU A 1 541 ? 6.702 23.319 43.391 1.00 26.78 682 LEU A CA 1
ATOM 4182 C C . LEU A 1 541 ? 7.584 22.637 44.401 1.00 26.82 682 LEU A C 1
ATOM 4183 O O . LEU A 1 541 ? 7.671 23.208 45.565 1.00 29.42 682 LEU A O 1
ATOM 4188 N N . TRP A 1 542 ? 8.153 21.473 44.030 1.00 27.33 683 TRP A N 1
ATOM 4189 C CA . TRP A 1 542 ? 9.015 20.672 44.938 1.00 29.43 683 TRP A CA 1
ATOM 4190 C C . TRP A 1 542 ? 10.241 20.276 44.140 1.00 27.99 683 TRP A C 1
ATOM 4191 O O . TRP A 1 542 ? 10.067 19.630 43.087 1.00 27.82 683 TRP A O 1
ATOM 4202 N N . ILE A 1 543 ? 11.392 20.824 44.489 1.00 25.87 684 ILE A N 1
ATOM 4203 C CA . ILE A 1 543 ? 12.665 20.531 43.788 1.00 28.15 684 ILE A CA 1
ATOM 4204 C C . ILE A 1 543 ? 13.858 20.467 44.746 1.00 26.07 684 ILE A C 1
ATOM 4205 O O . ILE A 1 543 ? 13.785 21.103 45.799 1.00 27.49 684 ILE A O 1
ATOM 4210 N N . PHE A 1 544 ? 14.822 19.589 44.439 1.00 25.87 685 PHE A N 1
ATOM 4211 C CA . PHE A 1 544 ? 16.069 19.348 45.197 1.00 30.05 685 PHE A CA 1
ATOM 4212 C C . PHE A 1 544 ? 17.196 19.986 44.383 1.00 30.47 685 PHE A C 1
ATOM 4213 O O . PHE A 1 544 ? 17.462 19.526 43.279 1.00 33.36 685 PHE A O 1
ATOM 4221 N N . LEU A 1 545 ? 17.715 21.101 44.853 1.00 30.16 686 LEU A N 1
ATOM 4222 C CA . LEU A 1 545 ? 18.826 21.827 44.194 1.00 28.19 686 LEU A CA 1
ATOM 4223 C C . LEU A 1 545 ? 19.997 22.013 45.134 1.00 27.36 686 LEU A C 1
ATOM 4224 O O . LEU A 1 545 ? 19.852 21.791 46.335 1.00 24.90 686 LEU A O 1
ATOM 4229 N N . GLU A 1 546 ? 21.113 22.469 44.594 1.00 29.05 687 GLU A N 1
ATOM 4230 C CA . GLU A 1 546 ? 22.318 22.807 45.392 1.00 28.79 687 GLU A CA 1
ATOM 4231 C C . GLU A 1 546 ? 21.997 24.086 46.158 1.00 27.73 687 GLU A C 1
ATOM 4232 O O . GLU A 1 546 ? 22.235 24.178 47.414 1.00 27.20 687 GLU A O 1
ATOM 4238 N N . TYR A 1 547 ? 21.294 25.012 45.496 1.00 25.97 688 TYR A N 1
ATOM 4239 C CA . TYR A 1 547 ? 20.884 26.297 46.116 1.00 25.21 688 TYR A CA 1
ATOM 4240 C C . TYR A 1 547 ? 19.905 27.010 45.194 1.00 25.33 688 TYR A C 1
ATOM 4241 O O . TYR A 1 547 ? 19.807 26.596 44.036 1.00 25.40 688 TYR A O 1
ATOM 4250 N N . ILE A 1 548 ? 19.340 28.101 45.695 1.00 24.77 689 ILE A N 1
ATOM 4251 C CA . ILE A 1 548 ? 18.708 29.138 44.849 1.00 22.37 689 ILE A CA 1
ATOM 4252 C C . ILE A 1 548 ? 19.303 30.463 45.226 1.00 19.55 689 ILE A C 1
ATOM 4253 O O . ILE A 1 548 ? 19.616 30.678 46.421 1.00 23.35 689 ILE A O 1
ATOM 4258 N N . SER A 1 549 ? 19.463 31.322 44.266 1.00 20.92 690 SER A N 1
ATOM 4259 C CA . SER A 1 549 ? 20.173 32.596 44.444 1.00 24.17 690 SER A CA 1
ATOM 4260 C C . SER A 1 549 ? 19.402 33.702 43.757 1.00 23.92 690 SER A C 1
ATOM 4261 O O . SER A 1 549 ? 19.089 33.495 42.570 1.00 27.94 690 SER A O 1
ATOM 4264 N N . GLY A 1 550 ? 19.261 34.846 44.405 1.00 25.58 691 GLY A N 1
ATOM 4265 C CA . GLY A 1 550 ? 18.683 36.089 43.816 1.00 22.02 691 GLY A CA 1
ATOM 4266 C C . GLY A 1 550 ? 17.335 35.795 43.194 1.00 26.66 691 GLY A C 1
ATOM 4267 O O . GLY A 1 550 ? 16.965 36.489 42.273 1.00 29.88 691 GLY A O 1
ATOM 4268 N N . CYS A 1 551 ? 16.580 34.913 43.799 1.00 23.02 692 CYS A N 1
ATOM 4269 C CA . CYS A 1 551 ? 15.213 34.560 43.355 1.00 22.09 692 CYS A CA 1
ATOM 4270 C C . CYS A 1 551 ? 14.108 35.302 44.113 1.00 26.55 692 CYS A C 1
ATOM 4271 O O . CYS A 1 551 ? 14.208 35.532 45.344 1.00 28.17 692 CYS A O 1
ATOM 4274 N N . VAL A 1 552 ? 13.038 35.597 43.399 1.00 20.25 693 VAL A N 1
ATOM 4275 C CA . VAL A 1 552 ? 11.759 36.109 43.981 1.00 19.66 693 VAL A CA 1
ATOM 4276 C C . VAL A 1 552 ? 10.639 35.164 43.619 1.00 23.27 693 VAL A C 1
ATOM 4277 O O . VAL A 1 552 ? 10.296 35.054 42.451 1.00 22.11 693 VAL A O 1
ATOM 4281 N N . PHE A 1 553 ? 9.991 34.583 44.609 1.00 21.05 694 PHE A N 1
ATOM 4282 C CA . PHE A 1 553 ? 8.842 33.658 44.431 1.00 23.30 694 PHE A CA 1
ATOM 4283 C C . PHE A 1 553 ? 7.705 34.224 45.227 1.00 27.55 694 PHE A C 1
ATOM 4284 O O . PHE A 1 553 ? 7.674 33.892 46.452 1.00 26.26 694 PHE A O 1
ATOM 4292 N N . ASP A 1 554 ? 6.901 35.086 44.615 1.00 22.34 695 ASP A N 1
ATOM 4293 C CA . ASP A 1 554 ? 5.837 35.843 45.265 1.00 23.41 695 ASP A CA 1
ATOM 4294 C C . ASP A 1 554 ? 4.526 35.286 44.730 1.00 26.79 695 ASP A C 1
ATOM 4295 O O . ASP A 1 554 ? 4.324 35.379 43.499 1.00 28.77 695 ASP A O 1
ATOM 4300 N N . PHE A 1 555 ? 3.774 34.535 45.518 1.00 24.53 696 PHE A N 1
ATOM 4301 C CA . PHE A 1 555 ? 2.482 33.905 45.164 1.00 22.38 696 PHE A CA 1
ATOM 4302 C C . PHE A 1 555 ? 1.372 34.574 45.968 1.00 26.46 696 PHE A C 1
ATOM 4303 O O . PHE A 1 555 ? 1.294 34.258 47.167 1.00 26.52 696 PHE A O 1
ATOM 4311 N N . ASN A 1 556 ? 0.633 35.507 45.365 1.00 23.70 697 ASN A N 1
ATOM 4312 C CA . ASN A 1 556 ? -0.535 36.212 45.942 1.00 24.46 697 ASN A CA 1
ATOM 4313 C C . ASN A 1 556 ? -1.789 35.580 45.341 1.00 26.61 697 ASN A C 1
ATOM 4314 O O . ASN A 1 556 ? -2.134 35.877 44.153 1.00 24.86 697 ASN A O 1
ATOM 4319 N N . ILE A 1 557 ? -2.416 34.682 46.078 1.00 23.99 698 ILE A N 1
ATOM 4320 C CA . ILE A 1 557 ? -3.499 33.820 45.542 1.00 26.94 698 ILE A CA 1
ATOM 4321 C C . ILE A 1 557 ? -4.866 34.300 46.009 1.00 26.30 698 ILE A C 1
ATOM 4322 O O . ILE A 1 557 ? -5.103 34.321 47.197 1.00 27.76 698 ILE A O 1
ATOM 4327 N N . LYS A 1 558 ? -5.772 34.512 45.077 1.00 24.93 699 LYS A N 1
ATOM 4328 C CA . LYS A 1 558 ? -7.209 34.773 45.370 1.00 27.38 699 LYS A CA 1
ATOM 4329 C C . LYS A 1 558 ? -7.942 33.743 44.559 1.00 27.86 699 LYS A C 1
ATOM 4330 O O . LYS A 1 558 ? -8.211 34.012 43.377 1.00 36.57 699 LYS A O 1
ATOM 4336 N N . SER A 1 559 ? -8.146 32.573 45.111 1.00 27.83 700 SER A N 1
ATOM 4337 C CA . SER A 1 559 ? -8.730 31.432 44.363 1.00 31.06 700 SER A CA 1
ATOM 4338 C C . SER A 1 559 ? -9.584 30.569 45.261 1.00 30.69 700 SER A C 1
ATOM 4339 O O . SER A 1 559 ? -9.254 30.372 46.462 1.00 29.81 700 SER A O 1
ATOM 4342 N N . ARG A 1 560 ? -10.587 29.957 44.656 1.00 32.31 701 ARG A N 1
ATOM 4343 C CA . ARG A 1 560 ? -11.149 28.742 45.269 1.00 30.12 701 ARG A CA 1
ATOM 4344 C C . ARG A 1 560 ? -10.082 27.653 45.167 1.00 33.20 701 ARG A C 1
ATOM 4345 O O . ARG A 1 560 ? -9.256 27.697 44.217 1.00 26.59 701 ARG A O 1
ATOM 4353 N N . PHE A 1 561 ? -10.200 26.650 46.028 1.00 33.42 702 PHE A N 1
ATOM 4354 C CA . PHE A 1 561 ? -9.409 25.403 45.977 1.00 27.27 702 PHE A CA 1
ATOM 4355 C C . PHE A 1 561 ? -10.344 24.238 46.138 1.00 30.49 702 PHE A C 1
ATOM 4356 O O . PHE A 1 561 ? -11.349 24.369 46.813 1.00 29.55 702 PHE A O 1
ATOM 4364 N N . PRO A 1 562 ? -9.926 23.048 45.690 1.00 30.14 703 PRO A N 1
ATOM 4365 C CA . PRO A 1 562 ? -10.638 21.829 46.061 1.00 34.05 703 PRO A CA 1
ATOM 4366 C C . PRO A 1 562 ? -10.240 21.481 47.515 1.00 35.22 703 PRO A C 1
ATOM 4367 O O . PRO A 1 562 ? -9.478 22.287 48.118 1.00 31.43 703 PRO A O 1
ATOM 4371 N N . THR A 1 563 ? -10.766 20.350 48.030 1.00 31.54 704 THR A N 1
ATOM 4372 C CA . THR A 1 563 ? -10.467 19.833 49.378 1.00 29.08 704 THR A CA 1
ATOM 4373 C C . THR A 1 563 ? -9.171 19.067 49.194 1.00 35.33 704 THR A C 1
ATOM 4374 O O . THR A 1 563 ? -9.158 18.081 48.423 1.00 43.39 704 THR A O 1
ATOM 4378 N N . LEU A 1 564 ? -8.090 19.670 49.650 1.00 33.12 705 LEU A N 1
ATOM 4379 C CA . LEU A 1 564 ? -6.783 19.059 49.522 1.00 32.84 705 LEU A CA 1
ATOM 4380 C C . LEU A 1 564 ? -6.450 18.346 50.819 1.00 30.59 705 LEU A C 1
ATOM 4381 O O . LEU A 1 564 ? -6.950 18.768 51.904 1.00 34.53 705 LEU A O 1
ATOM 4386 N N . ASP A 1 565 ? -5.525 17.389 50.724 1.00 32.19 706 ASP A N 1
ATOM 4387 C CA . ASP A 1 565 ? -4.777 16.868 51.857 1.00 34.14 706 ASP A CA 1
ATOM 4388 C C . ASP A 1 565 ? -4.008 18.080 52.380 1.00 32.99 706 ASP A C 1
ATOM 4389 O O . ASP A 1 565 ? -3.239 18.645 51.568 1.00 29.68 706 ASP A O 1
ATOM 4394 N N . LYS A 1 566 ? -4.095 18.389 53.678 1.00 28.59 707 LYS A N 1
ATOM 4395 C CA . LYS A 1 566 ? -3.565 19.657 54.218 1.00 28.81 707 LYS A CA 1
ATOM 4396 C C . LYS A 1 566 ? -2.063 19.528 54.537 1.00 29.42 707 LYS A C 1
ATOM 4397 O O . LYS A 1 566 ? -1.512 20.562 54.882 1.00 29.18 707 LYS A O 1
ATOM 4403 N N . THR A 1 567 ? -1.416 18.350 54.375 1.00 26.55 708 THR A N 1
ATOM 4404 C CA . THR A 1 567 ? 0.019 18.067 54.688 1.00 30.77 708 THR A CA 1
ATOM 4405 C C . THR A 1 567 ? 0.959 18.457 53.544 1.00 31.72 708 THR A C 1
ATOM 4406 O O . THR A 1 567 ? 2.135 18.529 53.783 1.00 32.69 708 THR A O 1
ATOM 4410 N N . TYR A 1 568 ? 0.479 18.761 52.340 1.00 33.23 709 TYR A N 1
ATOM 4411 C CA . TYR A 1 568 ? 1.381 19.173 51.225 1.00 29.15 709 TYR A CA 1
ATOM 4412 C C . TYR A 1 568 ? 1.591 20.712 51.236 1.00 28.03 709 TYR A C 1
ATOM 4413 O O . TYR A 1 568 ? 0.861 21.467 51.849 1.00 25.63 709 TYR A O 1
ATOM 4422 N N . ASN A 1 569 ? 2.566 21.168 50.447 1.00 27.20 710 ASN A N 1
ATOM 4423 C CA . ASN A 1 569 ? 3.062 22.551 50.411 1.00 21.14 710 ASN A CA 1
ATOM 4424 C C . ASN A 1 569 ? 2.763 23.147 49.045 1.00 23.83 710 ASN A C 1
ATOM 4425 O O . ASN A 1 569 ? 2.763 22.421 48.083 1.00 27.33 710 ASN A O 1
ATOM 4430 N N . LEU A 1 570 ? 2.523 24.456 48.980 1.00 23.46 711 LEU A N 1
ATOM 4431 C CA . LEU A 1 570 ? 2.579 25.164 47.684 1.00 23.29 711 LEU A CA 1
ATOM 4432 C C . LEU A 1 570 ? 4.023 25.103 47.166 1.00 25.45 711 LEU A C 1
ATOM 4433 O O . LEU A 1 570 ? 4.198 24.916 45.962 1.00 26.22 711 LEU A O 1
ATOM 4438 N N . VAL A 1 571 ? 4.992 25.499 47.977 1.00 23.78 712 VAL A N 1
ATOM 4439 C CA . VAL A 1 571 ? 6.431 25.573 47.578 1.00 23.88 712 VAL A CA 1
ATOM 4440 C C . VAL A 1 571 ? 7.234 24.725 48.537 1.00 24.12 712 VAL A C 1
ATOM 4441 O O . VAL A 1 571 ? 7.040 24.903 49.753 1.00 22.54 712 VAL A O 1
ATOM 4445 N N . ASN A 1 572 ? 8.131 23.895 48.040 1.00 25.76 713 ASN A N 1
ATOM 4446 C CA . ASN A 1 572 ? 9.038 23.108 48.892 1.00 24.98 713 ASN A CA 1
ATOM 4447 C C . ASN A 1 572 ? 10.392 23.024 48.193 1.00 25.13 713 ASN A C 1
ATOM 4448 O O . ASN A 1 572 ? 10.552 22.285 47.186 1.00 27.78 713 ASN A O 1
ATOM 4453 N N . PHE A 1 573 ? 11.360 23.761 48.683 1.00 26.29 714 PHE A N 1
ATOM 4454 C CA . PHE A 1 573 ? 12.758 23.755 48.228 1.00 26.87 714 PHE A CA 1
ATOM 4455 C C . PHE A 1 573 ? 13.583 22.902 49.164 1.00 28.62 714 PHE A C 1
ATOM 4456 O O . PHE A 1 573 ? 13.582 23.161 50.393 1.00 26.25 714 PHE A O 1
ATOM 4464 N N . VAL A 1 574 ? 14.156 21.833 48.641 1.00 30.19 715 VAL A N 1
ATOM 4465 C CA . VAL A 1 574 ? 15.286 21.125 49.326 1.00 30.40 715 VAL A CA 1
ATOM 4466 C C . VAL A 1 574 ? 16.596 21.636 48.723 1.00 24.94 715 VAL A C 1
ATOM 4467 O O . VAL A 1 574 ? 16.777 21.639 47.459 1.00 27.37 715 VAL A O 1
ATOM 4471 N N . LEU A 1 575 ? 17.428 22.192 49.560 1.00 26.33 716 LEU A N 1
ATOM 4472 C CA . LEU A 1 575 ? 18.626 22.946 49.143 1.00 24.50 716 LEU A CA 1
ATOM 4473 C C . LEU A 1 575 ? 19.819 22.398 49.897 1.00 27.34 716 LEU A C 1
ATOM 4474 O O . LEU A 1 575 ? 19.805 22.483 51.123 1.00 31.86 716 LEU A O 1
ATOM 4479 N N . ARG A 1 576 ? 20.762 21.807 49.192 1.00 30.19 717 ARG A N 1
ATOM 4480 C CA . ARG A 1 576 ? 21.864 20.994 49.771 1.00 30.16 717 ARG A CA 1
ATOM 4481 C C . ARG A 1 576 ? 22.979 21.856 50.371 1.00 35.83 717 ARG A C 1
ATOM 4482 O O . ARG A 1 576 ? 23.631 21.349 51.324 1.00 30.62 717 ARG A O 1
ATOM 4490 N N . ASP A 1 577 ? 23.178 23.081 49.904 1.00 28.90 718 ASP A N 1
ATOM 4491 C CA . ASP A 1 577 ? 24.284 23.962 50.354 1.00 30.47 718 ASP A CA 1
ATOM 4492 C C . ASP A 1 577 ? 23.744 25.356 50.740 1.00 31.77 718 ASP A C 1
ATOM 4493 O O . ASP A 1 577 ? 23.788 26.326 49.958 1.00 31.75 718 ASP A O 1
ATOM 4498 N N . LYS A 1 578 ? 23.389 25.490 51.994 1.00 28.95 719 LYS A N 1
ATOM 4499 C CA . LYS A 1 578 ? 22.719 26.683 52.537 1.00 30.91 719 LYS A CA 1
ATOM 4500 C C . LYS A 1 578 ? 23.706 27.836 52.448 1.00 35.09 719 LYS A C 1
ATOM 4501 O O . LYS A 1 578 ? 23.259 28.990 52.305 1.00 31.53 719 LYS A O 1
ATOM 4507 N N . SER A 1 579 ? 25.021 27.559 52.466 1.00 29.54 720 SER A N 1
ATOM 4508 C CA . SER A 1 579 ? 26.010 28.646 52.378 1.00 29.87 720 SER A CA 1
ATOM 4509 C C . SER A 1 579 ? 25.855 29.366 51.033 1.00 32.62 720 SER A C 1
ATOM 4510 O O . SER A 1 579 ? 26.308 30.493 50.991 1.00 27.69 720 SER A O 1
ATOM 4513 N N . LYS A 1 580 ? 25.293 28.739 49.994 1.00 31.88 721 LYS A N 1
ATOM 4514 C CA . LYS A 1 580 ? 25.152 29.380 48.657 1.00 29.97 721 LYS A CA 1
ATOM 4515 C C . LYS A 1 580 ? 23.725 29.909 48.443 1.00 29.24 721 LYS A C 1
ATOM 4516 O O . LYS A 1 580 ? 23.491 30.545 47.373 1.00 30.02 721 LYS A O 1
ATOM 4522 N N . VAL A 1 581 ? 22.822 29.679 49.396 1.00 28.23 722 VAL A N 1
ATOM 4523 C CA . VAL A 1 581 ? 21.410 30.181 49.297 1.00 24.99 722 VAL A CA 1
ATOM 4524 C C . VAL A 1 581 ? 21.418 31.651 49.711 1.00 22.80 722 VAL A C 1
ATOM 4525 O O . VAL A 1 581 ? 21.459 31.952 50.946 1.00 22.91 722 VAL A O 1
ATOM 4529 N N . VAL A 1 582 ? 21.375 32.533 48.738 1.00 23.58 723 VAL A N 1
ATOM 4530 C CA . VAL A 1 582 ? 21.548 33.991 48.997 1.00 23.33 723 VAL A CA 1
ATOM 4531 C C . VAL A 1 582 ? 20.492 34.800 48.243 1.00 27.07 723 VAL A C 1
ATOM 4532 O O . VAL A 1 582 ? 20.127 34.409 47.110 1.00 27.43 723 VAL A O 1
ATOM 4536 N N . ASP A 1 583 ? 20.181 35.980 48.812 1.00 29.25 724 ASP A N 1
ATOM 4537 C CA . ASP A 1 583 ? 19.471 37.084 48.123 1.00 26.60 724 ASP A CA 1
ATOM 4538 C C . ASP A 1 583 ? 18.076 36.643 47.680 1.00 22.82 724 ASP A C 1
ATOM 4539 O O . ASP A 1 583 ? 17.648 36.981 46.559 1.00 24.31 724 ASP A O 1
ATOM 4544 N N . ASN A 1 584 ? 17.395 35.787 48.397 1.00 22.49 725 ASN A N 1
ATOM 4545 C CA . ASN A 1 584 ? 16.090 35.230 47.944 1.00 23.92 725 ASN A CA 1
ATOM 4546 C C . ASN A 1 584 ? 14.949 35.867 48.713 1.00 25.26 725 ASN A C 1
ATOM 4547 O O . ASN A 1 584 ? 15.056 36.115 49.950 1.00 24.14 725 ASN A O 1
ATOM 4552 N N . THR A 1 585 ? 13.816 36.036 48.054 1.00 24.38 726 THR A N 1
ATOM 4553 C CA . THR A 1 585 ? 12.532 36.369 48.708 1.00 25.79 726 THR A CA 1
ATOM 4554 C C . THR A 1 585 ? 11.518 35.311 48.351 1.00 26.15 726 THR A C 1
ATOM 4555 O O . THR A 1 585 ? 11.265 35.081 47.167 1.00 26.69 726 THR A O 1
ATOM 4559 N N . ILE A 1 586 ? 10.871 34.752 49.355 1.00 22.80 727 ILE A N 1
ATOM 4560 C CA . ILE A 1 586 ? 9.690 33.887 49.177 1.00 24.48 727 ILE A CA 1
ATOM 4561 C C . ILE A 1 586 ? 8.561 34.569 49.924 1.00 31.99 727 ILE A C 1
ATOM 4562 O O . ILE A 1 586 ? 8.766 34.947 51.079 1.00 30.66 727 ILE A O 1
ATOM 4567 N N . ASN A 1 587 ? 7.452 34.841 49.254 1.00 27.17 728 ASN A N 1
ATOM 4568 C CA . ASN A 1 587 ? 6.302 35.565 49.819 1.00 25.70 728 ASN A CA 1
ATOM 4569 C C . ASN A 1 587 ? 5.060 34.811 49.352 1.00 25.99 728 ASN A C 1
ATOM 4570 O O . ASN A 1 587 ? 4.761 34.840 48.162 1.00 29.72 728 ASN A O 1
ATOM 4575 N N . ILE A 1 588 ? 4.360 34.131 50.225 1.00 23.74 729 ILE A N 1
ATOM 4576 C CA . ILE A 1 588 ? 3.125 33.358 49.897 1.00 21.89 729 ILE A CA 1
ATOM 4577 C C . ILE A 1 588 ? 2.012 34.001 50.664 1.00 24.56 729 ILE A C 1
ATOM 4578 O O . ILE A 1 588 ? 2.055 34.016 51.916 1.00 26.14 729 ILE A O 1
ATOM 4583 N N . ASP A 1 589 ? 1.056 34.505 49.942 1.00 23.81 730 ASP A N 1
ATOM 4584 C CA . ASP A 1 589 ? -0.140 35.155 50.530 1.00 25.23 730 ASP A CA 1
ATOM 4585 C C . ASP A 1 589 ? -1.343 34.411 49.989 1.00 24.78 730 ASP A C 1
ATOM 4586 O O . ASP A 1 589 ? -1.722 34.639 48.834 1.00 24.37 730 ASP A O 1
ATOM 4591 N N . PRO A 1 590 ? -1.876 33.399 50.683 1.00 27.27 731 PRO A N 1
ATOM 4592 C CA . PRO A 1 590 ? -3.087 32.690 50.232 1.00 26.26 731 PRO A CA 1
ATOM 4593 C C . PRO A 1 590 ? -4.396 33.444 50.506 1.00 25.96 731 PRO A C 1
ATOM 4594 O O . PRO A 1 590 ? -5.451 32.895 50.183 1.00 25.71 731 PRO A O 1
ATOM 4598 N N . ASN A 1 591 ? -4.343 34.698 50.992 1.00 25.81 732 ASN A N 1
ATOM 4599 C CA . ASN A 1 591 ? -5.538 35.530 51.286 1.00 27.74 732 ASN A CA 1
ATOM 4600 C C . ASN A 1 591 ? -6.521 34.642 52.051 1.00 28.61 732 ASN A C 1
ATOM 4601 O O . ASN A 1 591 ? -6.033 33.897 52.927 1.00 27.49 732 ASN A O 1
ATOM 4606 N N . GLY A 1 592 ? -7.817 34.627 51.692 1.00 27.21 733 GLY A N 1
ATOM 4607 C CA . GLY A 1 592 ? -8.863 33.877 52.403 1.00 31.48 733 GLY A CA 1
ATOM 4608 C C . GLY A 1 592 ? -8.691 32.379 52.378 1.00 31.17 733 GLY A C 1
ATOM 4609 O O . GLY A 1 592 ? -9.450 31.707 53.122 1.00 30.69 733 GLY A O 1
ATOM 4610 N N . SER A 1 593 ? -7.783 31.837 51.559 1.00 28.25 734 SER A N 1
ATOM 4611 C CA . SER A 1 593 ? -7.573 30.358 51.459 1.00 28.19 734 SER A CA 1
ATOM 4612 C C . SER A 1 593 ? -6.555 29.815 52.473 1.00 27.26 734 SER A C 1
ATOM 4613 O O . SER A 1 593 ? -6.209 28.639 52.383 1.00 26.28 734 SER A O 1
ATOM 4616 N N . TYR A 1 594 ? -6.135 30.611 53.466 1.00 27.88 735 TYR A N 1
ATOM 4617 C CA . TYR A 1 594 ? -5.043 30.285 54.432 1.00 30.09 735 TYR A CA 1
ATOM 4618 C C . TYR A 1 594 ? -5.183 28.876 55.011 1.00 29.53 735 TYR A C 1
ATOM 4619 O O . TYR A 1 594 ? -4.209 28.160 55.141 1.00 23.90 735 TYR A O 1
ATOM 4628 N N . ALA A 1 595 ? -6.416 28.451 55.285 1.00 28.33 736 ALA A N 1
ATOM 4629 C CA . ALA A 1 595 ? -6.676 27.162 55.959 1.00 31.64 736 ALA A CA 1
ATOM 4630 C C . ALA A 1 595 ? -6.559 25.936 55.039 1.00 29.02 736 ALA A C 1
ATOM 4631 O O . ALA A 1 595 ? -6.626 24.838 55.551 1.00 31.19 736 ALA A O 1
ATOM 4633 N N . VAL A 1 596 ? -6.393 26.097 53.707 1.00 25.68 737 VAL A N 1
ATOM 4634 C CA . VAL A 1 596 ? -6.400 24.966 52.760 1.00 25.11 737 VAL A CA 1
ATOM 4635 C C . VAL A 1 596 ? -5.209 24.037 53.002 1.00 23.16 737 VAL A C 1
ATOM 4636 O O . VAL A 1 596 ? -5.389 22.848 52.808 1.00 29.70 737 VAL A O 1
ATOM 4640 N N . LEU A 1 597 ? -4.040 24.604 53.321 1.00 24.91 738 LEU A N 1
ATOM 4641 C CA . LEU A 1 597 ? -2.798 23.832 53.622 1.00 27.22 738 LEU A CA 1
ATOM 4642 C C . LEU A 1 597 ? -2.299 24.246 55.008 1.00 27.74 738 LEU A C 1
ATOM 4643 O O . LEU A 1 597 ? -2.462 25.429 55.381 1.00 31.84 738 LEU A O 1
ATOM 4648 N N . ASP A 1 598 ? -1.758 23.296 55.742 1.00 29.07 739 ASP A N 1
ATOM 4649 C CA . ASP A 1 598 ? -1.264 23.594 57.115 1.00 26.80 739 ASP A CA 1
ATOM 4650 C C . ASP A 1 598 ? -0.010 24.452 56.981 1.00 30.04 739 ASP A C 1
ATOM 4651 O O . ASP A 1 598 ? 0.180 25.362 57.792 1.00 31.73 739 ASP A O 1
ATOM 4656 N N . SER A 1 599 ? 0.865 24.172 56.010 1.00 30.19 740 SER A N 1
ATOM 4657 C CA . SER A 1 599 ? 2.131 24.915 55.834 1.00 27.51 740 SER A CA 1
ATOM 4658 C C . SER A 1 599 ? 2.248 25.245 54.321 1.00 27.26 740 SER A C 1
ATOM 4659 O O . SER A 1 599 ? 2.356 24.317 53.534 1.00 27.45 740 SER A O 1
ATOM 4662 N N . TRP A 1 600 ? 2.088 26.515 53.962 1.00 26.00 741 TRP A N 1
ATOM 4663 C CA . TRP A 1 600 ? 2.199 26.935 52.533 1.00 25.12 741 TRP A CA 1
ATOM 4664 C C . TRP A 1 600 ? 3.618 26.632 52.045 1.00 25.46 741 TRP A C 1
ATOM 4665 O O . TRP A 1 600 ? 3.775 26.237 50.860 1.00 25.86 741 TRP A O 1
ATOM 4676 N N . LEU A 1 601 ? 4.628 26.890 52.859 1.00 23.40 742 LEU A N 1
ATOM 4677 C CA . LEU A 1 601 ? 6.056 26.688 52.568 1.00 24.97 742 LEU A CA 1
ATOM 4678 C C . LEU A 1 601 ? 6.551 25.464 53.345 1.00 29.56 742 LEU A C 1
ATOM 4679 O O . LEU A 1 601 ? 6.210 25.342 54.566 1.00 30.04 742 LEU A O 1
ATOM 4684 N N . GLY A 1 602 ? 7.177 24.538 52.636 1.00 26.36 743 GLY A N 1
ATOM 4685 C CA . GLY A 1 602 ? 7.882 23.368 53.169 1.00 25.15 743 GLY A CA 1
ATOM 4686 C C . GLY A 1 602 ? 9.367 23.428 52.859 1.00 25.69 743 GLY A C 1
ATOM 4687 O O . GLY A 1 602 ? 9.827 24.354 52.186 1.00 30.84 743 GLY A O 1
ATOM 4688 N N . GLY A 1 603 ? 10.112 22.466 53.369 1.00 27.28 744 GLY A N 1
ATOM 4689 C CA . GLY A 1 603 ? 11.520 22.251 53.034 1.00 28.49 744 GLY A CA 1
ATOM 4690 C C . GLY A 1 603 ? 12.531 22.997 53.851 1.00 27.37 744 GLY A C 1
ATOM 4691 O O . GLY A 1 603 ? 12.289 23.254 55.007 1.00 26.49 744 GLY A O 1
ATOM 4692 N N . ASP A 1 604 ? 13.744 23.133 53.323 1.00 26.15 745 ASP A N 1
ATOM 4693 C CA . ASP A 1 604 ? 14.912 23.565 54.122 1.00 30.76 745 ASP A CA 1
ATOM 4694 C C . ASP A 1 604 ? 14.800 24.991 54.641 1.00 30.46 745 ASP A C 1
ATOM 4695 O O . ASP A 1 604 ? 15.287 25.182 55.780 1.00 33.52 745 ASP A O 1
ATOM 4700 N N . PHE A 1 605 ? 14.130 25.946 53.990 1.00 31.37 746 PHE A N 1
ATOM 4701 C CA . PHE A 1 605 ? 14.002 27.309 54.596 1.00 28.29 746 PHE A CA 1
ATOM 4702 C C . PHE A 1 605 ? 13.377 27.214 56.001 1.00 28.25 746 PHE A C 1
ATOM 4703 O O . PHE A 1 605 ? 13.663 28.171 56.789 1.00 31.85 746 PHE A O 1
ATOM 4711 N N . LEU A 1 606 ? 12.566 26.177 56.295 1.00 25.19 747 LEU A N 1
ATOM 4712 C CA . LEU A 1 606 ? 11.909 26.029 57.626 1.00 27.17 747 LEU A CA 1
ATOM 4713 C C . LEU A 1 606 ? 12.949 25.852 58.726 1.00 29.92 747 LEU A C 1
ATOM 4714 O O . LEU A 1 606 ? 12.523 26.020 59.915 1.00 26.42 747 LEU A O 1
ATOM 4719 N N . THR A 1 607 ? 14.215 25.504 58.387 1.00 28.34 748 THR A N 1
ATOM 4720 C CA . THR A 1 607 ? 15.291 25.182 59.367 1.00 31.65 748 THR A CA 1
ATOM 4721 C C . THR A 1 607 ? 16.280 26.343 59.499 1.00 31.23 748 THR A C 1
ATOM 4722 O O . THR A 1 607 ? 17.169 26.271 60.348 1.00 34.03 748 THR A O 1
ATOM 4726 N N . TYR A 1 608 ? 16.113 27.432 58.752 1.00 29.29 749 TYR A N 1
ATOM 4727 C CA . TYR A 1 608 ? 17.123 28.500 58.655 1.00 29.87 749 TYR A CA 1
ATOM 4728 C C . TYR A 1 608 ? 17.122 29.312 59.921 1.00 30.13 749 TYR A C 1
ATOM 4729 O O . TYR A 1 608 ? 16.102 29.963 60.282 1.00 30.24 749 TYR A O 1
ATOM 4738 N N . THR A 1 609 ? 18.322 29.414 60.485 1.00 34.05 750 THR A N 1
ATOM 4739 C CA . THR A 1 609 ? 18.633 30.373 61.569 1.00 36.40 750 THR A CA 1
ATOM 4740 C C . THR A 1 609 ? 18.934 31.764 61.002 1.00 31.73 750 THR A C 1
ATOM 4741 O O . THR A 1 609 ? 19.018 31.948 59.735 1.00 29.20 750 THR A O 1
ATOM 4745 N N . ALA A 1 610 ? 19.098 32.724 61.888 1.00 31.28 751 ALA A N 1
ATOM 4746 C CA . ALA A 1 610 ? 19.401 34.127 61.518 1.00 35.93 751 ALA A CA 1
ATOM 4747 C C . ALA A 1 610 ? 20.592 34.181 60.571 1.00 34.33 751 ALA A C 1
ATOM 4748 O O . ALA A 1 610 ? 20.527 35.029 59.665 1.00 38.64 751 ALA A O 1
ATOM 4750 N N . THR A 1 611 ? 21.627 33.342 60.778 1.00 31.00 752 THR A N 1
ATOM 4751 C CA . THR A 1 611 ? 22.853 33.325 59.935 1.00 36.41 752 THR A CA 1
ATOM 4752 C C . THR A 1 611 ? 22.504 32.946 58.488 1.00 33.16 752 THR A C 1
ATOM 4753 O O . THR A 1 611 ? 23.172 33.467 57.588 1.00 37.17 752 THR A O 1
ATOM 4757 N N . ASP A 1 612 ? 21.563 32.003 58.341 1.00 31.07 753 ASP A N 1
ATOM 4758 C CA . ASP A 1 612 ? 21.144 31.388 57.041 1.00 28.11 753 ASP A CA 1
ATOM 4759 C C . ASP A 1 612 ? 20.119 32.237 56.290 1.00 27.85 753 ASP A C 1
ATOM 4760 O O . ASP A 1 612 ? 20.026 32.051 55.016 1.00 26.58 753 ASP A O 1
ATOM 4765 N N . MET A 1 613 ? 19.336 33.020 57.024 1.00 27.92 754 MET A N 1
ATOM 4766 C CA . MET A 1 613 ? 18.156 33.772 56.532 1.00 29.50 754 MET A CA 1
ATOM 4767 C C . MET A 1 613 ? 18.582 35.245 56.321 1.00 25.28 754 MET A C 1
ATOM 4768 O O . MET A 1 613 ? 19.302 35.451 55.322 1.00 26.99 754 MET A O 1
ATOM 4773 N N . GLY A 1 614 ? 18.415 36.201 57.233 1.00 26.16 755 GLY A N 1
ATOM 4774 C CA . GLY A 1 614 ? 18.877 37.590 56.994 1.00 25.12 755 GLY A CA 1
ATOM 4775 C C . GLY A 1 614 ? 20.375 37.740 56.849 1.00 24.75 755 GLY A C 1
ATOM 4776 O O . GLY A 1 614 ? 20.799 38.748 56.214 1.00 32.23 755 GLY A O 1
ATOM 4777 N N . GLY A 1 615 ? 21.180 36.840 57.426 1.00 25.23 756 GLY A N 1
ATOM 4778 C CA . GLY A 1 615 ? 22.646 36.836 57.321 1.00 27.12 756 GLY A CA 1
ATOM 4779 C C . GLY A 1 615 ? 23.089 36.665 55.880 1.00 31.23 756 GLY A C 1
ATOM 4780 O O . GLY A 1 615 ? 24.149 37.161 55.532 1.00 31.05 756 GLY A O 1
ATOM 4781 N N . ARG A 1 616 ? 22.242 36.029 55.046 1.00 26.28 757 ARG A N 1
ATOM 4782 C CA . ARG A 1 616 ? 22.541 35.823 53.595 1.00 25.18 757 ARG A CA 1
ATOM 4783 C C . ARG A 1 616 ? 21.494 36.520 52.747 1.00 24.47 757 ARG A C 1
ATOM 4784 O O . ARG A 1 616 ? 21.433 36.206 51.550 1.00 24.27 757 ARG A O 1
ATOM 4792 N N . ASN A 1 617 ? 20.738 37.452 53.292 1.00 27.55 758 ASN A N 1
ATOM 4793 C CA . ASN A 1 617 ? 19.801 38.326 52.538 1.00 26.13 758 ASN A CA 1
ATOM 4794 C C . ASN A 1 617 ? 18.698 37.445 51.958 1.00 25.99 758 ASN A C 1
ATOM 4795 O O . ASN A 1 617 ? 18.190 37.701 50.874 1.00 26.59 758 ASN A O 1
ATOM 4800 N N . ASN A 1 618 ? 18.259 36.487 52.741 1.00 22.63 759 ASN A N 1
ATOM 4801 C CA . ASN A 1 618 ? 17.053 35.664 52.473 1.00 20.10 759 ASN A CA 1
ATOM 4802 C C . ASN A 1 618 ? 15.939 36.209 53.343 1.00 25.77 759 ASN A C 1
ATOM 4803 O O . ASN A 1 618 ? 16.160 36.562 54.543 1.00 25.49 759 ASN A O 1
ATOM 4808 N N . HIS A 1 619 ? 14.745 36.307 52.771 1.00 23.80 760 HIS A N 1
ATOM 4809 C CA . HIS A 1 619 ? 13.549 36.837 53.466 1.00 24.62 760 HIS A CA 1
ATOM 4810 C C . HIS A 1 619 ? 12.356 35.988 53.099 1.00 25.62 760 HIS A C 1
ATOM 4811 O O . HIS A 1 619 ? 12.215 35.650 51.902 1.00 27.18 760 HIS A O 1
ATOM 4818 N N . ILE A 1 620 ? 11.553 35.649 54.086 1.00 23.53 761 ILE A N 1
ATOM 4819 C CA . ILE A 1 620 ? 10.411 34.729 53.891 1.00 29.16 761 ILE A CA 1
ATOM 4820 C C . ILE A 1 620 ? 9.188 35.427 54.492 1.00 29.67 761 ILE A C 1
ATOM 4821 O O . ILE A 1 620 ? 9.257 36.002 55.648 1.00 30.15 761 ILE A O 1
ATOM 4826 N N . GLN A 1 621 ? 8.076 35.369 53.778 1.00 27.84 762 GLN A N 1
ATOM 4827 C CA . GLN A 1 621 ? 6.746 35.676 54.357 1.00 25.23 762 GLN A CA 1
ATOM 4828 C C . GLN A 1 621 ? 5.819 34.583 53.927 1.00 29.55 762 GLN A C 1
ATOM 4829 O O . GLN A 1 621 ? 5.709 34.304 52.729 1.00 30.99 762 GLN A O 1
ATOM 4835 N N . SER A 1 622 ? 5.225 33.915 54.865 1.00 26.94 763 SER A N 1
ATOM 4836 C CA . SER A 1 622 ? 4.361 32.774 54.531 1.00 24.72 763 SER A CA 1
ATOM 4837 C C . SER A 1 622 ? 3.270 32.609 55.596 1.00 25.43 763 SER A C 1
ATOM 4838 O O . SER A 1 622 ? 3.134 33.479 56.441 1.00 26.97 763 SER A O 1
ATOM 4841 N N . VAL A 1 623 ? 2.478 31.569 55.479 1.00 25.53 764 VAL A N 1
ATOM 4842 C CA . VAL A 1 623 ? 1.292 31.345 56.344 1.00 28.04 764 VAL A CA 1
ATOM 4843 C C . VAL A 1 623 ? 1.343 29.903 56.831 1.00 27.73 764 VAL A C 1
ATOM 4844 O O . VAL A 1 623 ? 1.794 28.973 56.084 1.00 25.04 764 VAL A O 1
ATOM 4848 N N . ALA A 1 624 ? 1.027 29.707 58.112 1.00 25.60 765 ALA A N 1
ATOM 4849 C CA . ALA A 1 624 ? 1.035 28.336 58.637 1.00 27.85 765 ALA A CA 1
ATOM 4850 C C . ALA A 1 624 ? 0.060 28.218 59.788 1.00 23.56 765 ALA A C 1
ATOM 4851 O O . ALA A 1 624 ? -0.259 29.252 60.415 1.00 27.32 765 ALA A O 1
ATOM 4853 N N . PHE A 1 625 ? -0.397 26.974 59.962 1.00 28.43 766 PHE A N 1
ATOM 4854 C CA . PHE A 1 625 ? -1.313 26.591 61.048 1.00 27.90 766 PHE A CA 1
ATOM 4855 C C . PHE A 1 625 ? -0.406 26.208 62.202 1.00 26.12 766 PHE A C 1
ATOM 4856 O O . PHE A 1 625 ? 0.454 25.332 62.025 1.00 29.52 766 PHE A O 1
ATOM 4864 N N . VAL A 1 626 ? -0.573 26.815 63.379 1.00 29.10 767 VAL A N 1
ATOM 4865 C CA . VAL A 1 626 ? 0.400 26.622 64.492 1.00 29.82 767 VAL A CA 1
ATOM 4866 C C . VAL A 1 626 ? -0.324 26.362 65.816 1.00 24.29 767 VAL A C 1
ATOM 4867 O O . VAL A 1 626 ? -1.458 26.742 65.974 1.00 26.64 767 VAL A O 1
ATOM 4871 N N . TYR A 1 627 ? 0.354 25.576 66.630 1.00 25.96 768 TYR A N 1
ATOM 4872 C CA . TYR A 1 627 ? 0.082 25.438 68.095 1.00 25.09 768 TYR A CA 1
ATOM 4873 C C . TYR A 1 627 ? 0.540 26.708 68.823 1.00 29.14 768 TYR A C 1
ATOM 4874 O O . TYR A 1 627 ? 1.761 27.109 68.721 1.00 28.37 768 TYR A O 1
ATOM 4883 N N . ILE A 1 628 ? -0.374 27.255 69.651 1.00 30.37 769 ILE A N 1
ATOM 4884 C CA . ILE A 1 628 ? -0.002 28.300 70.622 1.00 28.32 769 ILE A CA 1
ATOM 4885 C C . ILE A 1 628 ? -0.331 27.764 72.023 1.00 28.58 769 ILE A C 1
ATOM 4886 O O . ILE A 1 628 ? -1.513 27.531 72.297 1.00 31.21 769 ILE A O 1
ATOM 4891 N N . ASN A 1 629 ? 0.713 27.716 72.859 1.00 30.73 770 ASN A N 1
ATOM 4892 C CA . ASN A 1 629 ? 0.605 27.452 74.324 1.00 32.87 770 ASN A CA 1
ATOM 4893 C C . ASN A 1 629 ? 0.085 28.718 74.989 1.00 31.22 770 ASN A C 1
ATOM 4894 O O . ASN A 1 629 ? 0.736 29.720 74.850 1.00 35.91 770 ASN A O 1
ATOM 4899 N N . GLU A 1 630 ? -1.035 28.649 75.706 1.00 33.75 771 GLU A N 1
ATOM 4900 C CA . GLU A 1 630 ? -1.502 29.736 76.573 1.00 31.11 771 GLU A CA 1
ATOM 4901 C C . GLU A 1 630 ? -1.386 29.321 78.061 1.00 31.03 771 GLU A C 1
ATOM 4902 O O . GLU A 1 630 ? -2.056 28.343 78.445 1.00 31.95 771 GLU A O 1
ATOM 4908 N N . THR A 1 631 ? -0.558 30.023 78.826 1.00 31.68 772 THR A N 1
ATOM 4909 C CA . THR A 1 631 ? -0.354 29.762 80.286 1.00 32.80 772 THR A CA 1
ATOM 4910 C C . THR A 1 631 ? -0.819 30.966 81.096 1.00 34.21 772 THR A C 1
ATOM 4911 O O . THR A 1 631 ? -0.347 32.120 80.865 1.00 33.69 772 THR A O 1
ATOM 4915 N N . ARG A 1 632 ? -1.562 30.679 82.158 1.00 33.86 773 ARG A N 1
ATOM 4916 C CA . ARG A 1 632 ? -2.099 31.735 83.047 1.00 37.39 773 ARG A CA 1
ATOM 4917 C C . ARG A 1 632 ? -1.710 31.386 84.485 1.00 43.59 773 ARG A C 1
ATOM 4918 O O . ARG A 1 632 ? -1.797 30.182 84.810 1.00 41.79 773 ARG A O 1
ATOM 4926 N N . ARG A 1 633 ? -1.230 32.368 85.252 1.00 40.30 774 ARG A N 1
ATOM 4927 C CA . ARG A 1 633 ? -0.882 32.138 86.692 1.00 39.66 774 ARG A CA 1
ATOM 4928 C C . ARG A 1 633 ? -2.072 32.630 87.560 1.00 42.96 774 ARG A C 1
ATOM 4929 O O . ARG A 1 633 ? -2.712 33.680 87.230 1.00 40.17 774 ARG A O 1
ATOM 4932 N N . LYS A 1 634 ? -2.399 31.863 88.626 1.00 50.61 775 LYS A N 1
ATOM 4933 C CA . LYS A 1 634 ? -3.250 32.291 89.770 1.00 45.10 775 LYS A CA 1
ATOM 4934 C C . LYS A 1 634 ? -2.848 33.718 90.143 1.00 38.66 775 LYS A C 1
ATOM 4935 O O . LYS A 1 634 ? -1.634 33.968 90.260 1.00 36.25 775 LYS A O 1
ATOM 4937 N N . ASP A 1 635 ? -3.847 34.608 90.259 1.00 41.70 776 ASP A N 1
ATOM 4938 C CA . ASP A 1 635 ? -3.748 36.000 90.766 1.00 43.76 776 ASP A CA 1
ATOM 4939 C C . ASP A 1 635 ? -3.046 36.898 89.742 1.00 47.23 776 ASP A C 1
ATOM 4940 O O . ASP A 1 635 ? -2.789 38.011 90.094 1.00 34.87 776 ASP A O 1
ATOM 4945 N N . SER A 1 636 ? -2.760 36.441 88.511 1.00 44.6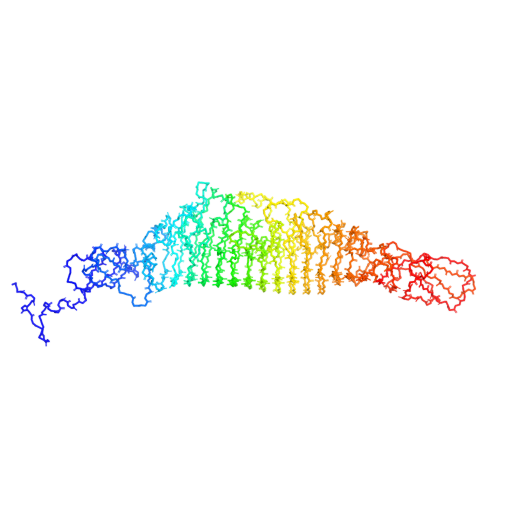2 777 SER A N 1
ATOM 4946 C CA . SER A 1 636 ? -2.186 37.283 87.432 1.00 40.22 777 SER A CA 1
ATOM 4947 C C . SER A 1 636 ? -3.298 37.757 86.498 1.00 38.41 777 SER A C 1
ATOM 4948 O O . SER A 1 636 ? -4.282 37.009 86.343 1.00 33.16 777 SER A O 1
ATOM 4951 N N . VAL A 1 637 ? -3.097 38.892 85.818 1.00 38.00 778 VAL A N 1
ATOM 4952 C CA . VAL A 1 637 ? -3.977 39.278 84.657 1.00 36.24 778 VAL A CA 1
ATOM 4953 C C . VAL A 1 637 ? -3.252 38.966 83.325 1.00 32.70 778 VAL A C 1
ATOM 4954 O O . VAL A 1 637 ? -3.779 39.372 82.281 1.00 35.13 778 VAL A O 1
ATOM 4958 N N . PHE A 1 638 ? -2.108 38.290 83.322 1.00 31.18 779 PHE A N 1
ATOM 4959 C CA . PHE A 1 638 ? -1.318 38.072 82.081 1.00 31.31 779 PHE A CA 1
ATOM 4960 C C . PHE A 1 638 ? -1.485 36.624 81.644 1.00 32.68 779 PHE A C 1
ATOM 4961 O O . PHE A 1 638 ? -1.345 35.730 82.474 1.00 27.99 779 PHE A O 1
ATOM 4969 N N . ALA A 1 639 ? -1.687 36.373 80.339 1.00 29.01 780 ALA A N 1
ATOM 4970 C CA . ALA A 1 639 ? -1.742 35.012 79.746 1.00 33.97 780 ALA A CA 1
ATOM 4971 C C . ALA A 1 639 ? -0.593 34.968 78.727 1.00 38.86 780 ALA A C 1
ATOM 4972 O O . ALA A 1 639 ? -0.646 35.753 77.743 1.00 35.66 780 ALA A O 1
ATOM 4974 N N . LYS A 1 640 ? 0.499 34.285 79.079 1.00 33.72 781 LYS A N 1
ATOM 4975 C CA . LYS A 1 640 ? 1.693 34.152 78.233 1.00 34.22 781 LYS A CA 1
ATOM 4976 C C . LYS A 1 640 ? 1.351 33.196 77.074 1.00 32.77 781 LYS A C 1
ATOM 4977 O O . LYS A 1 640 ? 0.849 32.044 77.309 1.00 29.81 781 LYS A O 1
ATOM 4983 N N . MET A 1 641 ? 1.608 33.646 75.827 1.00 33.02 782 MET A N 1
ATOM 4984 C CA . MET A 1 641 ? 1.203 32.909 74.623 1.00 31.89 782 MET A CA 1
ATOM 4985 C C . MET A 1 641 ? 2.465 32.642 73.815 1.00 31.04 782 MET A C 1
ATOM 4986 O O . MET A 1 641 ? 3.266 33.571 73.660 1.00 29.94 782 MET A O 1
ATOM 4991 N N . GLY A 1 642 ? 2.706 31.354 73.503 1.00 30.31 783 GLY A N 1
ATOM 4992 C CA . GLY A 1 642 ? 3.976 30.858 72.931 1.00 32.89 783 GLY A CA 1
ATOM 4993 C C . GLY A 1 642 ? 3.710 30.036 71.687 1.00 27.86 783 GLY A C 1
ATOM 4994 O O . GLY A 1 642 ? 2.934 29.067 71.758 1.00 29.08 783 GLY A O 1
ATOM 4995 N N . VAL A 1 643 ? 4.214 30.468 70.539 1.00 29.22 784 VAL A N 1
ATOM 4996 C CA . VAL A 1 643 ? 3.994 29.735 69.260 1.00 26.46 784 VAL A CA 1
ATOM 4997 C C . VAL A 1 643 ? 5.053 28.613 69.114 1.00 23.69 784 VAL A C 1
ATOM 4998 O O . VAL A 1 643 ? 6.289 28.918 69.185 1.00 27.85 784 VAL A O 1
ATOM 5002 N N . GLN A 1 644 ? 4.592 27.378 68.919 1.00 26.86 785 GLN A N 1
ATOM 5003 C CA . GLN A 1 644 ? 5.487 26.212 68.712 1.00 31.79 785 GLN A CA 1
ATOM 5004 C C . GLN A 1 644 ? 5.112 25.536 67.407 1.00 29.57 785 GLN A C 1
ATOM 5005 O O . GLN A 1 644 ? 3.989 25.110 67.288 1.00 34.84 785 GLN A O 1
ATOM 5011 N N . SER A 1 645 ? 6.028 25.505 66.452 1.00 32.52 786 SER A N 1
ATOM 5012 C CA . SER A 1 645 ? 5.741 24.898 65.128 1.00 30.78 786 SER A CA 1
ATOM 5013 C C . SER A 1 645 ? 7.027 24.657 64.345 1.00 27.43 786 SER A C 1
ATOM 5014 O O . SER A 1 645 ? 7.822 25.600 64.245 1.00 32.35 786 SER A O 1
ATOM 5017 N N . GLY A 1 646 ? 7.248 23.423 63.879 1.00 30.76 787 GLY A N 1
ATOM 5018 C CA . GLY A 1 646 ? 8.288 23.092 62.889 1.00 30.68 787 GLY A CA 1
ATOM 5019 C C . GLY A 1 646 ? 8.054 23.795 61.535 1.00 34.65 787 GLY A C 1
ATOM 5020 O O . GLY A 1 646 ? 8.985 23.754 60.730 1.00 36.87 787 GLY A O 1
ATOM 5021 N N . SER A 1 647 ? 6.903 24.457 61.308 1.00 30.20 788 SER A N 1
ATOM 5022 C CA . SER A 1 647 ? 6.620 25.259 60.090 1.00 30.90 788 SER A CA 1
ATOM 5023 C C . SER A 1 647 ? 7.205 26.673 60.170 1.00 28.83 788 SER A C 1
ATOM 5024 O O . SER A 1 647 ? 7.160 27.332 59.122 1.00 27.55 788 SER A O 1
ATOM 5027 N N . ILE A 1 648 ? 7.530 27.196 61.345 1.00 25.18 789 ILE A N 1
ATOM 5028 C CA . ILE A 1 648 ? 8.099 28.558 61.489 1.00 29.24 789 ILE A CA 1
ATOM 5029 C C . ILE A 1 648 ? 9.615 28.398 61.602 1.00 32.34 789 ILE A C 1
ATOM 5030 O O . ILE A 1 648 ? 10.086 27.809 62.553 1.00 35.42 789 ILE A O 1
ATOM 5035 N N . PRO A 1 649 ? 10.465 28.993 60.751 1.00 27.19 790 PRO A N 1
ATOM 5036 C CA . PRO A 1 649 ? 11.915 28.975 60.961 1.00 30.25 790 PRO A CA 1
ATOM 5037 C C . PRO A 1 649 ? 12.348 29.638 62.265 1.00 29.48 790 PRO A C 1
ATOM 5038 O O . PRO A 1 649 ? 11.760 30.631 62.702 1.00 31.80 790 PRO A O 1
ATOM 5042 N N . PRO A 1 650 ? 13.476 29.196 62.852 1.00 35.82 791 PRO A N 1
ATOM 5043 C CA . PRO A 1 650 ? 13.941 29.813 64.092 1.00 34.51 791 PRO A CA 1
ATOM 5044 C C . PRO A 1 650 ? 14.351 31.283 63.853 1.00 35.67 791 PRO A C 1
ATOM 5045 O O . PRO A 1 650 ? 14.404 32.042 64.789 1.00 36.96 791 PRO A O 1
ATOM 5049 N N . SER A 1 651 ? 14.498 31.706 62.588 1.00 30.22 792 SER A N 1
ATOM 5050 C CA . SER A 1 651 ? 14.845 33.069 62.171 1.00 31.44 792 SER A CA 1
ATOM 5051 C C . SER A 1 651 ? 13.635 34.011 62.210 1.00 30.28 792 SER A C 1
ATOM 5052 O O . SER A 1 651 ? 13.864 35.240 62.004 1.00 32.82 792 SER A O 1
ATOM 5055 N N . VAL A 1 652 ? 12.418 33.506 62.463 1.00 26.42 793 VAL A N 1
ATOM 5056 C CA . VAL A 1 652 ? 11.175 34.329 62.470 1.00 28.14 793 VAL A CA 1
ATOM 5057 C C . VAL A 1 652 ? 11.394 35.624 63.273 1.00 28.69 793 VAL A C 1
ATOM 5058 O O . VAL A 1 652 ? 11.978 35.594 64.420 1.00 33.71 793 VAL A O 1
ATOM 5062 N N . ASN A 1 653 ? 10.981 36.748 62.737 1.00 28.39 794 ASN A N 1
ATOM 5063 C CA . ASN A 1 653 ? 11.020 38.061 63.440 1.00 33.43 794 ASN A CA 1
ATOM 5064 C C . ASN A 1 653 ? 9.701 38.238 64.169 1.00 34.97 794 ASN A C 1
ATOM 5065 O O . ASN A 1 653 ? 9.690 38.703 65.299 1.00 28.32 794 ASN A O 1
ATOM 5070 N N . MET A 1 654 ? 8.612 37.986 63.472 1.00 28.79 795 MET A N 1
ATOM 5071 C CA . MET A 1 654 ? 7.273 38.287 63.994 1.00 32.80 795 MET A CA 1
ATOM 5072 C C . MET A 1 654 ? 6.220 37.446 63.267 1.00 31.66 795 MET A C 1
ATOM 5073 O O . MET A 1 654 ? 6.538 36.809 62.194 1.00 28.01 795 MET A O 1
ATOM 5078 N N . CYS A 1 655 ? 4.988 37.459 63.794 1.00 27.06 796 CYS A N 1
ATOM 5079 C CA . CYS A 1 655 ? 3.787 36.967 63.087 1.00 28.18 796 CYS A CA 1
ATOM 5080 C C . CYS A 1 655 ? 2.582 37.838 63.445 1.00 29.64 796 CYS A C 1
ATOM 5081 O O . CYS A 1 655 ? 2.501 38.461 64.514 1.00 28.67 796 CYS A O 1
ATOM 5084 N N . SER A 1 656 ? 1.687 37.882 62.514 1.00 26.31 797 SER A N 1
ATOM 5085 C CA . SER A 1 656 ? 0.364 38.468 62.667 1.00 28.53 797 SER A CA 1
ATOM 5086 C C . SER A 1 656 ? -0.610 37.280 62.692 1.00 28.60 797 SER A C 1
ATOM 5087 O O . SER A 1 656 ? -0.435 36.273 61.928 1.00 30.90 797 SER A O 1
ATOM 5090 N N . VAL A 1 657 ? -1.622 37.361 63.568 1.00 27.23 798 VAL A N 1
ATOM 5091 C CA . VAL A 1 657 ? -2.673 36.327 63.671 1.00 26.90 798 VAL A CA 1
ATOM 5092 C C . VAL A 1 657 ? -3.709 36.563 62.564 1.00 32.14 798 VAL A C 1
ATOM 5093 O O . VAL A 1 657 ? -4.245 37.673 62.479 1.00 27.41 798 VAL A O 1
ATOM 5097 N N . ILE A 1 658 ? -3.978 35.540 61.760 1.00 26.95 799 ILE A N 1
ATOM 5098 C CA . ILE A 1 658 ? -5.045 35.605 60.739 1.00 27.40 799 ILE A CA 1
ATOM 5099 C C . ILE A 1 658 ? -6.340 35.195 61.472 1.00 25.75 799 ILE A C 1
ATOM 5100 O O . ILE A 1 658 ? -7.355 35.983 61.423 1.00 25.69 799 ILE A O 1
ATOM 5105 N N . GLU A 1 659 ? -6.271 34.069 62.176 1.00 27.97 800 GLU A N 1
ATOM 5106 C CA . GLU A 1 659 ? -7.466 33.478 62.828 1.00 29.97 800 GLU A CA 1
ATOM 5107 C C . GLU A 1 659 ? -7.017 32.643 64.003 1.00 29.44 800 GLU A C 1
ATOM 5108 O O . GLU A 1 659 ? -6.383 31.581 63.775 1.00 29.88 800 GLU A O 1
ATOM 5114 N N . TYR A 1 660 ? -7.462 33.034 65.198 1.00 27.54 801 TYR A N 1
ATOM 5115 C CA . TYR A 1 660 ? -7.528 32.089 66.324 1.00 28.66 801 TYR A CA 1
ATOM 5116 C C . TYR A 1 660 ? -8.693 31.114 66.053 1.00 25.13 801 TYR A C 1
ATOM 5117 O O . TYR A 1 660 ? -9.820 31.559 65.931 1.00 29.93 801 TYR A O 1
ATOM 5126 N N . THR A 1 661 ? -8.444 29.812 65.949 1.00 28.09 802 THR A N 1
ATOM 5127 C CA . THR A 1 661 ? -9.469 28.803 65.590 1.00 32.78 802 THR A CA 1
ATOM 5128 C C . THR A 1 661 ? -10.367 28.460 66.791 1.00 38.17 802 THR A C 1
ATOM 5129 O O . THR A 1 661 ? -11.426 27.863 66.538 1.00 35.41 802 THR A O 1
ATOM 5133 N N . ASN A 1 662 ? -9.946 28.763 68.025 1.00 37.46 803 ASN A N 1
ATOM 5134 C CA . ASN A 1 662 ? -10.733 28.419 69.249 1.00 41.39 803 ASN A CA 1
ATOM 5135 C C . ASN A 1 662 ? -11.437 29.671 69.780 1.00 41.97 803 ASN A C 1
ATOM 5136 O O . ASN A 1 662 ? -10.845 30.809 69.684 1.00 40.92 803 ASN A O 1
ATOM 5141 N N . VAL A 1 663 ? -12.613 29.484 70.367 1.00 40.86 804 VAL A N 1
ATOM 5142 C CA . VAL A 1 663 ? -13.205 30.473 71.309 1.00 43.52 804 VAL A CA 1
ATOM 5143 C C . VAL A 1 663 ? -12.240 30.542 72.506 1.00 38.22 804 VAL A C 1
ATOM 5144 O O . VAL A 1 663 ? -11.743 29.495 72.936 1.00 34.04 804 VAL A O 1
ATOM 5148 N N . MET A 1 664 ? -11.826 31.749 72.899 1.00 32.85 805 MET A N 1
ATOM 5149 C CA . MET A 1 664 ? -10.895 31.915 74.038 1.00 34.66 805 MET A CA 1
ATOM 5150 C C . MET A 1 664 ? -11.587 32.773 75.119 1.00 27.84 805 MET A C 1
ATOM 5151 O O . MET A 1 664 ? -12.796 32.995 74.983 1.00 29.64 805 MET A O 1
ATOM 5160 N N . LEU A 1 665 ? -10.863 33.260 76.123 1.00 32.79 806 LEU A N 1
ATOM 5161 C CA . LEU A 1 665 ? -11.492 33.870 77.323 1.00 33.42 806 LEU A CA 1
ATOM 5162 C C . LEU A 1 665 ? -12.153 35.201 76.955 1.00 34.05 806 LEU A C 1
ATOM 5163 O O . LEU A 1 665 ? -11.473 36.085 76.315 1.00 33.23 806 LEU A O 1
ATOM 5168 N N . GLY A 1 666 ? -13.404 35.371 77.386 1.00 31.27 807 GLY A N 1
ATOM 5169 C CA . GLY A 1 666 ? -14.196 36.598 77.198 1.00 34.69 807 GLY A CA 1
ATOM 5170 C C . GLY A 1 666 ? -13.559 37.828 77.828 1.00 34.79 807 GLY A C 1
ATOM 5171 O O . GLY A 1 666 ? -13.720 38.922 77.257 1.00 34.27 807 GLY A O 1
ATOM 5172 N N . THR A 1 667 ? -12.902 37.678 78.982 1.00 38.00 808 THR A N 1
ATOM 5173 C CA . THR A 1 667 ? -12.307 38.789 79.784 1.00 35.94 808 THR A CA 1
ATOM 5174 C C . THR A 1 667 ? -10.917 39.117 79.281 1.00 37.29 808 THR A C 1
ATOM 5175 O O . THR A 1 667 ? -10.330 40.083 79.821 1.00 39.83 808 THR A O 1
ATOM 5179 N N . VAL A 1 668 ? -10.424 38.456 78.220 1.00 34.74 809 VAL A N 1
ATOM 5180 C CA . VAL A 1 668 ? -9.021 38.682 77.798 1.00 30.51 809 VAL A CA 1
ATOM 5181 C C . VAL A 1 668 ? -8.964 39.465 76.473 1.00 32.39 809 VAL A C 1
ATOM 5182 O O . VAL A 1 668 ? -9.676 39.056 75.555 1.00 32.82 809 VAL A O 1
ATOM 5186 N N . SER A 1 669 ? -8.064 40.469 76.417 1.00 30.13 810 SER A N 1
ATOM 5187 C CA . SER A 1 669 ? -7.579 41.177 75.178 1.00 29.87 810 SER A CA 1
ATOM 5188 C C . SER A 1 669 ? -6.406 40.391 74.603 1.00 30.43 810 SER A C 1
ATOM 5189 O O . SER A 1 669 ? -5.350 40.395 75.225 1.00 28.61 810 SER A O 1
ATOM 5192 N N . TYR A 1 670 ? -6.619 39.642 73.531 1.00 29.61 811 TYR A N 1
ATOM 5193 C CA . TYR A 1 670 ? -5.620 38.704 72.944 1.00 27.47 811 TYR A CA 1
ATOM 5194 C C . TYR A 1 670 ? -4.773 39.490 71.942 1.00 27.14 811 TYR A C 1
ATOM 5195 O O . TYR A 1 670 ? -5.305 40.403 71.335 1.00 26.60 811 TYR A O 1
ATOM 5204 N N . PRO A 1 671 ? -3.454 39.214 71.882 1.00 28.32 812 PRO A N 1
ATOM 5205 C CA . PRO A 1 671 ? -2.553 39.919 70.981 1.00 26.47 812 PRO A CA 1
ATOM 5206 C C . PRO A 1 671 ? -2.936 39.420 69.579 1.00 25.94 812 PRO A C 1
ATOM 5207 O O . PRO A 1 671 ? -3.495 38.305 69.325 1.00 28.43 812 PRO A O 1
ATOM 5211 N N . VAL A 1 672 ? -2.654 40.290 68.647 1.00 27.63 813 VAL A N 1
ATOM 5212 C CA . VAL A 1 672 ? -2.836 39.953 67.201 1.00 26.40 813 VAL A CA 1
ATOM 5213 C C . VAL A 1 672 ? -1.485 39.876 66.539 1.00 29.98 813 VAL A C 1
ATOM 5214 O O . VAL A 1 672 ? -1.541 39.588 65.324 1.00 30.58 813 VAL A O 1
ATOM 5218 N N . GLY A 1 673 ? -0.416 40.363 67.180 1.00 26.89 814 GLY A N 1
ATOM 5219 C CA . GLY A 1 673 ? 0.975 40.245 66.697 1.00 29.34 814 GLY A CA 1
ATOM 5220 C C . GLY A 1 673 ? 1.825 39.532 67.722 1.00 33.15 814 GLY A C 1
ATOM 5221 O O . GLY A 1 673 ? 1.494 39.690 68.907 1.00 30.82 814 GLY A O 1
ATOM 5222 N N . PHE A 1 674 ? 2.797 38.710 67.311 1.00 27.12 815 PHE A N 1
ATOM 5223 C CA . PHE A 1 674 ? 3.838 38.107 68.175 1.00 26.70 815 PHE A CA 1
ATOM 5224 C C . PHE A 1 674 ? 5.230 38.501 67.708 1.00 30.53 815 PHE A C 1
ATOM 5225 O O . PHE A 1 674 ? 5.534 38.606 66.491 1.00 28.09 815 PHE A O 1
ATOM 5233 N N . ASN A 1 675 ? 6.092 38.785 68.662 1.00 26.27 816 ASN A N 1
ATOM 5234 C CA . ASN A 1 675 ? 7.514 39.066 68.418 1.00 25.14 816 ASN A CA 1
ATOM 5235 C C . ASN A 1 675 ? 8.288 37.789 68.631 1.00 27.36 816 ASN A C 1
ATOM 5236 O O . ASN A 1 675 ? 7.727 36.827 69.295 1.00 30.90 816 ASN A O 1
ATOM 5241 N N . LYS A 1 676 ? 9.531 37.781 68.134 1.00 28.60 817 LYS A N 1
ATOM 5242 C CA . LYS A 1 676 ? 10.532 36.702 68.388 1.00 25.26 817 LYS A CA 1
ATOM 5243 C C . LYS A 1 676 ? 10.626 36.485 69.913 1.00 27.30 817 LYS A C 1
ATOM 5244 O O . LYS A 1 676 ? 10.573 37.416 70.635 1.00 30.89 817 LYS A O 1
ATOM 5250 N N . ASP A 1 677 ? 10.655 35.239 70.356 1.00 26.66 818 ASP A N 1
ATOM 5251 C CA . ASP A 1 677 ? 10.860 34.880 71.803 1.00 30.13 818 ASP A CA 1
ATOM 5252 C C . ASP A 1 677 ? 12.371 34.823 72.036 1.00 34.99 818 ASP A C 1
ATOM 5253 O O . ASP A 1 677 ? 12.932 33.786 71.629 1.00 37.31 818 ASP A O 1
ATOM 5258 N N . TYR A 1 678 ? 13.012 35.837 72.641 1.00 27.64 819 TYR A N 1
ATOM 5259 C CA . TYR A 1 678 ? 14.502 35.821 72.811 1.00 31.36 819 TYR A CA 1
ATOM 5260 C C . TYR A 1 678 ? 14.955 34.637 73.701 1.00 37.23 819 TYR A C 1
ATOM 5261 O O . TYR A 1 678 ? 16.067 34.144 73.512 1.00 39.44 819 TYR A O 1
ATOM 5270 N N . SER A 1 679 ? 14.099 34.064 74.538 1.00 39.74 820 SER A N 1
ATOM 5271 C CA . SER A 1 679 ? 14.483 32.904 75.383 1.00 38.13 820 SER A CA 1
ATOM 5272 C C . SER A 1 679 ? 14.643 31.665 74.491 1.00 44.78 820 SER A C 1
ATOM 5273 O O . SER A 1 679 ? 15.269 30.696 74.921 1.00 39.48 820 SER A O 1
ATOM 5276 N N . ALA A 1 680 ? 14.021 31.651 73.310 1.00 45.59 821 ALA A N 1
ATOM 5277 C CA . ALA A 1 680 ? 13.963 30.467 72.426 1.00 43.17 821 ALA A CA 1
ATOM 5278 C C . ALA A 1 680 ? 13.162 29.345 73.096 1.00 38.75 821 ALA A C 1
ATOM 5279 O O . ALA A 1 680 ? 13.265 28.180 72.568 1.00 39.23 821 ALA A O 1
ATOM 5281 N N . ALA A 1 681 ? 12.338 29.630 74.127 1.00 35.73 822 ALA A N 1
ATOM 5282 C CA . ALA A 1 681 ? 11.399 28.597 74.658 1.00 35.75 822 ALA A CA 1
ATOM 5283 C C . ALA A 1 681 ? 10.383 28.277 73.566 1.00 34.92 822 ALA A C 1
ATOM 5284 O O . ALA A 1 681 ? 10.059 27.094 73.353 1.00 35.06 822 ALA A O 1
ATOM 5286 N N . TYR A 1 682 ? 9.928 29.345 72.897 1.00 34.75 823 TYR A N 1
ATOM 5287 C CA . TYR A 1 682 ? 9.014 29.289 71.727 1.00 33.83 823 TYR A CA 1
ATOM 5288 C C . TYR A 1 682 ? 9.681 30.050 70.584 1.00 29.14 823 TYR A C 1
ATOM 5289 O O . TYR A 1 682 ? 10.829 30.562 70.719 1.00 32.08 823 TYR A O 1
ATOM 5298 N N . LYS A 1 683 ? 9.064 29.969 69.405 1.00 29.28 824 LYS A N 1
ATOM 5299 C CA . LYS A 1 683 ? 9.521 30.738 68.238 1.00 25.71 824 LYS A CA 1
ATOM 5300 C C . LYS A 1 683 ? 9.180 32.221 68.476 1.00 27.37 824 LYS A C 1
ATOM 5301 O O . LYS A 1 683 ? 10.010 33.130 68.161 1.00 27.74 824 LYS A O 1
ATOM 5307 N N . LEU A 1 684 ? 7.974 32.418 68.989 1.00 26.97 825 LEU A N 1
ATOM 5308 C CA . LEU A 1 684 ? 7.266 33.707 69.044 1.00 27.26 825 LEU A CA 1
ATOM 5309 C C . LEU A 1 684 ? 6.463 33.717 70.341 1.00 27.20 825 LEU A C 1
ATOM 5310 O O . LEU A 1 684 ? 5.872 32.648 70.729 1.00 30.89 825 LEU A O 1
ATOM 5315 N N . THR A 1 685 ? 6.376 34.878 70.911 1.00 25.50 826 THR A N 1
ATOM 5316 C CA . THR A 1 685 ? 5.704 35.025 72.223 1.00 24.30 826 THR A CA 1
ATOM 5317 C C . THR A 1 685 ? 4.980 36.374 72.247 1.00 27.59 826 THR A C 1
ATOM 5318 O O . THR A 1 685 ? 5.490 37.327 71.624 1.00 31.43 826 THR A O 1
ATOM 5322 N N . ALA A 1 686 ? 3.826 36.400 72.887 1.00 27.84 827 ALA A N 1
ATOM 5323 C CA . ALA A 1 686 ? 3.070 37.613 73.221 1.00 29.37 827 ALA A CA 1
ATOM 5324 C C . ALA A 1 686 ? 2.368 37.351 74.544 1.00 27.41 827 ALA A C 1
ATOM 5325 O O . ALA A 1 686 ? 2.299 36.185 74.963 1.00 31.40 827 ALA A O 1
ATOM 5327 N N . THR A 1 687 ? 1.744 38.386 75.046 1.00 28.53 828 THR A N 1
ATOM 5328 C CA . THR A 1 687 ? 1.043 38.370 76.351 1.00 29.90 828 THR A CA 1
ATOM 5329 C C . THR A 1 687 ? -0.353 38.986 76.196 1.00 29.08 828 THR A C 1
ATOM 5330 O O . THR A 1 687 ? -0.477 40.117 75.695 1.00 30.52 828 THR A O 1
ATOM 5334 N N . ALA A 1 688 ? -1.380 38.213 76.512 1.00 25.45 829 ALA A N 1
ATOM 5335 C CA . ALA A 1 688 ? -2.775 38.679 76.556 1.00 25.99 829 ALA A CA 1
ATOM 5336 C C . ALA A 1 688 ? -3.065 39.249 77.961 1.00 31.85 829 ALA A C 1
ATOM 5337 O O . ALA A 1 688 ? -2.404 38.804 78.954 1.00 31.20 829 ALA A O 1
ATOM 5339 N N . ILE A 1 689 ? -3.993 40.195 78.054 1.00 31.98 830 ILE A N 1
ATOM 5340 C CA . ILE A 1 689 ? -4.286 40.885 79.350 1.00 31.77 830 ILE A CA 1
ATOM 5341 C C . ILE A 1 689 ? -5.747 40.634 79.707 1.00 34.04 830 ILE A C 1
ATOM 5342 O O . ILE A 1 689 ? -6.646 40.985 78.902 1.00 30.24 830 ILE A O 1
ATOM 5347 N N . ALA A 1 690 ? -5.989 40.199 80.947 1.00 33.53 831 ALA A N 1
ATOM 5348 C CA . ALA A 1 690 ? -7.331 39.990 81.529 1.00 37.05 831 ALA A CA 1
ATOM 5349 C C . ALA A 1 690 ? -7.837 41.276 82.195 1.00 36.04 831 ALA A C 1
ATOM 5350 O O . ALA A 1 690 ? -7.009 42.127 82.635 1.00 36.78 831 ALA A O 1
ATOM 5352 N N . SER A 1 691 ? -9.160 41.376 82.220 1.00 38.85 832 SER A N 1
ATOM 5353 C CA . SER A 1 691 ? -10.005 42.404 82.894 1.00 39.91 832 SER A CA 1
ATOM 5354 C C . SER A 1 691 ? -9.987 42.170 84.421 1.00 41.11 832 SER A C 1
ATOM 5355 O O . SER A 1 691 ? -10.037 43.159 85.207 1.00 41.66 832 SER A O 1
ATOM 5358 N N . GLN A 1 692 ? -9.890 40.905 84.828 1.00 38.10 833 GLN A N 1
ATOM 5359 C CA . GLN A 1 692 ? -9.908 40.447 86.252 1.00 42.30 833 GLN A CA 1
ATOM 5360 C C . GLN A 1 692 ? -8.810 39.394 86.404 1.00 50.37 833 GLN A C 1
ATOM 5361 O O . GLN A 1 692 ? -8.586 38.628 85.459 1.00 50.27 833 GLN A O 1
ATOM 5363 N N . PRO A 1 693 ? -8.104 39.264 87.560 1.00 45.71 834 PRO A N 1
ATOM 5364 C CA . PRO A 1 693 ? -7.085 38.210 87.693 1.00 37.86 834 PRO A CA 1
ATOM 5365 C C . PRO A 1 693 ? -7.654 36.783 87.543 1.00 36.16 834 PRO A C 1
ATOM 5366 O O . PRO A 1 693 ? -8.849 36.557 87.779 1.00 37.70 834 PRO A O 1
ATOM 5370 N N . PHE A 1 694 ? -6.790 35.832 87.150 1.00 38.71 835 PHE A N 1
ATOM 5371 C CA . PHE A 1 694 ? -7.137 34.398 87.015 1.00 40.95 835 PHE A CA 1
ATOM 5372 C C . PHE A 1 694 ? -7.260 33.782 88.416 1.00 39.72 835 PHE A C 1
ATOM 5373 O O . PHE A 1 694 ? -6.351 33.976 89.266 1.00 40.31 835 PHE A O 1
ATOM 5381 N N . LEU A 1 695 ? -8.325 33.003 88.601 1.00 45.86 836 LEU A N 1
ATOM 5382 C CA . LEU A 1 695 ? -8.595 32.245 89.855 1.00 49.49 836 LEU A CA 1
ATOM 5383 C C . LEU A 1 695 ? -7.558 31.121 90.082 1.00 56.80 836 LEU A C 1
ATOM 5384 O O . LEU A 1 695 ? -7.290 30.830 91.268 1.00 49.07 836 LEU A O 1
ATOM 5389 N N . ASP A 1 696 ? -6.984 30.490 89.044 1.00 47.63 837 ASP A N 1
ATOM 5390 C CA . ASP A 1 696 ? -5.957 29.431 89.276 1.00 59.20 837 ASP A CA 1
ATOM 5391 C C . ASP A 1 696 ? -5.015 29.241 88.090 1.00 56.36 837 ASP A C 1
ATOM 5392 O O . ASP A 1 696 ? -5.217 29.875 87.004 1.00 45.93 837 ASP A O 1
ATOM 5397 N N . ASP A 1 697 ? -3.995 28.414 88.332 1.00 47.26 838 ASP A N 1
ATOM 5398 C CA . ASP A 1 697 ? -2.965 28.068 87.329 1.00 49.99 838 ASP A CA 1
ATOM 5399 C C . ASP A 1 697 ? -3.643 27.193 86.264 1.00 48.57 838 ASP A C 1
ATOM 5400 O O . ASP A 1 697 ? -4.253 26.178 86.637 1.00 48.23 838 ASP A O 1
ATOM 5405 N N . GLU A 1 698 ? -3.573 27.565 84.972 1.00 42.33 839 GLU A N 1
ATOM 5406 C CA . GLU A 1 698 ? -4.186 26.755 83.883 1.00 45.84 839 GLU A CA 1
ATOM 5407 C C . GLU A 1 698 ? -3.380 26.923 82.598 1.00 41.57 839 GLU A C 1
ATOM 5408 O O . GLU A 1 698 ? -2.715 27.993 82.463 1.00 31.08 839 GLU A O 1
ATOM 5414 N N . THR A 1 699 ? -3.386 25.873 81.766 1.00 43.01 840 THR A N 1
ATOM 5415 C CA . THR A 1 699 ? -2.777 25.858 80.402 1.00 42.83 840 THR A CA 1
ATOM 5416 C C . THR A 1 699 ? -3.932 25.703 79.414 1.00 39.26 840 THR A C 1
ATOM 5417 O O . THR A 1 699 ? -4.939 25.082 79.737 1.00 39.13 840 THR A O 1
ATOM 5421 N N . SER A 1 700 ? -3.848 26.315 78.245 1.00 34.89 841 SER A N 1
ATOM 5422 C CA . SER A 1 700 ? -4.807 26.055 77.153 1.00 38.30 841 SER A CA 1
ATOM 5423 C C . SER A 1 700 ? -3.980 25.700 75.930 1.00 36.30 841 SER A C 1
ATOM 5424 O O . SER A 1 700 ? -2.935 26.354 75.728 1.00 33.19 841 SER A O 1
ATOM 5427 N N . ASP A 1 701 ? -4.436 24.698 75.192 1.00 41.36 842 ASP A N 1
ATOM 5428 C CA . ASP A 1 701 ? -3.877 24.374 73.865 1.00 37.23 842 ASP A CA 1
ATOM 5429 C C . ASP A 1 701 ? -4.680 25.154 72.832 1.00 35.34 842 ASP A C 1
ATOM 5430 O O . ASP A 1 701 ? -5.881 24.817 72.607 1.00 33.65 842 ASP A O 1
ATOM 5435 N N . ARG A 1 702 ? -4.020 26.139 72.196 1.00 35.69 843 ARG A N 1
ATOM 5436 C CA . ARG A 1 702 ? -4.649 26.976 71.132 1.00 33.68 843 ARG A CA 1
ATOM 5437 C C . ARG A 1 702 ? -4.034 26.615 69.777 1.00 30.24 843 ARG A C 1
ATOM 5438 O O . ARG A 1 702 ? -2.913 26.145 69.764 1.00 28.33 843 ARG A O 1
ATOM 5446 N N . PHE A 1 703 ? -4.780 26.903 68.723 1.00 35.53 844 PHE A N 1
ATOM 5447 C CA . PHE A 1 703 ? -4.435 26.625 67.296 1.00 32.84 844 PHE A CA 1
ATOM 5448 C C . PHE A 1 703 ? -4.838 27.890 66.552 1.00 31.90 844 PHE A C 1
ATOM 5449 O O . PHE A 1 703 ? -5.967 28.400 66.768 1.00 37.58 844 PHE A O 1
ATOM 5457 N N . ALA A 1 704 ? -3.906 28.418 65.753 1.00 31.75 845 ALA A N 1
ATOM 5458 C CA . ALA A 1 704 ? -4.131 29.665 65.014 1.00 29.35 845 ALA A CA 1
ATOM 5459 C C . ALA A 1 704 ? -3.496 29.526 63.641 1.00 27.43 845 ALA A C 1
ATOM 5460 O O . ALA A 1 704 ? -2.471 28.801 63.501 1.00 26.10 845 ALA A O 1
ATOM 5462 N N . TYR A 1 705 ? -4.061 30.254 62.701 1.00 27.91 846 TYR A N 1
ATOM 5463 C CA . TYR A 1 705 ? -3.388 30.508 61.416 1.00 26.62 846 TYR A CA 1
ATOM 5464 C C . TYR A 1 705 ? -2.622 31.814 61.610 1.00 22.35 846 TYR A C 1
ATOM 5465 O O . TYR A 1 705 ? -3.279 32.826 62.013 1.00 26.94 846 TYR A O 1
ATOM 5474 N N . VAL A 1 706 ? -1.344 31.784 61.277 1.00 25.55 847 VAL A N 1
ATOM 5475 C CA . VAL A 1 706 ? -0.465 32.966 61.362 1.00 25.11 847 VAL A CA 1
ATOM 5476 C C . VAL A 1 706 ? 0.209 33.264 60.020 1.00 25.38 847 VAL A C 1
ATOM 5477 O O . VAL A 1 706 ? 0.548 32.373 59.298 1.00 27.57 847 VAL A O 1
ATOM 5481 N N . HIS A 1 707 ? 0.429 34.557 59.818 1.00 25.29 848 HIS A N 1
ATOM 5482 C CA . HIS A 1 707 ? 1.252 35.142 58.748 1.00 30.18 848 HIS A CA 1
ATOM 5483 C C . HIS A 1 707 ? 2.580 35.498 59.413 1.00 29.45 848 HIS A C 1
ATOM 5484 O O . HIS A 1 707 ? 2.556 36.415 60.277 1.00 37.24 848 HIS A O 1
ATOM 5491 N N . PHE A 1 708 ? 3.679 34.845 59.054 1.00 28.43 849 PHE A N 1
ATOM 5492 C CA . PHE A 1 708 ? 5.007 35.087 59.684 1.00 26.78 849 PHE A CA 1
ATOM 5493 C C . PHE A 1 708 ? 5.984 35.674 58.708 1.00 27.58 849 PHE A C 1
ATOM 5494 O O . PHE A 1 708 ? 5.866 35.447 57.449 1.00 28.24 849 PHE A O 1
ATOM 5502 N N . LYS A 1 709 ? 6.970 36.350 59.251 1.00 27.05 850 LYS A N 1
ATOM 5503 C CA . LYS A 1 709 ? 8.019 37.047 58.483 1.00 29.47 850 LYS A CA 1
ATOM 5504 C C . LYS A 1 709 ? 9.347 36.694 59.105 1.00 32.43 850 LYS A C 1
ATOM 5505 O O . LYS A 1 709 ? 9.503 36.932 60.322 1.00 30.46 850 LYS A O 1
ATOM 5511 N N . CYS A 1 710 ? 10.289 36.244 58.290 1.00 32.25 851 CYS A N 1
ATOM 5512 C CA . CYS A 1 710 ? 11.718 36.117 58.633 1.00 27.15 851 CYS A CA 1
ATOM 5513 C C . CYS A 1 710 ? 12.570 37.005 57.743 1.00 30.04 851 CYS A C 1
ATOM 5514 O O . CYS A 1 710 ? 12.316 37.131 56.536 1.00 34.96 851 CYS A O 1
#

Radius of gyration: 35.94 Å; Cα contacts (8 Å, |Δi|>4): 2130; chains: 1; bounding box: 47×53×153 Å

InterPro domains:
  IPR011050 Pectin lyase fold/virulence factor [SSF51126] (323-559)
  IPR012334 Pectin lyase fold [G3DSA:2.160.20.10] (303-739)

Foldseek 3Di:
DDDLQPPADPVGDGNVVVVQVDAAEDAALVRVDLDHDQFHKYFHQANDQFPDPVDDRRHYLTFIWTAHCVCQVDDLLAQAHSRTGGDDVQQEEELRVQPFPLQQPDASQASQLSSVVVCAVVVNAHEYAAPGHEEHAAARDCDDQNPDQLPLQAGERAEFAANYAYEHAEEYEYAQNNAAAPVNQAHAHHEQAGQPHNVRPFRPPFGEATHYEYQYEYEDANNYDQRHADDQRFEPYEGAHEHYEHANYEYEHEAGQEHYEYWAAYEAYEYAHYEYEHHHAQNHLHQEHAHYEYAHAQYEAEHYEYDYPAQRQLQHYEDYEAAAANYEAEHYEAYRGQYYYEDEDECDVRYHDAQAEGYNAEYAHYEYAHQAEDYEYEYAFPGRYAYAEYEYAHYEYEHDHHDDPVSSVVRNGHNHDRDPARAHEHYEYDYDDDDDPPRQEHHAHNAAHAYAHYEYHYDPVCLVVHFYEHYEYDSHYHAEHYEHAHYEYEGQAHYHYDYDQPDLPREHENYHDDNYEYANQSHPAPDARAADEHQEYYLEEAAAAYDYHYDQHDQAHANYEYAHNHLVRHAQYEAHHHNDPCLRSHQANYHYDVLADALCSDVVRNHKYKTKHKWKWKWKAAAQFQKTKIATADSRHYLNWAKKFFPDWPDDDDPQKADDRMWGQDVVVPHRTIDIIGGPGHDRHIDMDITITMITIMD

Organism: NCBI:txid2483772

Nearest PDB structures (foldseek):
  8oq1-assembly1_A  TM=1.001E+00  e=0.000E+00  Acinetobacter phage vB_AbaP_APK14
  6g0x-assembly1_A  TM=8.137E-01  e=2.693E-20  Enterobacteria phage HK620
  4xlc-assembly1_A  TM=8.007E-01  e=1.066E-19  Enterobacteria phage HK620
  4xot-assembly1_A  TM=7.562E-01  e=9.333E-20  Enterobacteria phage HK620
  6eu4-assembly1_C  TM=3.608E-01  e=3.540E-11  Acinetobacter phage vB_AbaP_AS12

Secondary structure (DSSP, 8-state):
---GGG-B-TTS-BHHHHHTT--EEESSGGG--SSPPTT-EEEE--SS--S-TTSS----S-EEEEE-GGGTT-B-SSSEETTEEE--TT-EE-GGGGT---SSSSB-HHHHHHHHHHHHHTT--EEEEE-S-EEE-SPPP--GGG--TT----B-SEE--TTEEEEE-SEEEE-GGGS--SSS--EESEEB----STT-TT-SS-EEEEEEE-S-EEE-GGG--TT-B--S-EEEEEB-EEEEEEES-EEE-S--SEEEE--TT-EEEEEES-EEE--S-SSSB----EEEEE-SEEEEEES-EEE--SSGGGTS-EEEEE-SSSEEEES-EEES-SEEEEEEE-BSTTSBPTT-EE--EEEES-EEEESSEEEEEEE-TT-S-EEEEEEEES-EEEE-PPPPHHHHHHHT--SSPPPS---EEEEEEEE-S--BTTB-BPSPEEEEEEEES-EEEE-HHHHHHS-EEEEEEES-B--B-EEEES-EEE-S-SEEEE----STT-EEES-EEES-EEE-TTPPTT--SEEEEESEEES-EEEEE---------TTS-SEEEEES-GGG-BS-EEEEE-GGGGGGSSBSEEEGGGG--TTTTGGGT-EEEEEEEEEEEEEE-BT-SEEEEEEE-TTS-TT--EEEEEEE-S---TTEE--SEEEE-TTSSSSEEEEEEESS-BSS-EEEEEEEEEEEE-

B-factor: mean 28.4, std 9.22, range [13.27, 86.55]

Sequence (699 aa):
TRSADKVIDESGATQQELNNHSVQHVETVADLPTNAKDGAVLYVKGYYKPTNLALAKPYKGGSTRVYVAQRKDEDDGFLCIRGWVLQSETSIYTPHMSGCLCDGTTDDTLNFDKLMYALEKNNIAGKVIINDDMFFNSQCPRIGKLIDPVQFNEKNAIRLVSNVDLEINATLNFGPFFAGSSTQPRCNILSAMYREDVNDWYGKNRHENIKVYGTGTLDFTQTESPNAVQDGYRWIIKASVKGMEVYGLTFKGGDFANAIQTSKTSEHIRIYGNTFSNLMSDKSLLHDHSTIYCIGKDIKVHDNVFEFTNVKGRLNACACELHGSEQWFYKNVVRGYPNLVFSAILRTDQSLDENEVVYDQKAFDNTAFISRSALGYWSLANKSAKLRDLEFYDNTVTFIEAPTLAQYTSAGVRGLQYPSDLSASVFTTWLEGDTVPNVNYLAEVLDHILMKGNTFTASTGILQNQLVSIFRFVGCYVRENVKFIGNTVRVNTILNRDVSTGTTNDYFKGWVVTGNNYDFSMFRNQRHGLWIFLEYISGCVFDFNIKSRFPTLDKTYNLVNFVLRDKSKVVDNTINIDPNGSYAVLDSWLGGDFLTYTATDMGGRNNHIQSVAFVYINETRRKDSVFAKMGVQSGSIPPSVNMCSVIEYTNVMLGTVSYPVGFNKDYSAAYKLTATAIASQPFLDDETSDRFAYVHFKC